Protein AF-A0A4T0A4J9-F1 (afdb_monomer)

Solvent-accessible surface area (backbone atoms only — not comparable to full-atom values): 24705 Å² total; per-residue (Å²): 138,86,78,89,86,60,70,69,67,55,52,52,56,50,51,52,53,47,48,54,54,42,56,50,55,52,49,52,54,58,51,56,76,73,57,91,76,82,80,71,63,40,82,66,94,65,86,78,76,68,61,84,71,59,80,85,79,32,44,80,53,53,72,94,72,64,46,58,69,31,79,69,22,28,38,54,35,30,22,71,38,75,48,45,59,94,43,96,92,45,39,40,30,34,41,31,31,32,94,82,66,46,67,42,44,34,37,32,64,56,50,95,34,33,51,50,52,59,68,37,31,58,70,39,32,38,41,28,44,41,44,31,40,42,79,53,99,93,38,68,30,40,45,40,77,44,66,73,22,54,42,84,48,51,88,88,40,94,84,45,57,72,89,74,52,70,82,75,62,97,65,77,79,49,40,67,56,24,43,51,54,13,52,53,25,43,76,70,60,32,16,43,59,10,31,49,28,20,49,57,17,56,72,59,60,58,86,49,63,67,62,44,27,49,35,28,35,53,25,12,54,21,23,45,77,47,56,16,27,58,56,9,23,53,26,11,60,68,29,44,74,65,92,87,57,87,84,48,76,70,38,49,56,22,36,48,50,23,20,53,20,26,44,76,71,66,39,38,73,59,16,42,55,36,37,52,54,41,36,74,76,41,76,80,39,63,66,57,53,52,51,43,53,52,35,51,50,31,48,47,17,36,71,69,59,65,69,64,62,71,61,52,68,71,41,81,84,74,68,88,61,46,48,14,54,85,47,44,45,80,46,84,38,93,96,65,49,65,42,82,41,69,75,58,94,76,61,92,91,60,84,65,65,46,77,56,72,92,60,83,52,75,73,74,79,88,76,70,93,67,89,70,79,77,69,66,40,32,76,51,36,85,60,51,73,44,50,39,50,30,51,52,53,42,53,40,47,35,72,39,20,63,84,65,34,56,70,60,64,67,64,66,73,70,85,69,93,84,65,97,74,78,101,76,78,90,72,88,131

pLDDT: mean 82.07, std 18.62, range [23.08, 98.5]

Radius of gyration: 25.76 Å; Cα contacts (8 Å, |Δi|>4): 621; chains: 1; bounding box: 77×62×75 Å

Sequence (429 aa):
MGEHQHPLQSDSKRTERIKLKRDEIVKEHSELATEHHTVWHARSQDADPPCLRSLQDLKRVRLGNLRSQNHGSVLLVRAIEQPIQLGPLFPVMNVVEDITNDVSHMEIFFSSTSPPAAILTQGTVLAIKEPLYVMNHGKRVIRVVQPSNVKVLKPGHDMFPRVFAEVPPLVTKTGMVWAKEGNNALEMGEYSRSVDCFTSGLETHPKNDELRHVLYRSRATAAFHAGQYDLAMADALLSLSAPGNTLKSTDCTALRCAGDAAYQLREFSQARAIYQRLLSILPADIQGLGELRKIEARIHEETTGAYNFTALLEDQTLADHATFINRTEVQDSEGHGRGVFAKYDIVCGEIIFCEKAFTISHPPPQLSRDHHSISSTNYYGGCGKGVAALWLHTVQKLYANPSLARPILTAHASPSLDTISGITALGAV

InterPro domains:
  IPR011990 Tetratricopeptide-like helical domain superfamily [G3DSA:1.25.40.10] (173-310)
  IPR011990 Tetratricopeptide-like helical domain superfamily [SSF48452] (176-299)
  IPR019734 Tetratricopeptide repeat [PS50005] (175-208)
  IPR019734 Tetratricopeptide repeat [SM00028] (175-208)
  IPR019734 Tetratricopeptide repeat [SM00028] (213-246)
  IPR019734 Tetratricopeptide repeat [SM00028] (252-285)
  IPR046341 SET domain superfamily [SSF82199] (325-378)
  IPR053209 Gramillin-biosynthesis-related methyltransferase [PTHR47643] (49-362)

Mean predicted aligned error: 10.0 Å

Secondary structure (DSSP, 8-state):
------HHHHHHHHHHHHHHHHHHHHHHHHHHTT-S---------S------S-GGGSEEE-GGG--S--TTEEEEEEE-S--B-SSTTSPEEEEEEETTS-EEEEEES---SSSGGGGG-TT-EEEEES-EEEEETTEEEEEE-SGGGEEEEPTTSTT--GGGPPPPPSSPPPHHHHHHHHHHHHHTT-HHHHHHHHHHHHHT--S-HHHHHHHHHHHHHHHHHTT-HHHHHHHHHHTSPPTTS---HHHHHHHHHHHHHHHHTT-HHHHHHHHHHHHHH-TT-HHHHHHHHHHHHHHHHHHH----HHHHHH--S------B-TTEEEEEETTTEEEEEESS---TTS---B---S---PPPP----------S-STTTTSHHHHHHHHHHHHHHHHH-GGGHHHHHHH---S-TT-----------

Organism: Aureobasidium pullulans (NCBI:txid5580)

Foldseek 3Di:
DDDDPDDPVVVVVVVVVQVVVVVVQVVVVVVVLVDPFDQFFPDDPFDDDFDPDDLVQADEDAPVPDDQWQASHKFKWFFADQWDDPDPQFFTKTWIAGPVRHIFIETERAALFVVRNVCRGGLWMKIFHGWGFDDTPNGTYTYHDDPNRMDTDDPPDPPHDPSSDDPQPPDDDELVNLQVQLVVCVVVRRLRVSLVSLVVSVVNVDPDLLSQLSSLQSNLVSLVSGLLLVSNLVSLVVSFDDPPPLGDPSNLSSLVSNLVSCVSVVVLVVSLVSLVVSCVNVVPPPVSVVSNVLSVQQVCCQPAVDDPVVVVVVPPDDDSHHWHQPQWDWDQDVPPFIDIDGPDDDDPPDDNIDHDDLFFFDDPDDDDPDVNPSQLRHVNSPPDPRVSSRVNVNVSSCSSYVVSVVVVVVVDGDDDPPDPDDPDDPDDD

Nearest PDB structures (foldseek):
  4wnd-assembly1_A  TM=8.081E-01  e=3.054E-03  Homo sapiens
  5g05-assembly1_K  TM=7.882E-01  e=1.669E-02  Homo sapiens
  8tau-assembly1_S  TM=7.620E-01  e=2.586E-02  Homo sapiens
  1nzn-assembly1_A  TM=6.464E-01  e=1.762E-02  Homo sapiens
  1xjv-assembly1_A  TM=5.501E-01  e=4.016E-03  Homo sapiens

Structure (mmCIF, N/CA/C/O backbone):
data_AF-A0A4T0A4J9-F1
#
_entry.id   AF-A0A4T0A4J9-F1
#
loop_
_atom_site.group_PDB
_atom_site.id
_atom_site.type_symbol
_atom_site.label_atom_id
_atom_site.label_alt_id
_atom_site.label_comp_id
_atom_site.label_asym_id
_atom_site.label_entity_id
_atom_site.label_seq_id
_atom_site.pdbx_PDB_ins_code
_atom_site.Cartn_x
_atom_site.Cartn_y
_atom_site.Cartn_z
_atom_site.occupancy
_atom_site.B_iso_or_equiv
_atom_site.auth_seq_id
_atom_site.auth_comp_id
_atom_site.auth_asym_id
_atom_site.auth_atom_id
_atom_site.pdbx_PDB_model_num
ATOM 1 N N . MET A 1 1 ? -50.349 -0.510 46.841 1.00 37.00 1 MET A N 1
ATOM 2 C CA . MET A 1 1 ? -49.959 -0.924 45.477 1.00 37.00 1 MET A CA 1
ATOM 3 C C . MET A 1 1 ? -49.265 0.290 44.878 1.00 37.00 1 MET A C 1
ATOM 5 O O . MET A 1 1 ? -49.945 1.256 44.606 1.00 37.00 1 MET A O 1
ATOM 9 N N . GLY A 1 2 ? -47.949 0.461 44.953 1.00 40.47 2 GLY A N 1
ATOM 10 C CA . GLY A 1 2 ? -46.911 -0.421 44.425 1.00 40.47 2 GLY A CA 1
ATOM 11 C C . GLY A 1 2 ? -46.366 0.193 43.129 1.00 40.47 2 GLY A C 1
ATOM 12 O O . GLY A 1 2 ? -46.378 -0.476 42.106 1.00 40.47 2 GLY A O 1
ATOM 13 N N . GLU A 1 3 ? -45.996 1.480 43.151 1.00 37.31 3 GLU A N 1
ATOM 14 C CA . GLU A 1 3 ? -45.466 2.193 41.983 1.00 37.31 3 GLU A CA 1
ATOM 15 C C . GLU A 1 3 ? -43.940 2.066 41.902 1.00 37.31 3 GLU A C 1
ATOM 17 O O . GLU A 1 3 ? -43.210 2.181 42.886 1.00 37.31 3 GLU A O 1
ATOM 22 N N . HIS A 1 4 ? -43.484 1.776 40.688 1.00 49.06 4 HIS A N 1
ATOM 23 C CA . HIS A 1 4 ? -42.131 1.412 40.301 1.00 49.06 4 HIS A CA 1
ATOM 24 C C . HIS A 1 4 ? -41.065 2.481 40.615 1.00 49.06 4 HIS A C 1
ATOM 26 O O . HIS A 1 4 ? -40.838 3.396 39.829 1.00 49.06 4 HIS A O 1
ATOM 32 N N . GLN A 1 5 ? -40.295 2.279 41.687 1.00 43.94 5 GLN A N 1
ATOM 33 C CA . GLN A 1 5 ? -38.955 2.857 41.867 1.00 43.94 5 GLN A CA 1
ATOM 34 C C . GLN A 1 5 ? -37.888 1.788 41.586 1.00 43.94 5 GLN A C 1
ATOM 36 O O . GLN A 1 5 ? -37.326 1.205 42.503 1.00 43.94 5 GLN A O 1
ATOM 41 N N . HIS A 1 6 ? -37.620 1.479 40.316 1.00 50.84 6 HIS A N 1
ATOM 42 C CA . HIS A 1 6 ? -36.564 0.519 39.948 1.00 50.84 6 HIS A CA 1
ATOM 43 C C . HIS A 1 6 ? -35.650 0.839 38.739 1.00 50.84 6 HIS A C 1
ATOM 45 O O . HIS A 1 6 ? -34.649 0.134 38.627 1.00 50.84 6 HIS A O 1
ATOM 51 N N . PRO A 1 7 ? -35.840 1.875 37.885 1.00 49.19 7 PRO A N 1
ATOM 52 C CA . PRO A 1 7 ? -34.914 2.098 36.758 1.00 49.19 7 PRO A CA 1
ATOM 53 C C . PRO A 1 7 ? -33.528 2.649 37.154 1.00 49.19 7 PRO A C 1
ATOM 55 O O . PRO A 1 7 ? -32.508 2.262 36.590 1.00 49.19 7 PRO A O 1
ATOM 58 N N . LEU A 1 8 ? -33.462 3.546 38.145 1.00 46.47 8 LEU A N 1
ATOM 59 C CA . LEU A 1 8 ? -32.242 4.320 38.436 1.00 46.47 8 LEU A CA 1
ATOM 60 C C . LEU A 1 8 ? -31.149 3.505 39.156 1.00 46.47 8 LEU A C 1
ATOM 62 O O . LEU A 1 8 ? -29.960 3.693 38.901 1.00 46.47 8 LEU A O 1
ATOM 66 N N . GLN A 1 9 ? -31.527 2.558 40.023 1.00 45.31 9 GLN A N 1
ATOM 67 C CA . GLN A 1 9 ? -30.560 1.688 40.711 1.00 45.31 9 GLN A CA 1
ATOM 68 C C . GLN A 1 9 ? -29.970 0.606 39.797 1.00 45.31 9 GLN A C 1
ATOM 70 O O . GLN A 1 9 ? -28.826 0.197 40.004 1.00 45.31 9 GLN A O 1
ATOM 75 N N . SER A 1 10 ? -30.718 0.129 38.794 1.00 55.97 10 SER A N 1
ATOM 76 C CA . SER A 1 10 ? -30.203 -0.860 37.839 1.00 55.97 10 SER A CA 1
ATOM 77 C C . SER A 1 10 ? -29.164 -0.261 36.893 1.00 55.97 10 SER A C 1
ATOM 79 O O . SER A 1 10 ? -28.165 -0.919 36.602 1.00 55.97 10 SER A O 1
ATOM 81 N N . ASP A 1 11 ? -29.351 0.993 36.472 1.00 62.12 11 ASP A N 1
ATOM 82 C CA . ASP A 1 11 ? -28.408 1.684 35.586 1.00 62.12 11 ASP A CA 1
ATOM 83 C C . ASP A 1 11 ? -27.109 2.076 36.305 1.00 62.12 11 ASP A C 1
ATOM 85 O O . ASP A 1 11 ? -26.023 1.927 35.738 1.00 62.12 11 ASP A O 1
ATOM 89 N N . SER A 1 12 ? -27.181 2.471 37.582 1.00 71.25 12 SER A N 1
ATOM 90 C CA . SER A 1 12 ? -25.994 2.747 38.408 1.00 71.25 12 SER A CA 1
ATOM 91 C C . SER A 1 12 ? -25.123 1.496 38.604 1.00 71.25 12 SER A C 1
ATOM 93 O O . SER A 1 12 ? -23.934 1.524 38.283 1.00 71.25 12 SER A O 1
ATOM 95 N N . LYS A 1 13 ? -25.719 0.360 38.999 1.00 76.31 13 LYS A N 1
ATOM 96 C CA . LYS A 1 13 ? -24.993 -0.916 39.163 1.00 76.31 13 LYS A CA 1
ATOM 97 C C . LYS A 1 13 ? -24.389 -1.429 37.855 1.00 76.31 13 LYS A C 1
ATOM 99 O O . LYS A 1 13 ? -23.301 -2.004 37.846 1.00 76.31 13 LYS A O 1
ATOM 104 N N . ARG A 1 14 ? -25.091 -1.239 36.733 1.00 75.44 14 ARG A N 1
ATOM 105 C CA . ARG A 1 14 ? -24.583 -1.601 35.404 1.00 75.44 14 ARG A CA 1
ATOM 106 C C . ARG A 1 14 ? -23.371 -0.753 35.023 1.00 75.44 14 ARG A C 1
ATOM 108 O O . ARG A 1 14 ? -22.390 -1.301 34.529 1.00 75.44 14 ARG A O 1
ATOM 115 N N . THR A 1 15 ? -23.429 0.550 35.279 1.00 77.88 15 THR A N 1
ATOM 116 C CA . THR A 1 15 ? -22.340 1.489 34.977 1.00 77.88 15 THR A CA 1
ATOM 117 C C . THR A 1 15 ? -21.089 1.177 35.799 1.00 77.88 15 THR A C 1
ATOM 119 O O . THR A 1 15 ? -19.993 1.116 35.244 1.00 77.88 15 THR A O 1
ATOM 122 N N . GLU A 1 16 ? -21.243 0.886 37.093 1.00 82.25 16 GLU A N 1
ATOM 123 C CA . GLU A 1 16 ? -20.131 0.455 37.953 1.00 82.25 16 GLU A CA 1
ATOM 124 C C . GLU A 1 16 ? -19.490 -0.847 37.468 1.00 82.25 16 GLU A C 1
ATOM 126 O O . GLU A 1 16 ? -18.266 -0.949 37.401 1.00 82.25 16 GLU A O 1
ATOM 131 N N . ARG A 1 17 ? -20.300 -1.831 37.059 1.00 81.44 17 ARG A N 1
ATOM 132 C CA . ARG A 1 17 ? -19.790 -3.102 36.528 1.00 81.44 17 ARG A CA 1
ATOM 133 C C . ARG A 1 17 ? -19.000 -2.920 35.230 1.00 81.44 17 ARG A C 1
ATOM 135 O O . ARG A 1 17 ? -17.973 -3.572 35.056 1.00 81.44 17 ARG A O 1
ATOM 142 N N . ILE A 1 18 ? -19.469 -2.056 34.326 1.00 80.56 18 ILE A N 1
ATOM 143 C CA . ILE A 1 18 ? -18.758 -1.726 33.079 1.00 80.56 18 ILE A CA 1
ATOM 144 C C . ILE A 1 18 ? -17.423 -1.051 33.402 1.00 80.56 18 ILE A C 1
ATOM 146 O O . ILE A 1 18 ? -16.402 -1.419 32.826 1.00 80.56 18 ILE A O 1
ATOM 150 N N . LYS A 1 19 ? -17.415 -0.117 34.360 1.00 85.50 19 LYS A N 1
ATOM 151 C CA . LYS A 1 19 ? -16.201 0.580 34.792 1.00 85.50 19 LYS A CA 1
ATOM 152 C C . LYS A 1 19 ? -15.165 -0.376 35.391 1.00 85.50 19 LYS A C 1
ATOM 154 O O . LYS A 1 19 ? -14.027 -0.367 34.950 1.00 85.50 19 LYS A O 1
ATOM 159 N N . LEU A 1 20 ? -15.569 -1.253 36.312 1.00 87.38 20 LEU A N 1
ATOM 160 C CA . LEU A 1 20 ? -14.670 -2.251 36.910 1.00 87.38 20 LEU A CA 1
ATOM 161 C C . LEU A 1 20 ? -14.043 -3.168 35.853 1.00 87.38 20 LEU A C 1
ATOM 163 O O . LEU A 1 20 ? -12.832 -3.368 35.852 1.00 87.38 20 LEU A O 1
ATOM 167 N N . LYS A 1 21 ? -14.856 -3.675 34.916 1.00 87.31 21 LYS A N 1
ATOM 168 C CA . LYS A 1 21 ? -14.369 -4.501 33.802 1.00 87.31 21 LYS A CA 1
ATOM 169 C C . LYS A 1 21 ? -13.396 -3.729 32.904 1.00 87.31 21 LYS A C 1
ATOM 171 O O . LYS A 1 21 ? -12.436 -4.305 32.401 1.00 87.31 21 LYS A O 1
ATOM 176 N N . ARG A 1 22 ? -13.652 -2.437 32.674 1.00 91.88 22 ARG A N 1
ATOM 177 C CA . ARG A 1 22 ? -12.755 -1.564 31.910 1.00 91.88 22 ARG A CA 1
ATOM 178 C C . ARG A 1 22 ? -11.403 -1.424 32.590 1.00 91.88 22 ARG A C 1
ATOM 180 O O . ARG A 1 22 ? -10.393 -1.668 31.940 1.00 91.88 22 ARG A O 1
ATOM 187 N N . ASP A 1 23 ? -11.406 -1.075 33.869 1.00 92.12 23 ASP A N 1
ATOM 188 C CA . ASP A 1 23 ? -10.184 -0.860 34.642 1.00 92.12 23 ASP A CA 1
ATOM 189 C C . ASP A 1 23 ? -9.343 -2.149 34.712 1.00 92.12 23 ASP A C 1
ATOM 191 O O . ASP A 1 23 ? -8.123 -2.098 34.573 1.00 92.12 23 ASP A O 1
ATOM 195 N N . GLU A 1 24 ? -9.991 -3.314 34.839 1.00 92.00 24 GLU A N 1
ATOM 196 C CA . GLU A 1 24 ? -9.339 -4.629 34.784 1.00 92.00 24 GLU A CA 1
ATOM 197 C C . GLU A 1 24 ? -8.656 -4.878 33.430 1.00 92.00 24 GLU A C 1
ATOM 199 O O . GLU A 1 24 ? -7.454 -5.123 33.386 1.00 92.00 24 GLU A O 1
ATOM 204 N N . ILE A 1 25 ? -9.383 -4.750 32.314 1.00 91.38 25 ILE A N 1
ATOM 205 C CA . ILE A 1 25 ? -8.842 -5.010 30.967 1.00 91.38 25 ILE A CA 1
ATOM 206 C C . ILE A 1 25 ? -7.710 -4.035 30.607 1.00 91.38 25 ILE A C 1
ATOM 208 O O . ILE A 1 25 ? -6.710 -4.442 30.016 1.00 91.38 25 ILE A O 1
ATOM 212 N N . VAL A 1 26 ? -7.843 -2.756 30.972 1.00 91.94 26 VAL A N 1
ATOM 213 C CA . VAL A 1 26 ? -6.804 -1.739 30.744 1.00 91.94 26 VAL A CA 1
ATOM 214 C C . VAL A 1 26 ? -5.550 -2.048 31.559 1.00 91.94 26 VAL A C 1
ATOM 216 O O . VAL A 1 26 ? -4.442 -2.002 31.023 1.00 91.94 26 VAL A O 1
ATOM 219 N N . LYS A 1 27 ? -5.709 -2.424 32.833 1.00 90.88 27 LYS A N 1
ATOM 220 C CA . LYS A 1 27 ? -4.586 -2.832 33.679 1.00 90.88 27 LYS A CA 1
ATOM 221 C C . LYS A 1 27 ? -3.854 -4.031 33.077 1.00 90.88 27 LYS A C 1
ATOM 223 O O . LYS A 1 27 ? -2.637 -3.984 32.933 1.00 90.88 27 LYS A O 1
ATOM 228 N N . GLU A 1 28 ? -4.582 -5.056 32.649 1.00 88.19 28 GLU A N 1
ATOM 229 C CA . GLU A 1 28 ? -3.985 -6.220 31.990 1.00 88.19 28 GLU A CA 1
ATOM 230 C C . GLU A 1 28 ? -3.209 -5.844 30.722 1.00 88.19 28 GLU A C 1
ATOM 232 O O . GLU A 1 28 ? -2.114 -6.349 30.501 1.00 88.19 28 GLU A O 1
ATOM 237 N N . HIS A 1 29 ? -3.750 -4.946 29.891 1.00 89.19 29 HIS A N 1
ATOM 238 C CA . HIS A 1 29 ? -3.053 -4.465 28.693 1.00 89.19 29 HIS A CA 1
ATOM 239 C C . HIS A 1 29 ? -1.747 -3.746 29.044 1.00 89.19 29 HIS A C 1
ATOM 241 O O . HIS A 1 29 ? -0.728 -3.954 28.392 1.00 89.19 29 HIS A O 1
ATOM 247 N N . SER A 1 30 ? -1.748 -2.947 30.114 1.00 87.38 30 SER A N 1
ATOM 248 C CA . SER A 1 30 ? -0.530 -2.286 30.595 1.00 87.38 30 SER A CA 1
ATOM 249 C C . SER A 1 30 ? 0.518 -3.276 31.120 1.00 87.38 30 SER A C 1
ATOM 251 O O . SER A 1 30 ? 1.708 -3.088 30.880 1.00 87.38 30 SER A O 1
ATOM 253 N N . GLU A 1 31 ? 0.089 -4.363 31.766 1.00 86.19 31 GLU A N 1
ATOM 254 C CA . GLU A 1 31 ? 0.977 -5.432 32.237 1.00 86.19 31 GLU A CA 1
ATOM 255 C C . GLU A 1 31 ? 1.590 -6.203 31.057 1.00 86.19 31 GLU A C 1
ATOM 257 O O . GLU A 1 31 ? 2.795 -6.462 31.058 1.00 86.19 31 GLU A O 1
ATOM 262 N N . LEU A 1 32 ? 0.809 -6.468 30.001 1.00 79.31 32 LEU A N 1
ATOM 263 C CA . LEU A 1 32 ? 1.294 -7.102 28.766 1.00 79.31 32 LEU A CA 1
ATOM 264 C C . LEU A 1 32 ? 2.427 -6.317 28.095 1.00 79.31 32 LEU A C 1
ATOM 266 O O . LEU A 1 32 ? 3.324 -6.923 27.513 1.00 79.31 32 LEU A O 1
ATOM 270 N N . ALA A 1 33 ? 2.423 -4.983 28.187 1.00 72.19 33 ALA A N 1
ATOM 271 C CA . ALA A 1 33 ? 3.494 -4.151 27.631 1.00 72.19 33 ALA A CA 1
ATOM 272 C C . ALA A 1 33 ? 4.852 -4.396 28.313 1.00 72.19 33 ALA A C 1
ATOM 274 O O . ALA A 1 33 ? 5.897 -4.095 27.738 1.00 72.19 33 ALA A O 1
ATOM 275 N N . THR A 1 34 ? 4.831 -4.933 29.534 1.00 69.69 34 THR A N 1
ATOM 276 C CA . THR A 1 34 ? 6.017 -5.214 30.355 1.00 69.69 34 THR A CA 1
ATOM 277 C C . THR A 1 34 ? 6.395 -6.697 30.384 1.00 69.69 34 THR A C 1
ATOM 279 O O . THR A 1 34 ? 7.405 -7.068 30.981 1.00 69.69 34 THR A O 1
ATOM 282 N N . GLU A 1 35 ? 5.601 -7.561 29.746 1.00 65.62 35 GLU A N 1
ATOM 283 C CA . GLU A 1 35 ? 5.780 -9.008 29.804 1.00 65.62 35 GLU A CA 1
ATOM 284 C C . GLU A 1 35 ? 6.748 -9.494 28.711 1.00 65.62 35 GLU A C 1
ATOM 286 O O . GLU A 1 35 ? 6.502 -9.361 27.514 1.00 65.62 35 GLU A O 1
ATOM 291 N N . HIS A 1 36 ? 7.868 -10.096 29.122 1.00 52.31 36 HIS A N 1
ATOM 292 C CA . HIS A 1 36 ? 8.915 -10.584 28.212 1.00 52.31 36 HIS A CA 1
ATOM 293 C C . HIS A 1 36 ? 8.790 -12.079 27.852 1.00 52.31 36 HIS A C 1
ATOM 295 O O . HIS A 1 36 ? 9.640 -12.612 27.135 1.00 52.31 36 HIS A O 1
ATOM 301 N N . HIS A 1 37 ? 7.774 -12.788 28.364 1.00 46.38 37 HIS A N 1
ATOM 302 C CA . HIS A 1 37 ? 7.767 -14.262 28.390 1.00 46.38 37 HIS A CA 1
ATOM 303 C C . HIS A 1 37 ? 6.519 -14.944 27.807 1.00 46.38 37 HIS A C 1
ATOM 305 O O . HIS A 1 37 ? 6.493 -16.173 27.709 1.00 46.38 37 HIS A O 1
ATOM 311 N N . THR A 1 38 ? 5.501 -14.204 27.370 1.00 48.09 38 THR A N 1
ATOM 312 C CA . THR A 1 38 ? 4.259 -14.794 26.852 1.00 48.09 38 THR A CA 1
ATOM 313 C C . THR A 1 38 ? 4.366 -15.138 25.368 1.00 48.09 38 THR A C 1
ATOM 315 O O . THR A 1 38 ? 4.401 -14.286 24.479 1.00 48.09 38 THR A O 1
ATOM 318 N N . VAL A 1 39 ? 4.390 -16.442 25.082 1.00 46.53 39 VAL A N 1
ATOM 319 C CA . VAL A 1 39 ? 4.221 -16.974 23.728 1.00 46.53 39 VAL A CA 1
ATOM 320 C C . VAL A 1 39 ? 2.730 -16.974 23.398 1.00 46.53 39 VAL A C 1
ATOM 322 O O . VAL A 1 39 ? 1.970 -17.800 23.898 1.00 46.53 39 VAL A O 1
ATOM 325 N N . TRP A 1 40 ? 2.308 -16.046 22.541 1.00 50.50 40 TRP A N 1
ATOM 326 C CA . TRP A 1 40 ? 0.928 -15.981 22.068 1.00 50.50 40 TRP A CA 1
ATOM 327 C C . TRP A 1 40 ? 0.629 -17.122 21.098 1.00 50.50 40 TRP A C 1
ATOM 329 O O . TRP A 1 40 ? 1.024 -17.110 19.927 1.00 50.50 40 TRP A O 1
ATOM 339 N N . HIS A 1 41 ? -0.094 -18.118 21.603 1.00 47.59 41 HIS A N 1
ATOM 340 C CA . HIS A 1 41 ? -0.567 -19.243 20.815 1.00 47.59 41 HIS A CA 1
ATOM 341 C C . HIS A 1 41 ? -1.893 -18.900 20.138 1.00 47.59 41 HIS A C 1
ATOM 343 O O . HIS A 1 41 ? -2.963 -19.039 20.730 1.00 47.59 41 HIS A O 1
ATOM 349 N N . ALA A 1 42 ? -1.866 -18.498 18.870 1.00 49.38 42 ALA A N 1
ATOM 350 C CA . ALA A 1 42 ? -3.092 -18.469 18.080 1.00 49.38 42 ALA A CA 1
ATOM 351 C C . ALA A 1 42 ? -3.336 -19.862 17.491 1.00 49.38 42 ALA A C 1
ATOM 353 O O . ALA A 1 42 ? -2.964 -20.160 16.364 1.00 49.38 42 ALA A O 1
ATOM 354 N N . ARG A 1 43 ? -3.964 -20.735 18.286 1.00 45.31 43 ARG A N 1
ATOM 355 C CA . ARG A 1 43 ? -4.569 -21.967 17.771 1.00 45.31 43 ARG A CA 1
ATOM 356 C C . ARG A 1 43 ? -5.873 -21.605 17.060 1.00 45.31 43 ARG A C 1
ATOM 358 O O . ARG A 1 43 ? -6.839 -21.234 17.720 1.00 45.31 43 ARG A O 1
ATOM 365 N N . SER A 1 44 ? -5.904 -21.744 15.742 1.00 48.09 44 SER A N 1
ATOM 366 C CA . SER A 1 44 ? -7.118 -22.162 15.040 1.00 48.09 44 SER A CA 1
ATOM 367 C C . SER A 1 44 ? -6.717 -23.240 14.041 1.00 48.09 44 SER A C 1
ATOM 369 O O . SER A 1 44 ? -5.863 -22.999 13.193 1.00 48.09 44 SER A O 1
ATOM 371 N N . GLN A 1 45 ? -7.274 -24.442 14.198 1.00 45.97 45 GLN A N 1
ATOM 372 C CA . GLN A 1 45 ? -7.209 -25.503 13.186 1.00 45.97 45 GLN A CA 1
ATOM 373 C C . GLN A 1 45 ? -8.222 -25.260 12.056 1.00 45.97 45 GLN A C 1
ATOM 375 O O . GLN A 1 45 ? -8.100 -25.872 10.999 1.00 45.97 45 GLN A O 1
ATOM 380 N N . ASP A 1 46 ? -9.171 -24.341 12.259 1.00 52.22 46 ASP A N 1
ATOM 381 C CA . ASP A 1 46 ? -10.235 -24.042 11.312 1.00 52.22 46 ASP A CA 1
ATOM 382 C C . ASP A 1 46 ? -9.881 -22.793 10.499 1.00 52.22 46 ASP A C 1
ATOM 384 O O . ASP A 1 46 ? -9.534 -21.739 11.045 1.00 52.22 46 ASP A O 1
ATOM 388 N N . ALA A 1 47 ? -9.953 -22.922 9.175 1.00 60.16 47 ALA A N 1
ATOM 389 C CA . ALA A 1 47 ? -9.790 -21.808 8.256 1.00 60.16 47 ALA A CA 1
ATOM 390 C C . ALA A 1 47 ? -11.013 -20.884 8.361 1.00 60.16 47 ALA A C 1
ATOM 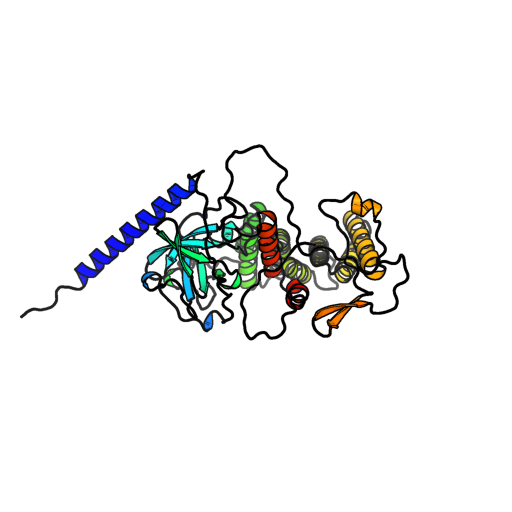392 O O . ALA A 1 47 ? -12.066 -21.194 7.811 1.00 60.16 47 ALA A O 1
ATOM 393 N N . ASP A 1 48 ? -10.878 -19.748 9.047 1.00 70.12 48 ASP A N 1
ATOM 394 C CA . ASP A 1 48 ? -11.903 -18.702 9.041 1.00 70.12 48 ASP A CA 1
ATOM 395 C C . ASP A 1 48 ? -11.847 -17.949 7.697 1.00 70.12 48 ASP A C 1
ATOM 397 O O . ASP A 1 48 ? -10.852 -17.260 7.431 1.00 70.12 48 ASP A O 1
ATOM 401 N N . PRO A 1 49 ? -12.861 -18.069 6.816 1.00 80.38 49 PRO A N 1
ATOM 402 C CA . PRO A 1 49 ? -12.821 -17.446 5.498 1.00 80.38 49 PRO A CA 1
ATOM 403 C C . PRO A 1 49 ? -12.940 -15.911 5.582 1.00 80.38 49 PRO A C 1
ATOM 405 O O . PRO A 1 49 ? -13.489 -15.368 6.545 1.00 80.38 49 PRO A O 1
ATOM 408 N N . PRO A 1 50 ? -12.445 -15.173 4.570 1.00 86.25 50 PRO A N 1
ATOM 409 C CA . PRO A 1 50 ? -12.636 -13.730 4.495 1.00 86.25 50 PRO A CA 1
ATOM 410 C C . PRO A 1 50 ? -14.108 -13.373 4.267 1.00 86.25 50 PRO A C 1
ATOM 412 O O . PRO A 1 50 ? -14.816 -14.008 3.487 1.00 86.25 50 PRO A O 1
ATOM 415 N N . CYS A 1 51 ? -14.556 -12.284 4.888 1.00 89.62 51 CYS A N 1
ATOM 416 C CA . CYS A 1 51 ? -15.875 -11.728 4.640 1.00 89.62 51 CYS A CA 1
ATOM 417 C C . CYS A 1 51 ? -15.887 -11.015 3.282 1.00 89.62 51 CYS A C 1
ATOM 419 O O . CYS A 1 51 ? -15.263 -9.960 3.120 1.00 89.62 51 CYS A O 1
ATOM 421 N N . LEU A 1 52 ? -16.654 -11.543 2.328 1.00 89.31 52 LEU A N 1
ATOM 422 C CA . LEU A 1 52 ? -16.765 -10.995 0.968 1.00 89.31 52 LEU A CA 1
ATOM 423 C C . LEU A 1 52 ? -17.856 -9.922 0.814 1.00 89.31 52 LEU A C 1
ATOM 425 O O . LEU A 1 52 ? -17.888 -9.215 -0.188 1.00 89.31 52 LEU A O 1
ATOM 429 N N . ARG A 1 53 ? -18.749 -9.769 1.800 1.00 91.94 53 ARG A N 1
ATOM 430 C CA . ARG A 1 53 ? -19.858 -8.799 1.738 1.00 91.94 53 ARG A CA 1
ATOM 431 C C . ARG A 1 53 ? -19.360 -7.364 1.875 1.00 91.94 53 ARG A C 1
ATOM 433 O O . ARG A 1 53 ? -18.366 -7.122 2.565 1.00 91.94 53 ARG A O 1
ATOM 440 N N . SER A 1 54 ? -20.057 -6.399 1.277 1.00 91.94 54 SER A N 1
ATOM 441 C CA . SER A 1 54 ? -19.764 -4.988 1.536 1.00 91.94 54 SER A CA 1
ATOM 442 C C . SER A 1 54 ? -20.052 -4.655 2.997 1.00 91.94 54 SER A C 1
ATOM 444 O O . SER A 1 54 ? -20.906 -5.257 3.642 1.00 91.94 54 SER A O 1
ATOM 446 N N . LEU A 1 55 ? -19.349 -3.658 3.527 1.00 92.56 55 LEU A N 1
ATOM 447 C CA . LEU A 1 55 ? -19.563 -3.172 4.888 1.00 92.56 55 LEU A CA 1
ATOM 448 C C . LEU A 1 55 ? -21.001 -2.700 5.143 1.00 92.56 55 LEU A C 1
ATOM 450 O O . LEU A 1 55 ? -21.488 -2.832 6.261 1.00 92.56 55 LEU A O 1
ATOM 454 N N . GLN A 1 56 ? -21.659 -2.156 4.118 1.00 91.69 56 GLN A N 1
ATOM 455 C CA . GLN A 1 56 ? -23.021 -1.622 4.208 1.00 91.69 56 GLN A CA 1
ATOM 456 C C . GLN A 1 56 ? -24.082 -2.726 4.342 1.00 91.69 56 GLN A C 1
ATOM 458 O O . GLN A 1 56 ? -25.131 -2.489 4.934 1.00 91.69 56 GLN A O 1
ATOM 463 N N . ASP A 1 57 ? -23.782 -3.938 3.867 1.00 94.50 57 ASP A N 1
ATOM 464 C CA . ASP A 1 57 ? -24.707 -5.080 3.876 1.00 94.50 57 ASP A CA 1
ATOM 465 C C . ASP A 1 57 ? -24.672 -5.863 5.199 1.00 94.50 57 ASP A C 1
ATOM 467 O O . ASP A 1 57 ? -25.408 -6.836 5.387 1.00 94.50 57 ASP A O 1
ATOM 471 N N . LEU A 1 58 ? -23.775 -5.489 6.115 1.00 96.38 58 LEU A N 1
ATOM 472 C CA . LEU A 1 58 ? -23.551 -6.200 7.367 1.00 96.38 58 LEU A CA 1
ATOM 473 C C . LEU A 1 58 ? -24.415 -5.643 8.496 1.00 96.38 58 LEU A C 1
ATOM 475 O O . LEU A 1 58 ? -24.552 -4.434 8.699 1.00 96.38 58 LEU A O 1
ATOM 479 N N . LYS A 1 59 ? -24.952 -6.550 9.314 1.00 96.38 59 LYS A N 1
ATOM 480 C CA . LYS A 1 59 ? -25.761 -6.187 10.476 1.00 96.38 59 LYS A CA 1
ATOM 481 C C . LYS A 1 59 ? -24.873 -5.707 11.620 1.00 96.38 59 LYS A C 1
ATOM 483 O O . LYS A 1 59 ? -24.000 -6.432 12.090 1.00 96.38 59 LYS A O 1
ATOM 488 N N . ARG A 1 60 ? -25.134 -4.509 12.143 1.00 96.06 60 ARG A N 1
ATOM 489 C CA . ARG A 1 60 ? -24.413 -4.005 13.321 1.00 96.06 60 ARG A CA 1
ATOM 490 C C . ARG A 1 60 ? -24.651 -4.901 14.538 1.00 96.06 60 ARG A C 1
ATOM 492 O O . ARG A 1 60 ? -25.797 -5.218 14.866 1.00 96.06 60 ARG A O 1
ATOM 499 N N . VAL A 1 61 ? -23.574 -5.256 15.230 1.00 96.88 61 VAL A N 1
ATOM 500 C CA . VAL A 1 61 ? -23.594 -6.009 16.490 1.00 96.88 61 VAL A CA 1
ATOM 501 C C . VAL A 1 61 ? -22.878 -5.217 17.588 1.00 96.88 61 VAL A C 1
ATOM 503 O O . VAL A 1 61 ? -22.085 -4.324 17.302 1.00 96.88 61 VAL A O 1
ATOM 506 N N . ARG A 1 62 ? -23.207 -5.514 18.847 1.00 95.81 62 ARG A N 1
ATOM 507 C CA . ARG A 1 62 ? -22.565 -4.946 20.043 1.00 95.81 62 ARG A CA 1
ATOM 508 C C . ARG A 1 62 ? -21.629 -5.966 20.661 1.00 95.81 62 ARG A C 1
ATOM 510 O O . ARG A 1 62 ? -21.886 -7.166 20.549 1.00 95.81 62 ARG A O 1
ATOM 517 N N . LEU A 1 63 ? -20.622 -5.491 21.380 1.00 95.06 63 LEU A N 1
ATOM 518 C CA . LEU A 1 63 ? -19.626 -6.336 22.022 1.00 95.06 63 LEU A CA 1
ATOM 519 C C . LEU A 1 63 ? -20.262 -7.327 23.005 1.00 95.06 63 LEU A C 1
ATOM 521 O O . LEU A 1 63 ? -19.993 -8.524 22.936 1.00 95.06 63 LEU A O 1
ATOM 525 N N . GLY A 1 64 ? -21.191 -6.859 23.844 1.00 91.56 64 GLY A N 1
ATOM 526 C CA . GLY A 1 64 ? -21.920 -7.707 24.793 1.00 91.56 64 GLY A CA 1
ATOM 527 C C . GLY A 1 64 ? -22.779 -8.817 24.163 1.00 91.56 64 GLY A C 1
ATOM 528 O O . GLY A 1 64 ? -23.164 -9.750 24.862 1.00 91.56 64 GLY A O 1
ATOM 529 N N . ASN A 1 65 ? -23.052 -8.751 22.853 1.00 93.44 65 ASN A N 1
ATOM 530 C CA . ASN A 1 65 ? -23.855 -9.738 22.122 1.00 93.44 65 ASN A CA 1
ATOM 531 C C . ASN A 1 65 ? -23.014 -10.661 21.224 1.00 93.44 65 ASN A C 1
ATOM 533 O O . ASN A 1 65 ? -23.591 -11.483 20.506 1.00 93.44 65 ASN A O 1
ATOM 537 N N . LEU A 1 66 ? -21.682 -10.522 21.223 1.00 94.44 66 LEU A N 1
ATOM 538 C CA . LEU A 1 66 ? -20.822 -11.348 20.382 1.00 94.44 66 LEU A CA 1
ATOM 539 C C . LEU A 1 66 ? -20.867 -12.818 20.801 1.00 94.44 66 LEU A C 1
ATOM 541 O O . LEU A 1 66 ? -20.715 -13.182 21.970 1.00 94.44 66 LEU A O 1
ATOM 545 N N . ARG A 1 67 ? -21.009 -13.676 19.795 1.00 92.19 67 ARG A N 1
ATOM 546 C CA . ARG A 1 67 ? -20.765 -15.119 19.877 1.00 92.19 67 ARG A CA 1
ATOM 547 C C . ARG A 1 67 ? -19.352 -15.421 19.387 1.00 92.19 67 ARG A C 1
ATOM 549 O O . ARG A 1 67 ? -18.653 -14.510 18.962 1.00 92.19 67 ARG A O 1
ATOM 556 N N . SER A 1 68 ? -18.930 -16.683 19.420 1.00 88.81 68 SER A N 1
ATOM 557 C CA . SER A 1 68 ? -17.598 -17.064 18.927 1.00 88.81 68 SER 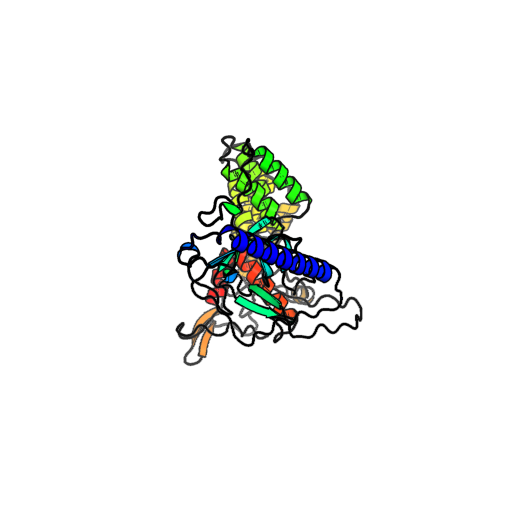A CA 1
ATOM 558 C C . SER A 1 68 ? -17.386 -16.716 17.450 1.00 88.81 68 SER A C 1
ATOM 560 O O . SER A 1 68 ? -16.345 -16.167 17.101 1.00 88.81 68 SER A O 1
ATOM 562 N N . GLN A 1 69 ? -18.404 -16.947 16.616 1.00 87.12 69 GLN A N 1
ATOM 563 C CA . GLN A 1 69 ? -18.461 -16.517 15.217 1.00 87.12 69 GLN A CA 1
ATOM 564 C C . GLN A 1 69 ? -19.703 -15.646 14.995 1.00 87.12 69 GLN A C 1
ATOM 566 O O . GLN A 1 69 ? -20.784 -15.961 15.499 1.00 87.12 69 GLN A O 1
ATOM 571 N N . ASN A 1 70 ? -19.555 -14.553 14.243 1.00 91.94 70 ASN A N 1
ATOM 572 C CA . ASN A 1 70 ? -20.608 -13.552 14.032 1.00 91.94 70 ASN A CA 1
ATOM 573 C C . ASN A 1 70 ? -20.792 -13.236 12.539 1.00 91.94 70 ASN A C 1
ATOM 575 O O . ASN A 1 70 ? -20.687 -12.084 12.119 1.00 91.94 70 ASN A O 1
ATOM 579 N N . HIS A 1 71 ? -21.063 -14.270 11.739 1.00 91.88 71 HIS A N 1
ATOM 580 C CA . HIS A 1 71 ? -21.287 -14.172 10.290 1.00 91.88 71 HIS A CA 1
ATOM 581 C C . HIS A 1 71 ? -22.336 -13.111 9.921 1.00 91.88 71 HIS A C 1
ATOM 583 O O . HIS A 1 71 ? -23.305 -12.887 10.653 1.00 91.88 71 HIS A O 1
ATOM 589 N N . GLY A 1 72 ? -22.140 -12.429 8.791 1.00 93.94 72 GLY A N 1
ATOM 590 C CA . GLY A 1 72 ? -23.024 -11.365 8.310 1.00 93.94 72 GLY A CA 1
ATOM 591 C C . GLY A 1 72 ? -23.136 -10.137 9.223 1.00 93.94 72 GLY A C 1
ATOM 592 O O . GLY A 1 72 ? -24.052 -9.332 9.037 1.00 93.94 72 GLY A O 1
ATOM 593 N N . SER A 1 73 ? -22.243 -9.981 10.206 1.00 96.31 73 SER A N 1
ATOM 594 C CA . SER A 1 73 ? -22.290 -8.883 11.178 1.00 96.31 73 SER A CA 1
ATOM 595 C C . SER A 1 73 ? -21.085 -7.949 11.078 1.00 96.31 73 SER A C 1
ATOM 597 O O . SER A 1 73 ? -20.032 -8.323 10.571 1.00 96.31 73 SER A O 1
ATOM 599 N N . VAL A 1 74 ? -21.229 -6.726 11.588 1.00 97.38 74 VAL A N 1
ATOM 600 C CA . VAL A 1 74 ? -20.142 -5.750 11.725 1.00 97.38 74 VAL A CA 1
ATOM 601 C C . VAL A 1 74 ? -20.128 -5.166 13.133 1.00 97.38 74 VAL A C 1
ATOM 603 O O . VAL A 1 74 ? -21.161 -4.740 13.654 1.00 97.38 74 VAL A O 1
ATOM 606 N N . LEU A 1 75 ? -18.954 -5.145 13.754 1.00 97.62 75 LEU A N 1
ATOM 607 C CA . LEU A 1 75 ? -18.711 -4.497 15.038 1.00 97.62 75 LEU A CA 1
ATOM 608 C C . LEU A 1 75 ? -17.952 -3.189 14.804 1.00 97.62 75 LEU A C 1
ATOM 610 O O . LEU A 1 75 ? -16.987 -3.158 14.044 1.00 97.62 75 LEU A O 1
ATOM 614 N N . LEU A 1 76 ? -18.401 -2.116 15.452 1.00 97.81 76 LEU A N 1
ATOM 615 C CA . LEU A 1 76 ? -17.769 -0.799 15.384 1.00 97.81 76 LEU A CA 1
ATOM 616 C C . LEU A 1 76 ? -17.104 -0.509 16.724 1.00 97.81 76 LEU A C 1
ATOM 618 O O . LEU A 1 76 ? -17.791 -0.504 17.749 1.00 97.81 76 LEU A O 1
ATOM 622 N N . VAL A 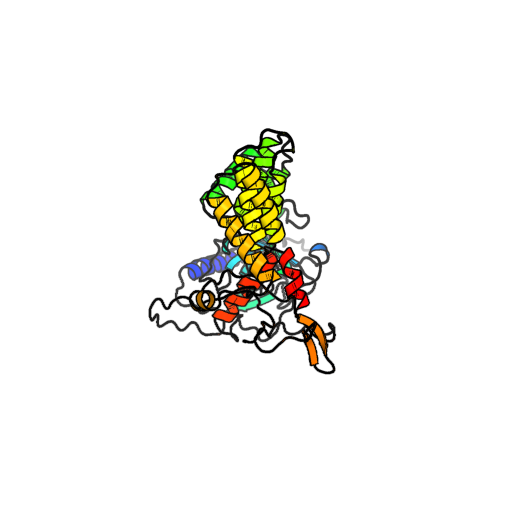1 77 ? -15.796 -0.270 16.707 1.00 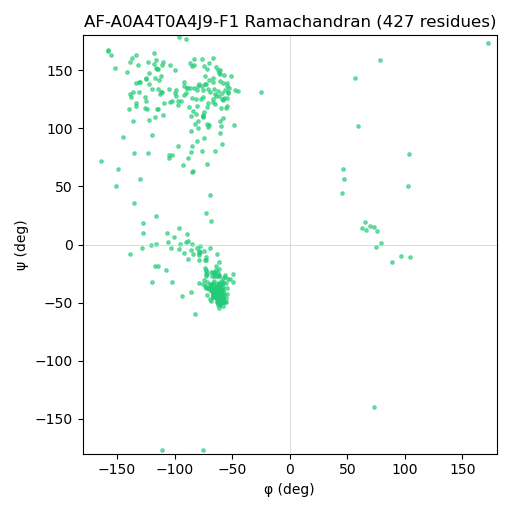97.50 77 VAL A N 1
ATOM 623 C CA . VAL A 1 77 ? -15.003 -0.056 17.923 1.00 97.50 77 VAL A CA 1
ATOM 624 C C . VAL A 1 77 ? -14.024 1.102 17.775 1.00 97.50 77 VAL A C 1
ATOM 626 O O . VAL A 1 77 ? -13.680 1.479 16.656 1.00 97.50 77 VAL A O 1
ATOM 629 N N . ARG A 1 78 ? -13.551 1.635 18.900 1.00 97.38 78 ARG A N 1
ATOM 630 C CA . ARG A 1 78 ? -12.457 2.606 18.987 1.00 97.38 78 ARG A CA 1
ATOM 631 C C . ARG A 1 78 ? -11.319 2.033 19.829 1.00 97.38 78 ARG A C 1
ATOM 633 O O . ARG A 1 78 ? -11.579 1.495 20.900 1.00 97.38 78 ARG A O 1
ATOM 640 N N . ALA A 1 79 ? -10.078 2.151 19.364 1.00 96.88 79 ALA A N 1
ATOM 641 C CA . ALA A 1 79 ? -8.894 1.821 20.158 1.00 96.88 79 ALA A CA 1
ATOM 642 C C . ALA A 1 79 ? -8.711 2.840 21.292 1.00 96.88 79 ALA A C 1
ATOM 644 O O . ALA A 1 79 ? -8.781 4.045 21.041 1.00 96.88 79 ALA A O 1
ATOM 645 N N . ILE A 1 80 ? -8.493 2.377 22.526 1.00 96.25 80 ILE A N 1
ATOM 646 C CA . ILE A 1 80 ? -8.460 3.258 23.708 1.00 96.25 80 ILE A CA 1
ATOM 647 C C . ILE A 1 80 ? -7.124 3.298 24.443 1.00 96.25 80 ILE A C 1
ATOM 649 O O . ILE A 1 80 ? -6.894 4.275 25.150 1.00 96.25 80 ILE A O 1
ATOM 653 N N . GLU A 1 81 ? -6.239 2.323 24.233 1.00 95.50 81 GLU A N 1
ATOM 654 C CA . GLU A 1 81 ? -4.895 2.299 24.821 1.00 95.50 81 GLU A CA 1
ATOM 655 C C . GLU A 1 81 ? -3.806 2.508 23.758 1.00 95.50 81 GLU A C 1
ATOM 657 O O . GLU A 1 81 ? -4.088 2.743 22.577 1.00 95.50 81 GLU A O 1
ATOM 662 N N . GLN A 1 82 ? -2.540 2.447 24.172 1.00 93.44 82 GLN A N 1
ATOM 663 C CA . GLN A 1 82 ? -1.407 2.417 23.248 1.00 93.44 82 GLN A CA 1
ATOM 664 C C . GLN A 1 82 ? -1.269 1.027 22.607 1.00 93.44 82 GLN A C 1
ATOM 666 O O . GLN A 1 82 ? -1.385 0.022 23.314 1.00 93.44 82 GLN A O 1
ATOM 671 N N . PRO A 1 83 ? -1.023 0.933 21.287 1.00 94.00 83 PRO A N 1
ATOM 672 C CA . PRO A 1 83 ? -0.867 -0.353 20.623 1.00 94.00 83 PRO A CA 1
ATOM 673 C C . PRO A 1 83 ? 0.402 -1.072 21.097 1.00 94.00 83 PRO A C 1
ATOM 675 O O . PRO A 1 83 ? 1.460 -0.461 21.234 1.00 94.00 83 PRO A O 1
ATOM 678 N N . ILE A 1 84 ? 0.305 -2.387 21.288 1.00 90.44 84 ILE A N 1
ATOM 679 C CA . ILE A 1 84 ? 1.431 -3.262 21.631 1.00 90.44 84 ILE A CA 1
ATOM 680 C C . ILE A 1 84 ? 1.696 -4.194 20.453 1.00 90.44 84 ILE A C 1
ATOM 682 O O . ILE A 1 84 ? 0.789 -4.864 19.963 1.00 90.44 84 ILE A O 1
ATOM 686 N N . GLN A 1 85 ? 2.951 -4.275 20.017 1.00 86.69 85 GLN A N 1
ATOM 687 C CA . GLN A 1 85 ? 3.400 -5.272 19.052 1.00 86.69 85 GLN A CA 1
ATOM 688 C C . GLN A 1 85 ? 4.742 -5.843 19.515 1.00 86.69 85 GLN A C 1
ATOM 690 O O . GLN A 1 85 ? 5.775 -5.189 19.413 1.00 86.69 85 GLN A O 1
ATOM 695 N N . LEU A 1 86 ? 4.723 -7.078 20.019 1.00 80.75 86 LEU A N 1
ATOM 696 C CA . LEU A 1 86 ? 5.903 -7.739 20.600 1.00 80.75 86 LEU A CA 1
ATOM 697 C C . LEU A 1 86 ? 6.939 -8.176 19.545 1.00 80.75 86 LEU A C 1
ATOM 699 O O . LEU A 1 86 ? 8.052 -8.570 19.880 1.00 80.75 86 LEU A O 1
ATOM 703 N N . GLY A 1 87 ? 6.581 -8.116 18.261 1.00 77.19 87 GLY A N 1
ATOM 704 C CA . GLY A 1 87 ? 7.496 -8.324 17.145 1.00 77.19 87 GLY A CA 1
ATOM 705 C C . GLY A 1 87 ? 6.778 -8.381 15.791 1.00 77.19 87 GLY A C 1
ATOM 706 O O . GLY A 1 87 ? 5.547 -8.425 15.748 1.00 77.19 87 GLY A O 1
ATOM 707 N N . PRO A 1 88 ? 7.524 -8.437 14.672 1.00 71.62 88 PRO A N 1
ATOM 708 C CA . PRO A 1 88 ? 6.954 -8.340 13.322 1.00 71.62 88 PRO A CA 1
ATOM 709 C C . PRO A 1 88 ? 5.952 -9.446 12.958 1.00 71.62 88 PRO A C 1
ATOM 711 O O . PRO A 1 88 ? 5.072 -9.230 12.134 1.00 71.62 88 PRO A O 1
ATOM 714 N N . LEU A 1 89 ? 6.076 -10.627 13.577 1.00 74.19 89 LEU A N 1
ATOM 715 C CA . LEU A 1 89 ? 5.198 -11.789 13.355 1.00 74.19 89 LEU A CA 1
ATOM 716 C C . LEU A 1 89 ? 4.132 -11.980 14.441 1.00 74.19 89 LEU A C 1
ATOM 718 O O . LEU A 1 89 ? 3.441 -13.002 14.455 1.00 74.19 89 LEU A O 1
ATOM 722 N N . PHE A 1 90 ? 4.024 -11.028 15.366 1.00 78.25 90 PHE A N 1
ATOM 723 C CA . PHE A 1 90 ? 2.993 -11.006 16.397 1.00 78.25 90 PHE A CA 1
ATOM 724 C C . PHE A 1 90 ? 1.868 -10.053 15.992 1.00 78.25 90 PHE A C 1
ATOM 726 O O . PHE A 1 90 ? 2.125 -9.076 15.276 1.00 78.25 90 PHE A O 1
ATOM 733 N N . PRO A 1 91 ? 0.626 -10.321 16.435 1.00 84.50 91 PRO A N 1
ATOM 734 C CA . PRO A 1 91 ? -0.472 -9.408 16.182 1.00 84.50 91 PRO A CA 1
ATOM 735 C C . PRO A 1 91 ? -0.200 -8.042 16.818 1.00 84.50 91 PRO A C 1
ATOM 737 O O . PRO A 1 91 ? 0.451 -7.940 17.859 1.00 84.50 91 PRO A O 1
ATOM 740 N N . VAL A 1 92 ? -0.744 -6.996 16.203 1.00 90.25 92 VAL A N 1
ATOM 741 C CA . VAL A 1 92 ? -0.897 -5.700 16.864 1.00 90.25 92 VAL A CA 1
ATOM 742 C C . VAL A 1 92 ? -2.062 -5.835 17.838 1.00 90.25 92 VAL A C 1
ATOM 744 O O . VAL A 1 92 ? -3.149 -6.275 17.454 1.00 90.25 92 VAL A O 1
ATOM 747 N N . MET A 1 93 ? -1.827 -5.485 19.096 1.00 92.25 93 MET A N 1
ATOM 748 C CA . MET A 1 93 ? -2.778 -5.648 20.189 1.00 92.25 93 MET A CA 1
ATOM 749 C C . MET A 1 93 ? -3.175 -4.298 20.767 1.00 92.25 93 MET A C 1
ATOM 751 O O . MET A 1 93 ? -2.348 -3.391 20.871 1.00 92.25 93 MET A O 1
ATOM 755 N N . ASN A 1 94 ? -4.437 -4.168 21.158 1.00 95.31 94 ASN A N 1
ATOM 756 C CA . ASN A 1 94 ? -4.941 -3.018 21.903 1.00 95.31 94 ASN A CA 1
ATOM 757 C C . ASN A 1 94 ? -6.225 -3.400 22.654 1.00 95.31 94 ASN A C 1
ATOM 759 O O . ASN A 1 94 ? -6.855 -4.416 22.357 1.00 95.31 94 ASN A O 1
ATOM 763 N N . VAL A 1 95 ? -6.653 -2.554 23.582 1.00 96.06 95 VAL A N 1
ATOM 764 C CA . VAL A 1 95 ? -8.011 -2.551 24.111 1.00 96.06 95 VAL A CA 1
ATOM 765 C C . VAL A 1 95 ? -8.883 -1.685 23.214 1.00 96.06 95 VAL A C 1
ATOM 767 O O . VAL A 1 95 ? -8.521 -0.567 22.835 1.00 96.06 95 VAL A O 1
ATOM 770 N N . VAL A 1 96 ? -10.063 -2.199 22.886 1.00 96.75 96 VAL A N 1
ATOM 771 C CA . VAL A 1 96 ? -11.059 -1.470 22.109 1.00 96.75 96 VAL A CA 1
ATOM 772 C C . VAL A 1 96 ? -12.365 -1.349 22.875 1.00 96.75 96 VAL A C 1
ATOM 774 O O . VAL A 1 96 ? -12.739 -2.242 23.637 1.00 96.75 96 VAL A O 1
ATOM 777 N N . GLU A 1 97 ? -13.069 -0.246 22.649 1.00 96.50 97 GLU A N 1
ATOM 778 C CA . GLU A 1 97 ? -14.408 -0.006 23.180 1.00 96.50 97 GLU A CA 1
ATOM 779 C C . GLU A 1 97 ? -15.441 0.050 22.055 1.00 96.50 97 GLU A C 1
ATOM 781 O O . GLU A 1 97 ? -15.171 0.588 20.980 1.00 96.50 97 GLU A O 1
ATOM 786 N N . ASP A 1 98 ? -16.628 -0.501 22.291 1.00 96.19 98 ASP A N 1
ATOM 787 C CA . ASP A 1 98 ? -17.752 -0.393 21.365 1.00 96.19 98 ASP A CA 1
ATOM 788 C C . ASP A 1 98 ? -18.627 0.839 21.652 1.00 96.19 98 ASP A C 1
ATOM 790 O O . ASP A 1 98 ? -18.421 1.590 22.606 1.00 96.19 98 ASP A O 1
ATOM 794 N N . ILE A 1 99 ? -19.644 1.056 20.816 1.00 93.31 99 ILE A N 1
ATOM 795 C CA . ILE A 1 99 ? -20.565 2.200 20.937 1.00 93.31 99 ILE A CA 1
ATOM 796 C C . ILE A 1 99 ? -21.398 2.209 22.234 1.00 93.31 99 ILE A C 1
ATOM 798 O O . ILE A 1 99 ? -22.145 3.156 22.472 1.00 93.31 99 ILE A O 1
ATOM 802 N N . THR A 1 100 ? -21.342 1.139 23.030 1.00 92.62 100 THR A N 1
ATOM 803 C CA . THR A 1 100 ? -22.025 1.002 24.321 1.00 92.62 100 THR A CA 1
ATOM 804 C C . THR A 1 100 ? -21.081 1.087 25.519 1.00 92.62 100 THR A C 1
ATOM 806 O O . THR A 1 100 ? -21.526 0.869 26.645 1.00 92.62 100 THR A O 1
ATOM 809 N N . ASN A 1 101 ? -19.819 1.474 25.290 1.00 91.56 101 ASN A N 1
ATOM 810 C CA . ASN A 1 101 ? -18.734 1.542 26.274 1.00 91.56 101 ASN A CA 1
ATOM 811 C C . ASN A 1 101 ? -18.298 0.176 26.830 1.00 91.56 101 ASN A C 1
ATOM 813 O O . ASN A 1 101 ? -17.546 0.128 27.806 1.00 91.56 101 ASN A O 1
ATOM 817 N N . ASP A 1 102 ? -18.738 -0.927 26.219 1.00 93.50 102 ASP A N 1
ATOM 818 C CA . ASP A 1 102 ? -18.197 -2.243 26.535 1.00 93.50 102 ASP A CA 1
ATOM 819 C C . ASP A 1 102 ? -16.788 -2.345 25.945 1.00 93.50 102 ASP A C 1
ATOM 821 O O . ASP A 1 102 ? -16.551 -1.938 24.806 1.00 93.50 102 ASP A O 1
ATOM 825 N N . VAL A 1 103 ? -15.859 -2.918 26.712 1.00 95.31 103 VAL A N 1
ATOM 826 C CA . VAL A 1 103 ? -14.458 -3.087 26.305 1.00 95.31 103 VAL A CA 1
ATOM 827 C C . VAL A 1 103 ? -14.053 -4.550 26.140 1.00 95.31 103 VAL A C 1
ATOM 829 O O . VAL A 1 103 ? -14.589 -5.451 26.802 1.00 95.31 103 VAL A O 1
ATOM 832 N N . SER A 1 104 ? -13.092 -4.781 25.249 1.00 95.12 104 SER A N 1
ATOM 833 C CA . SER A 1 104 ? -12.431 -6.068 25.038 1.00 95.12 104 SER A CA 1
ATOM 834 C C . SER A 1 104 ? -11.019 -5.853 24.512 1.00 95.12 104 SER A C 1
ATOM 836 O O . SER A 1 104 ? -10.756 -4.889 23.795 1.00 95.12 104 SER A O 1
ATOM 838 N N . HIS A 1 105 ? -10.133 -6.803 24.801 1.00 94.31 105 HIS A N 1
ATOM 839 C CA . HIS A 1 105 ? -8.876 -6.943 24.071 1.00 94.31 105 HIS A CA 1
ATOM 840 C C . HIS A 1 105 ? -9.154 -7.234 22.595 1.00 94.31 105 HIS A C 1
ATOM 842 O O . HIS A 1 105 ? -10.142 -7.909 22.261 1.00 94.31 105 HIS A O 1
ATOM 848 N N . MET A 1 106 ? -8.269 -6.749 21.732 1.00 94.19 106 MET A N 1
ATOM 849 C CA . MET A 1 106 ? -8.278 -6.971 20.295 1.00 94.19 106 MET A CA 1
ATOM 850 C C . MET A 1 106 ? -6.884 -7.358 19.800 1.00 94.19 106 MET A C 1
ATOM 852 O O . MET A 1 106 ? -5.889 -6.761 20.200 1.00 94.19 106 MET A O 1
ATOM 856 N N . GLU A 1 107 ? -6.835 -8.323 18.886 1.00 91.88 107 GLU A N 1
ATOM 857 C CA . GLU A 1 107 ? -5.628 -8.791 18.206 1.00 91.88 107 GLU A CA 1
ATOM 858 C C . GLU A 1 107 ? -5.826 -8.702 16.690 1.00 91.88 107 GLU A C 1
ATOM 860 O O . GLU A 1 107 ? -6.752 -9.308 16.140 1.00 91.88 107 GLU A O 1
ATOM 865 N N . ILE A 1 108 ? -4.937 -7.988 16.002 1.00 89.38 108 ILE A N 1
ATOM 866 C CA . ILE A 1 108 ? -4.915 -7.893 14.543 1.00 89.38 108 ILE A CA 1
ATOM 867 C C . ILE A 1 108 ? -3.635 -8.541 14.010 1.00 89.38 108 ILE A C 1
ATOM 869 O O . ILE A 1 108 ? -2.536 -8.047 14.250 1.00 89.38 108 ILE A O 1
ATOM 873 N N . PHE A 1 109 ? -3.774 -9.620 13.238 1.00 82.50 109 PHE A N 1
ATOM 874 C CA . PHE A 1 109 ? -2.640 -10.366 12.666 1.00 82.50 109 PHE A CA 1
ATOM 875 C C . PHE A 1 109 ? -2.094 -9.772 11.361 1.00 82.50 109 PHE A C 1
ATOM 877 O O . PHE A 1 109 ? -1.049 -10.207 10.878 1.00 82.50 109 PHE A O 1
ATOM 884 N N . PHE A 1 110 ? -2.784 -8.775 10.807 1.00 78.06 110 PHE A N 1
ATOM 885 C CA . PHE A 1 110 ? -2.429 -8.087 9.574 1.00 78.06 110 PHE A CA 1
ATOM 886 C C . PHE A 1 110 ? -2.641 -6.579 9.716 1.00 78.06 110 PHE A C 1
ATOM 888 O O . PHE A 1 110 ? -3.749 -6.145 10.013 1.00 78.06 110 PHE A O 1
ATOM 895 N N . SER A 1 111 ? -1.627 -5.768 9.420 1.00 77.62 111 SER A N 1
ATOM 896 C CA . SER A 1 111 ? -1.800 -4.315 9.362 1.00 77.62 111 SER A CA 1
ATOM 897 C C . SER A 1 111 ? -1.687 -3.791 7.938 1.00 77.62 111 SER A C 1
ATOM 899 O O . SER A 1 111 ? -0.724 -4.101 7.235 1.00 77.62 111 SER A O 1
ATOM 901 N N . SER A 1 112 ? -2.656 -2.958 7.553 1.00 79.12 112 SER A N 1
ATOM 902 C CA . SER A 1 112 ? -2.653 -2.176 6.314 1.00 79.12 112 SER A CA 1
ATOM 903 C C . SER A 1 112 ? -1.966 -0.813 6.468 1.00 79.12 112 SER A C 1
ATOM 905 O O . SER A 1 112 ? -2.017 -0.004 5.543 1.00 79.12 112 SER A O 1
ATOM 907 N N . THR A 1 113 ? -1.403 -0.506 7.640 1.00 82.94 113 THR A N 1
ATOM 908 C CA . THR A 1 113 ? -0.764 0.783 7.928 1.00 82.94 113 THR A CA 1
ATOM 909 C C . THR A 1 113 ? 0.750 0.646 8.055 1.00 82.94 113 THR A C 1
ATOM 911 O O . THR A 1 113 ? 1.273 -0.414 8.389 1.00 82.94 113 THR A O 1
ATOM 914 N N . SER A 1 114 ? 1.453 1.756 7.850 1.00 83.50 114 SER A N 1
ATOM 915 C CA . SER A 1 114 ? 2.883 1.918 8.079 1.00 83.50 114 SER A CA 1
ATOM 916 C C . SER A 1 114 ? 3.116 3.096 9.043 1.00 83.50 114 SER A C 1
ATOM 918 O O . SER A 1 114 ? 2.776 4.229 8.687 1.00 83.50 114 SER A O 1
ATOM 920 N N . PRO A 1 115 ? 3.680 2.865 10.244 1.00 87.62 115 PRO A N 1
ATOM 921 C CA . PRO A 1 115 ? 4.053 1.557 10.793 1.00 87.62 115 PRO A CA 1
ATOM 922 C C . PRO A 1 115 ? 2.826 0.661 11.083 1.00 87.62 115 PRO A C 1
ATOM 924 O O . PRO A 1 115 ? 1.709 1.172 11.230 1.00 87.62 115 PRO A O 1
ATOM 927 N N . PRO A 1 116 ? 3.001 -0.670 11.212 1.00 85.81 116 PRO A N 1
ATOM 928 C CA . PRO A 1 116 ? 1.900 -1.601 11.465 1.00 85.81 116 PRO A CA 1
ATOM 929 C C . PRO A 1 116 ? 1.046 -1.251 12.685 1.00 85.81 116 PRO A C 1
ATOM 931 O O . PRO A 1 116 ? -0.175 -1.375 12.628 1.00 85.81 116 PRO A O 1
ATOM 934 N N . ALA A 1 117 ? 1.667 -0.756 13.758 1.00 89.12 117 ALA A N 1
ATOM 935 C CA . ALA A 1 117 ? 0.982 -0.360 14.986 1.00 89.12 117 ALA A CA 1
ATOM 936 C C . ALA A 1 117 ? -0.042 0.775 14.791 1.00 89.12 117 ALA A C 1
ATOM 938 O O . ALA A 1 117 ? -0.972 0.894 15.589 1.00 89.12 117 ALA A O 1
ATOM 939 N N . ALA A 1 118 ? 0.081 1.568 13.717 1.00 89.56 118 ALA A N 1
ATOM 940 C CA . ALA A 1 118 ? -0.792 2.713 13.470 1.00 89.56 118 ALA A CA 1
ATOM 941 C C . ALA A 1 118 ? -2.274 2.329 13.276 1.00 89.56 118 ALA A C 1
ATOM 943 O O . ALA A 1 118 ? -3.160 3.128 13.569 1.00 89.56 118 ALA A O 1
ATOM 944 N N . ILE A 1 119 ? -2.569 1.093 12.852 1.00 91.69 119 ILE A N 1
ATOM 945 C CA . ILE A 1 119 ? -3.945 0.588 12.705 1.00 91.69 119 ILE A CA 1
ATOM 946 C C . ILE A 1 119 ? -4.712 0.550 14.034 1.00 91.69 119 ILE A C 1
ATOM 948 O O . ILE A 1 119 ? -5.938 0.650 14.036 1.00 91.69 119 ILE A O 1
ATOM 952 N N . LEU A 1 120 ? -3.997 0.420 15.157 1.00 94.38 120 LEU A N 1
ATOM 953 C CA . LEU A 1 120 ? -4.550 0.427 16.510 1.00 94.38 120 LEU A CA 1
ATOM 954 C C . LEU A 1 120 ? -4.037 1.622 17.327 1.00 94.38 120 LEU A C 1
ATOM 956 O O . LEU A 1 120 ? -4.016 1.541 18.549 1.00 94.38 120 LEU A O 1
ATOM 960 N N . THR A 1 121 ? -3.622 2.735 16.716 1.00 92.94 121 THR A N 1
ATOM 961 C CA . THR A 1 121 ? -3.316 3.947 17.496 1.00 92.94 121 THR A CA 1
ATOM 962 C C . THR A 1 121 ? -4.559 4.409 18.256 1.00 92.94 121 THR A C 1
ATOM 964 O O . THR A 1 121 ? -5.670 4.363 17.720 1.00 92.94 121 THR A O 1
ATOM 967 N N . GLN A 1 122 ? -4.372 4.868 19.495 1.00 94.12 122 GLN A N 1
ATOM 968 C CA . GLN A 1 122 ? -5.439 5.395 20.343 1.00 94.12 122 GLN A CA 1
ATOM 969 C C . GLN A 1 122 ? -6.327 6.394 19.582 1.00 94.12 122 GLN A C 1
ATOM 971 O O . GLN A 1 122 ? -5.838 7.278 18.882 1.00 94.12 122 GLN A O 1
ATOM 976 N N . GLY A 1 123 ? -7.643 6.233 19.702 1.00 92.81 123 GLY A N 1
ATOM 977 C CA . GLY A 1 123 ? -8.643 7.032 18.994 1.00 92.81 123 GLY A CA 1
ATOM 978 C C . GLY A 1 123 ? -9.042 6.485 17.620 1.00 92.81 123 GLY A C 1
ATOM 979 O O . GLY A 1 123 ? -10.090 6.873 17.104 1.00 92.81 123 GLY A O 1
ATOM 980 N N . THR A 1 124 ? -8.285 5.546 17.042 1.00 93.38 124 THR A N 1
ATOM 981 C CA . THR A 1 124 ? -8.625 4.945 15.743 1.00 93.38 124 THR A CA 1
ATOM 982 C C . THR A 1 124 ? -9.938 4.177 15.833 1.00 93.38 124 THR A C 1
ATOM 984 O O . THR A 1 124 ? -10.109 3.313 16.694 1.00 93.38 124 THR A O 1
ATOM 987 N N . VAL A 1 125 ? -10.864 4.479 14.922 1.00 96.00 125 VAL A N 1
ATOM 988 C CA . VAL A 1 125 ? -12.162 3.807 14.820 1.00 96.00 125 VAL A CA 1
ATOM 989 C C . VAL A 1 125 ? -12.103 2.742 13.732 1.00 96.00 125 VAL A C 1
ATOM 991 O O . VAL A 1 125 ? -11.649 2.997 12.617 1.00 96.00 125 VAL A O 1
ATOM 994 N N . LEU A 1 126 ? -12.590 1.546 14.046 1.00 96.38 126 LEU A N 1
ATOM 995 C CA . LEU A 1 126 ? -12.533 0.374 13.180 1.00 96.38 126 LEU A CA 1
ATOM 996 C C . LEU A 1 126 ? -13.929 -0.198 12.952 1.00 96.38 126 LEU A C 1
ATOM 998 O O . LEU A 1 126 ? -14.748 -0.270 13.870 1.00 96.38 126 LEU A O 1
ATOM 1002 N N . ALA A 1 127 ? -14.166 -0.669 11.731 1.00 96.88 127 ALA A N 1
ATOM 1003 C CA . ALA A 1 127 ? -15.227 -1.614 11.425 1.00 96.88 127 ALA A CA 1
ATOM 1004 C C . ALA A 1 127 ? -14.632 -3.011 11.269 1.00 96.88 127 ALA A C 1
ATOM 1006 O O . ALA A 1 127 ? -13.764 -3.222 10.422 1.00 96.88 127 ALA A O 1
ATOM 1007 N N . ILE A 1 128 ? -15.129 -3.958 12.060 1.00 96.19 128 ILE A N 1
ATOM 1008 C CA . ILE A 1 128 ? -14.696 -5.354 12.051 1.00 96.19 128 ILE A CA 1
ATOM 1009 C C . ILE A 1 128 ? -15.832 -6.191 11.475 1.00 96.19 128 ILE A C 1
ATOM 1011 O O . ILE A 1 128 ? -16.899 -6.304 12.082 1.00 96.19 128 ILE A O 1
ATOM 1015 N N . LYS A 1 129 ? -15.615 -6.742 10.285 1.00 95.50 129 LYS A N 1
ATOM 1016 C CA . LYS A 1 129 ? -16.552 -7.619 9.583 1.00 95.50 129 LYS A CA 1
ATOM 1017 C C . LYS A 1 129 ? -16.431 -9.021 10.157 1.00 95.50 129 LYS A C 1
ATOM 1019 O O . LYS A 1 129 ? -15.323 -9.525 10.307 1.00 95.50 129 LYS A O 1
ATOM 1024 N N . GLU A 1 130 ? -17.571 -9.631 10.445 1.00 94.38 130 GLU A N 1
ATOM 1025 C CA . GLU A 1 130 ? -17.683 -10.999 10.956 1.00 94.38 130 GLU A CA 1
ATOM 1026 C C . GLU A 1 130 ? -16.700 -11.271 12.109 1.00 94.38 130 GLU A C 1
ATOM 1028 O O . GLU A 1 130 ? -15.859 -12.163 12.013 1.00 94.38 130 GLU A O 1
ATOM 1033 N N . PRO A 1 131 ? -16.752 -10.466 13.192 1.00 93.56 131 PRO A N 1
ATOM 1034 C CA . PRO A 1 131 ? -15.751 -10.507 14.253 1.00 93.56 131 PRO A CA 1
ATOM 1035 C C . PRO A 1 131 ? -15.672 -11.898 14.887 1.00 93.56 131 PRO A C 1
ATOM 1037 O O . PRO A 1 131 ? -16.689 -12.455 15.315 1.00 93.56 131 PRO A O 1
ATOM 1040 N N . LEU A 1 132 ? -14.452 -12.421 15.000 1.00 91.81 132 LEU A N 1
ATOM 1041 C CA . LEU A 1 132 ? -14.147 -13.623 15.769 1.00 91.81 132 LEU A CA 1
ATOM 1042 C C . LEU A 1 132 ? -13.933 -13.245 17.228 1.00 91.81 132 LEU A C 1
ATOM 1044 O O . LEU A 1 132 ? -13.110 -12.384 17.537 1.00 91.81 132 LEU A O 1
ATOM 1048 N N . TYR A 1 133 ? -14.672 -13.894 18.126 1.00 92.62 133 TYR A N 1
ATOM 1049 C CA . TYR A 1 133 ? -14.585 -13.641 19.562 1.00 92.62 133 TYR A CA 1
ATOM 1050 C C . TYR A 1 133 ? -14.158 -14.912 20.291 1.00 92.62 133 TYR A C 1
ATOM 1052 O O . TYR A 1 133 ? -14.965 -15.788 20.610 1.00 92.62 133 TYR A O 1
ATOM 1060 N N . VAL A 1 134 ? -12.853 -15.032 20.508 1.00 88.12 134 VAL A N 1
ATOM 1061 C CA . VAL A 1 134 ? -12.204 -16.283 20.911 1.00 88.12 134 VAL A CA 1
ATOM 1062 C C . VAL A 1 134 ? -11.689 -16.209 22.340 1.00 88.12 134 VAL A C 1
ATOM 1064 O O . VAL A 1 134 ? -11.409 -15.131 22.862 1.00 88.12 134 VAL A O 1
ATOM 1067 N N . MET A 1 135 ? -11.566 -17.371 22.983 1.00 85.00 135 MET A N 1
ATOM 1068 C CA . MET A 1 135 ? -10.876 -17.485 24.265 1.00 85.00 135 MET A CA 1
ATOM 1069 C C . MET A 1 135 ? -9.367 -17.551 24.020 1.00 85.00 135 MET A C 1
ATOM 1071 O O . MET A 1 135 ? -8.901 -18.426 23.294 1.00 85.00 135 MET A O 1
ATOM 1075 N N . ASN A 1 136 ? -8.606 -16.665 24.652 1.00 78.88 136 ASN A N 1
ATOM 1076 C CA . ASN A 1 136 ? -7.151 -16.651 24.643 1.00 78.88 136 ASN A CA 1
ATOM 1077 C C . ASN A 1 136 ? -6.637 -16.457 26.078 1.00 78.88 136 ASN A C 1
ATOM 1079 O O . ASN A 1 136 ? -7.030 -15.502 26.741 1.00 78.88 136 ASN A O 1
ATOM 1083 N N . HIS A 1 137 ? -5.834 -17.395 26.590 1.00 75.31 137 HIS A N 1
ATOM 1084 C CA . HIS A 1 137 ? -5.324 -17.393 27.975 1.00 75.31 137 HIS A CA 1
ATOM 1085 C C . HIS A 1 137 ? -6.388 -17.078 29.053 1.00 75.31 137 HIS A C 1
ATOM 1087 O O . HIS A 1 137 ? -6.170 -16.284 29.961 1.00 75.31 137 HIS A O 1
ATOM 1093 N N . GLY A 1 138 ? -7.572 -17.694 28.940 1.00 77.50 138 GLY A N 1
ATOM 1094 C CA . GLY A 1 138 ? -8.672 -17.509 29.899 1.00 77.50 138 GLY A CA 1
ATOM 1095 C C . GLY A 1 138 ? -9.486 -16.222 29.714 1.00 77.50 138 GLY A C 1
ATOM 1096 O O . GLY A 1 138 ? -10.456 -16.013 30.438 1.00 77.50 138 GLY A O 1
ATOM 1097 N N . LYS A 1 139 ? -9.161 -15.402 28.711 1.00 82.69 139 LYS A N 1
ATOM 1098 C CA . LYS A 1 139 ? -9.819 -14.123 28.419 1.00 82.69 139 LYS A CA 1
ATOM 1099 C C . LYS A 1 139 ? -10.502 -14.167 27.063 1.00 82.69 139 LYS A C 1
ATOM 1101 O O . LYS A 1 139 ? -10.080 -14.899 26.176 1.00 82.69 139 LYS A O 1
ATOM 1106 N N . ARG A 1 140 ? -11.565 -13.385 26.881 1.00 87.19 140 ARG A N 1
ATOM 1107 C CA . ARG A 1 140 ? -12.196 -13.240 25.564 1.00 87.19 140 ARG A CA 1
ATOM 1108 C C . ARG A 1 140 ? -11.559 -12.089 24.799 1.00 87.19 140 ARG A C 1
ATOM 1110 O O . ARG A 1 140 ? -11.469 -10.986 25.330 1.00 87.19 140 ARG A O 1
ATOM 1117 N N . VAL A 1 141 ? -11.174 -12.350 23.556 1.00 91.38 141 VAL A N 1
ATOM 1118 C CA . VAL A 1 141 ? -10.456 -11.407 22.695 1.00 91.38 141 VAL A CA 1
ATOM 1119 C C . VAL A 1 141 ? -11.135 -11.346 21.333 1.00 91.38 141 VAL A C 1
ATOM 1121 O O . VAL A 1 141 ? -11.565 -12.369 20.794 1.00 91.38 141 VAL A O 1
ATOM 1124 N N . ILE A 1 142 ? -11.241 -10.141 20.773 1.00 94.50 142 ILE A N 1
ATOM 1125 C CA . ILE A 1 142 ? -11.651 -9.952 19.382 1.00 94.50 142 ILE A CA 1
ATOM 1126 C C . ILE A 1 142 ? -10.432 -10.207 18.505 1.00 94.50 142 ILE A C 1
ATOM 1128 O O . ILE A 1 142 ? -9.435 -9.496 18.606 1.00 94.50 142 ILE A O 1
ATOM 1132 N N . ARG A 1 143 ? -10.502 -11.199 17.626 1.00 91.19 143 ARG A N 1
ATOM 1133 C CA . ARG A 1 143 ? -9.388 -11.563 16.756 1.00 91.19 143 ARG A CA 1
ATOM 1134 C C . ARG A 1 143 ? -9.714 -11.239 15.305 1.00 91.19 143 ARG A C 1
ATOM 1136 O O . ARG A 1 143 ? -10.769 -11.611 14.801 1.00 91.19 143 ARG A O 1
ATOM 1143 N N . VAL A 1 144 ? -8.794 -10.572 14.619 1.00 89.62 144 VAL A N 1
ATOM 1144 C CA . VAL A 1 144 ? -8.870 -10.329 13.177 1.00 89.62 144 VAL A CA 1
ATOM 1145 C C . VAL A 1 144 ? -7.696 -11.022 12.508 1.00 89.62 144 VAL A C 1
ATOM 1147 O O . VAL A 1 144 ? -6.545 -10.609 12.652 1.00 89.62 144 VAL A O 1
ATOM 1150 N N . VAL A 1 145 ? -8.011 -12.089 11.779 1.00 82.31 145 VAL A N 1
ATOM 1151 C CA . VAL A 1 145 ? -7.030 -12.892 11.035 1.00 82.31 145 VAL A CA 1
ATOM 1152 C C . VAL A 1 145 ? -7.040 -12.576 9.542 1.00 82.31 145 VAL A C 1
ATOM 1154 O O . VAL A 1 145 ? -5.996 -12.607 8.900 1.00 82.31 145 VAL A O 1
ATOM 1157 N N . GLN A 1 146 ? -8.209 -12.218 9.000 1.00 84.44 146 GLN A N 1
ATOM 1158 C CA . GLN A 1 146 ? -8.364 -11.882 7.590 1.00 84.44 146 GLN A CA 1
ATOM 1159 C C . GLN A 1 146 ? -8.195 -10.374 7.366 1.00 84.44 146 GLN A C 1
ATOM 1161 O O . GLN A 1 146 ? -8.903 -9.584 8.001 1.00 84.44 146 GLN A O 1
ATOM 1166 N N . PRO A 1 147 ? -7.331 -9.951 6.427 1.00 83.44 147 PRO A N 1
ATOM 1167 C CA . PRO A 1 147 ? -7.050 -8.538 6.170 1.00 83.44 147 PRO A CA 1
ATOM 1168 C C . PRO A 1 147 ? -8.297 -7.771 5.704 1.00 83.44 147 PRO A C 1
ATOM 1170 O O . PRO A 1 147 ? -8.498 -6.616 6.065 1.00 83.44 147 PRO A O 1
ATOM 1173 N N . SER A 1 148 ? -9.191 -8.440 4.970 1.00 85.81 148 SER A N 1
ATOM 1174 C CA . SER A 1 148 ? -10.431 -7.856 4.447 1.00 85.81 148 SER A CA 1
ATOM 1175 C C . SER A 1 148 ? -11.490 -7.626 5.517 1.00 85.81 148 SER A C 1
ATOM 1177 O O . SER A 1 148 ? -12.494 -6.967 5.243 1.00 85.81 148 SER A O 1
ATOM 1179 N N . ASN A 1 149 ? -11.311 -8.203 6.710 1.00 91.50 149 ASN A N 1
ATOM 1180 C CA . ASN A 1 149 ? -12.303 -8.182 7.780 1.00 91.50 149 ASN A CA 1
ATOM 1181 C C . ASN A 1 149 ? -12.142 -6.980 8.712 1.00 91.50 149 ASN A C 1
ATOM 1183 O O . ASN A 1 149 ? -12.916 -6.839 9.653 1.00 91.50 149 ASN A O 1
ATOM 1187 N N . VAL A 1 150 ? -11.190 -6.087 8.450 1.00 92.88 150 VAL A N 1
ATOM 1188 C CA . VAL A 1 150 ? -11.026 -4.843 9.198 1.00 92.88 150 VAL A CA 1
ATOM 1189 C C . VAL A 1 150 ? -10.923 -3.661 8.247 1.00 92.88 150 VAL A C 1
ATOM 1191 O O . VAL A 1 150 ? -10.287 -3.730 7.199 1.00 92.88 150 VAL A O 1
ATOM 1194 N N . LYS A 1 151 ? -11.565 -2.553 8.614 1.00 92.31 151 LYS A N 1
ATOM 1195 C CA . LYS A 1 151 ? -11.419 -1.271 7.928 1.00 92.31 151 LYS A CA 1
ATOM 1196 C C . LYS A 1 151 ? -11.272 -0.153 8.946 1.00 92.31 151 LYS A C 1
ATOM 1198 O O . LYS A 1 151 ? -12.104 -0.029 9.844 1.00 92.31 151 LYS A O 1
ATOM 1203 N N . VAL A 1 152 ? -10.269 0.698 8.752 1.00 92.25 152 VAL A N 1
ATOM 1204 C CA . VAL A 1 152 ? -10.155 1.972 9.470 1.00 92.25 152 VAL A CA 1
ATOM 1205 C C . VAL A 1 152 ? -11.235 2.925 8.963 1.00 92.25 152 VAL A C 1
ATOM 1207 O O . VAL A 1 152 ? -11.315 3.216 7.768 1.00 92.25 152 VAL A O 1
ATOM 1210 N N . LEU A 1 153 ? -12.092 3.395 9.865 1.00 92.44 153 LEU A N 1
ATOM 1211 C CA . LEU A 1 153 ? -13.145 4.352 9.558 1.00 92.44 153 LEU A CA 1
ATOM 1212 C C . LEU A 1 153 ? -12.661 5.770 9.847 1.00 92.44 153 LEU A C 1
ATOM 1214 O O . LEU A 1 153 ? -12.287 6.099 10.971 1.00 92.44 153 LEU A O 1
ATOM 1218 N N . LYS A 1 154 ? -12.724 6.630 8.831 1.00 87.94 154 LYS A N 1
ATOM 1219 C CA . LYS A 1 154 ? -12.516 8.072 8.989 1.00 87.94 154 LYS A CA 1
ATOM 1220 C C . LYS A 1 154 ? -13.827 8.757 9.402 1.00 87.94 154 LYS A C 1
ATOM 1222 O O . LYS A 1 154 ? -14.887 8.246 9.035 1.00 87.94 154 LYS A O 1
ATOM 1227 N N . PRO A 1 155 ? -13.783 9.914 10.094 1.00 85.50 155 PRO A N 1
ATOM 1228 C CA . PRO A 1 155 ? -14.983 10.632 10.543 1.00 85.50 155 PRO A CA 1
ATOM 1229 C C . PRO A 1 155 ? -16.026 10.918 9.452 1.00 85.50 155 PRO A C 1
ATOM 1231 O O . PRO A 1 155 ? -17.215 10.963 9.749 1.00 85.50 155 PRO A O 1
ATOM 1234 N N . GLY A 1 156 ? -15.602 11.075 8.192 1.00 82.12 156 GLY A N 1
ATOM 1235 C CA . GLY A 1 156 ? -16.498 11.301 7.051 1.00 82.12 156 GLY A CA 1
ATOM 1236 C C . GLY A 1 156 ? -17.211 10.055 6.507 1.00 82.12 156 GLY A C 1
ATOM 1237 O O . GLY A 1 156 ? -18.036 10.179 5.611 1.00 82.12 156 GLY A O 1
ATOM 1238 N N . HIS A 1 157 ? -16.907 8.852 6.998 1.00 89.56 157 HIS A N 1
ATOM 1239 C CA . HIS A 1 157 ? -17.513 7.614 6.502 1.00 89.56 157 HIS A CA 1
ATOM 1240 C C . HIS A 1 157 ? -18.926 7.408 7.080 1.00 89.56 157 HIS A C 1
ATOM 1242 O O . HIS A 1 157 ? -19.115 7.524 8.286 1.00 89.56 157 HIS A O 1
ATOM 1248 N N . ASP A 1 158 ? -19.899 6.969 6.272 1.00 90.44 158 ASP A N 1
ATOM 1249 C CA . ASP A 1 158 ? -21.315 6.819 6.683 1.00 90.44 158 ASP A CA 1
ATOM 1250 C C . ASP A 1 158 ? -21.537 5.938 7.927 1.00 90.44 158 ASP A C 1
ATOM 1252 O O . ASP A 1 158 ? -22.455 6.139 8.723 1.00 90.44 158 ASP A O 1
ATOM 1256 N N . MET A 1 159 ? -20.692 4.919 8.097 1.00 91.69 159 MET A N 1
ATOM 1257 C CA . MET A 1 159 ? -20.730 4.024 9.261 1.00 91.69 159 MET A CA 1
ATOM 1258 C C . MET A 1 159 ? -19.963 4.526 10.490 1.00 91.69 159 MET A C 1
ATOM 1260 O O . MET A 1 159 ? -19.943 3.819 11.495 1.00 91.69 159 MET A O 1
ATOM 1264 N N . PHE A 1 160 ? -19.332 5.698 10.441 1.00 93.56 160 PHE A N 1
ATOM 1265 C CA . PHE A 1 160 ? -18.588 6.234 11.574 1.00 93.56 160 PHE A CA 1
ATOM 1266 C C . PHE A 1 160 ? -19.544 6.546 12.747 1.00 93.56 160 PHE A C 1
ATOM 1268 O O . PHE A 1 160 ? -20.486 7.332 12.589 1.00 93.56 160 PHE A O 1
ATOM 1275 N N . PRO A 1 161 ? -19.366 5.938 13.936 1.00 93.44 161 PRO A N 1
ATOM 1276 C CA . PRO A 1 161 ? -20.243 6.199 15.071 1.00 93.44 161 PRO A CA 1
ATOM 1277 C C . PRO A 1 161 ? -20.112 7.633 15.581 1.00 93.44 161 PRO A C 1
ATOM 1279 O O . PRO A 1 161 ? -19.041 8.053 16.008 1.00 93.44 161 PRO A O 1
ATOM 1282 N N . ARG A 1 162 ? -21.235 8.357 15.657 1.00 90.50 162 ARG A N 1
ATOM 1283 C CA . ARG A 1 162 ? -21.275 9.721 16.221 1.00 90.50 162 ARG A CA 1
ATOM 1284 C C . ARG A 1 162 ? -20.782 9.797 17.669 1.00 90.50 162 ARG A C 1
ATOM 1286 O O . ARG A 1 162 ? -20.255 10.821 18.064 1.00 90.50 162 ARG A O 1
ATOM 1293 N N . VAL A 1 163 ? -20.927 8.716 18.440 1.00 91.62 163 VAL A N 1
ATOM 1294 C CA . VAL A 1 163 ? -20.437 8.622 19.831 1.00 91.62 163 VAL A CA 1
ATOM 1295 C C . VAL A 1 163 ? -18.907 8.708 19.905 1.00 91.62 163 VAL A C 1
ATOM 1297 O O . VAL A 1 163 ? -18.364 9.164 20.904 1.00 91.62 163 VAL A O 1
ATOM 1300 N N . PHE A 1 164 ? -18.211 8.300 18.842 1.00 92.44 164 PHE A N 1
ATOM 1301 C CA . PHE A 1 164 ? -16.755 8.397 18.737 1.00 92.44 164 PHE A CA 1
ATOM 1302 C C . PHE A 1 164 ? -16.291 9.644 17.995 1.00 92.44 164 PHE A C 1
ATOM 1304 O O . PHE A 1 164 ? -15.086 9.864 17.893 1.00 92.44 164 PHE A O 1
ATOM 1311 N N . ALA A 1 165 ? -17.217 10.442 17.461 1.00 85.31 165 ALA A N 1
ATOM 1312 C CA . ALA A 1 165 ? -16.856 11.696 16.836 1.00 85.31 165 ALA A CA 1
ATOM 1313 C C . ALA A 1 165 ? -16.328 12.627 17.920 1.00 85.31 165 ALA A C 1
ATOM 1315 O O . ALA A 1 165 ? -17.014 12.920 18.901 1.00 85.31 165 ALA A O 1
ATOM 1316 N N . GLU A 1 166 ? -15.099 13.090 17.737 1.00 77.56 166 GLU A N 1
ATOM 1317 C CA . GLU A 1 166 ? -14.636 14.250 18.476 1.00 77.56 166 GLU A CA 1
ATOM 1318 C C . GLU A 1 166 ? -15.542 15.430 18.131 1.00 77.56 166 GLU A C 1
ATOM 1320 O O .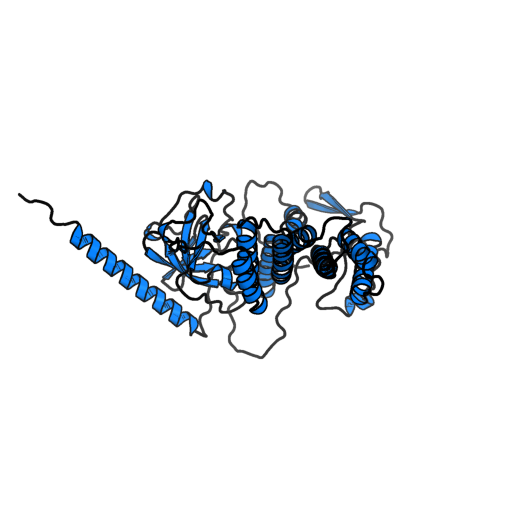 GLU A 1 166 ? -16.052 15.531 17.008 1.00 77.56 166 GLU A O 1
ATOM 1325 N N . VAL A 1 167 ? -15.763 16.315 19.105 1.00 68.88 167 VAL A N 1
ATOM 1326 C CA . VAL A 1 167 ? -16.456 17.576 18.841 1.00 68.88 167 VAL A CA 1
ATOM 1327 C C . VAL A 1 167 ? -15.680 18.261 17.719 1.00 68.88 167 VAL A C 1
ATOM 1329 O O . VAL A 1 167 ? -14.492 18.538 17.918 1.00 68.88 167 VAL A O 1
ATOM 1332 N N . PRO A 1 168 ? -16.298 18.497 16.542 1.00 63.34 168 PRO A N 1
ATOM 1333 C CA . PRO A 1 168 ? -15.595 19.131 15.446 1.00 63.34 168 PRO A CA 1
ATOM 1334 C C . PRO A 1 168 ? -15.009 20.439 15.969 1.00 63.34 168 PRO A C 1
ATOM 1336 O O . PRO A 1 168 ? -15.733 21.192 16.634 1.00 63.34 168 PRO A O 1
ATOM 1339 N N . PRO A 1 169 ? -13.718 20.715 15.733 1.00 62.47 169 PRO A N 1
ATOM 1340 C CA . PRO A 1 169 ? -13.158 21.983 16.150 1.00 62.47 169 PRO A CA 1
ATOM 1341 C C . PRO A 1 169 ? -14.016 23.103 15.554 1.00 62.47 169 PRO A C 1
ATOM 1343 O O . PRO A 1 169 ? -14.393 23.043 14.383 1.00 62.47 169 PRO A O 1
ATOM 1346 N N . LEU A 1 170 ? -14.323 24.124 16.364 1.00 61.59 170 LEU A N 1
ATOM 1347 C CA . LEU A 1 170 ? -15.098 25.309 15.954 1.00 61.59 170 LEU A CA 1
ATOM 1348 C C . LEU A 1 170 ? -14.564 25.935 14.654 1.00 61.59 170 LEU A C 1
ATOM 1350 O O . LEU A 1 170 ? -15.304 26.582 13.920 1.00 61.59 170 LEU A O 1
ATOM 1354 N N . VAL A 1 171 ? -13.276 25.719 14.376 1.00 71.19 171 VAL A N 1
ATOM 1355 C CA . VAL A 1 171 ? -12.601 26.088 13.139 1.00 71.19 171 VAL A CA 1
ATOM 1356 C C . VAL A 1 171 ? -12.150 24.817 12.425 1.00 71.19 171 VAL A C 1
ATOM 1358 O O . VAL A 1 171 ? -11.288 24.085 12.914 1.00 71.19 171 VAL A O 1
ATOM 1361 N N . THR A 1 172 ? -12.699 24.569 11.237 1.00 78.69 172 THR A N 1
ATOM 1362 C CA . THR A 1 172 ? -12.200 23.523 10.340 1.00 78.69 172 THR A CA 1
ATOM 1363 C C . THR A 1 172 ? -10.755 23.828 9.957 1.00 78.69 172 THR A C 1
ATOM 1365 O O . THR A 1 172 ? -10.456 24.933 9.492 1.00 78.69 172 THR A O 1
ATOM 1368 N N . LYS A 1 173 ? -9.856 22.852 10.128 1.00 84.12 173 LYS A N 1
ATOM 1369 C CA . LYS A 1 173 ? -8.455 22.990 9.712 1.00 84.12 173 LYS A CA 1
ATOM 1370 C C . LYS A 1 173 ? -8.389 23.329 8.220 1.00 84.12 173 LYS A C 1
ATOM 1372 O O . LYS A 1 173 ? -9.058 22.701 7.401 1.00 84.12 173 LYS A O 1
ATOM 1377 N N . THR A 1 174 ? -7.580 24.322 7.868 1.00 89.81 174 THR A N 1
ATOM 1378 C CA . THR A 1 174 ? -7.341 24.681 6.465 1.00 89.81 174 THR A CA 1
ATOM 1379 C C . THR A 1 174 ? -6.399 23.668 5.813 1.00 89.81 174 THR A C 1
ATOM 1381 O O . THR A 1 174 ? -5.622 23.002 6.502 1.00 89.81 174 THR A O 1
ATOM 1384 N N . GLY A 1 175 ? -6.399 23.589 4.477 1.00 89.94 175 GLY A N 1
ATOM 1385 C CA . GLY A 1 175 ? -5.469 22.722 3.742 1.00 89.94 175 GLY A CA 1
ATOM 1386 C C . GLY A 1 175 ? -3.990 22.957 4.095 1.00 89.94 175 GLY A C 1
ATOM 1387 O O . GLY A 1 175 ? -3.210 22.012 4.103 1.00 89.94 175 GLY A O 1
ATOM 1388 N N . MET A 1 176 ? -3.603 24.183 4.475 1.00 91.81 176 MET A N 1
ATOM 1389 C CA . MET A 1 176 ? -2.237 24.494 4.931 1.00 91.81 176 MET A CA 1
ATOM 1390 C C . MET A 1 176 ? -1.904 23.883 6.297 1.00 91.81 176 MET A C 1
ATOM 1392 O O . MET A 1 176 ? -0.783 23.426 6.507 1.00 91.81 176 MET A O 1
ATOM 1396 N N . VAL A 1 177 ? -2.864 23.863 7.228 1.00 93.19 177 VAL A N 1
ATOM 1397 C CA . VAL A 1 177 ? -2.669 23.230 8.543 1.00 93.19 177 VAL A CA 1
ATOM 1398 C C . VAL A 1 177 ? -2.507 21.722 8.368 1.00 93.19 177 VAL A C 1
ATOM 1400 O O . VAL A 1 177 ? -1.577 21.144 8.924 1.00 93.19 177 VAL A O 1
ATOM 1403 N N . TRP A 1 178 ? -3.340 21.106 7.525 1.00 94.75 178 TRP A N 1
ATOM 1404 C CA . TRP A 1 178 ? -3.203 19.694 7.168 1.00 94.75 178 TRP A CA 1
ATOM 1405 C C . TRP A 1 178 ? -1.868 19.375 6.496 1.00 94.75 178 TRP A C 1
ATOM 1407 O O . TRP A 1 178 ? -1.235 18.386 6.852 1.00 94.75 178 TRP A O 1
ATOM 1417 N N . ALA A 1 179 ? -1.402 20.233 5.581 1.00 94.25 179 ALA A N 1
ATOM 1418 C CA . ALA A 1 179 ? -0.093 20.075 4.953 1.00 94.25 179 ALA A CA 1
ATOM 1419 C C . ALA A 1 179 ? 1.043 20.084 5.988 1.00 94.25 179 ALA A C 1
ATOM 1421 O O . ALA A 1 179 ? 1.942 19.249 5.930 1.00 94.25 179 ALA A O 1
ATOM 1422 N N . LYS A 1 180 ? 0.988 20.997 6.966 1.00 96.12 180 LYS A N 1
ATOM 1423 C CA . LYS A 1 180 ? 1.985 21.074 8.040 1.00 96.12 180 LYS A CA 1
ATOM 1424 C C . LYS A 1 180 ? 1.977 19.820 8.917 1.00 96.12 180 LYS A C 1
ATOM 1426 O O . LYS A 1 180 ? 3.037 19.277 9.202 1.00 96.12 180 LYS A O 1
ATOM 1431 N N . GLU A 1 181 ? 0.802 19.345 9.323 1.00 94.75 181 GLU A N 1
ATOM 1432 C CA . GLU A 1 181 ? 0.684 18.106 10.105 1.00 94.75 181 GLU A CA 1
ATOM 1433 C C . GLU A 1 181 ? 1.171 16.881 9.324 1.00 94.75 181 GLU A C 1
ATOM 1435 O O . GLU A 1 181 ? 1.874 16.044 9.886 1.00 94.75 181 GLU A O 1
ATOM 1440 N N . GLY A 1 182 ? 0.861 16.806 8.027 1.00 96.00 182 GLY A N 1
ATOM 1441 C CA . GLY A 1 182 ? 1.334 15.738 7.150 1.00 96.00 182 GLY A CA 1
ATOM 1442 C C . GLY A 1 182 ? 2.854 15.732 6.994 1.00 96.00 182 GLY A C 1
ATOM 1443 O O . GLY A 1 182 ? 3.460 14.664 7.069 1.00 96.00 182 GLY A O 1
ATOM 1444 N N . ASN A 1 183 ? 3.479 16.905 6.845 1.00 96.44 183 ASN A N 1
ATOM 1445 C CA . ASN A 1 183 ? 4.939 17.034 6.792 1.00 96.44 183 ASN A CA 1
ATOM 1446 C C . ASN A 1 183 ? 5.585 16.612 8.119 1.00 96.44 183 ASN A C 1
ATOM 1448 O O . ASN A 1 183 ? 6.528 15.830 8.106 1.00 96.44 183 ASN A O 1
ATOM 1452 N N . ASN A 1 184 ? 5.036 17.044 9.258 1.00 96.81 184 ASN A N 1
ATOM 1453 C CA . ASN A 1 184 ? 5.528 16.610 10.567 1.00 96.81 184 ASN A CA 1
ATOM 1454 C C . ASN A 1 184 ? 5.431 15.082 10.722 1.00 96.81 184 ASN A C 1
ATOM 1456 O O . ASN A 1 184 ? 6.369 14.445 11.184 1.00 96.81 184 ASN A O 1
ATOM 1460 N N . ALA A 1 185 ? 4.312 14.473 10.316 1.00 94.38 185 ALA A N 1
ATOM 1461 C CA . ALA A 1 185 ? 4.155 13.018 10.351 1.00 94.38 185 ALA A CA 1
ATOM 1462 C C . ALA A 1 185 ? 5.155 12.304 9.423 1.00 94.38 185 ALA A C 1
ATOM 1464 O O . ALA A 1 185 ? 5.670 11.246 9.777 1.00 94.38 185 ALA A O 1
ATOM 1465 N N . LEU A 1 186 ? 5.463 12.893 8.262 1.00 93.94 186 LEU A N 1
ATOM 1466 C CA . LEU A 1 186 ? 6.465 12.377 7.328 1.00 93.94 186 LEU A CA 1
ATOM 1467 C C . LEU A 1 186 ? 7.866 12.380 7.955 1.00 93.94 186 LEU A C 1
ATOM 1469 O O . LEU A 1 186 ? 8.562 11.371 7.886 1.00 93.94 186 LEU A O 1
ATOM 1473 N N . GLU A 1 187 ? 8.249 13.482 8.606 1.00 95.25 187 GLU A N 1
ATOM 1474 C CA . GLU A 1 187 ? 9.528 13.620 9.321 1.00 95.25 187 GLU A CA 1
ATOM 1475 C C . GLU A 1 187 ? 9.660 12.622 10.480 1.00 95.25 187 GLU A C 1
ATOM 1477 O O . GLU A 1 187 ? 10.745 12.103 10.731 1.00 95.25 187 GLU A O 1
ATOM 1482 N N . MET A 1 188 ? 8.548 12.301 11.149 1.00 92.88 188 MET A N 1
ATOM 1483 C CA . MET A 1 188 ? 8.497 11.310 12.230 1.00 92.88 188 MET A CA 1
ATOM 1484 C C . MET A 1 188 ? 8.439 9.852 11.735 1.00 92.88 188 MET A C 1
ATOM 1486 O O . MET A 1 188 ? 8.428 8.932 12.551 1.00 92.88 188 MET A O 1
ATOM 1490 N N . GLY A 1 189 ? 8.380 9.613 10.419 1.00 90.81 189 GLY A N 1
ATOM 1491 C CA . GLY A 1 189 ? 8.252 8.269 9.840 1.00 90.81 189 GLY A CA 1
ATOM 1492 C C . GLY A 1 189 ? 6.847 7.654 9.950 1.00 90.81 189 GLY A C 1
ATOM 1493 O O . GLY A 1 189 ? 6.655 6.468 9.677 1.00 90.81 189 GLY A O 1
ATOM 1494 N N . GLU A 1 190 ? 5.839 8.441 10.330 1.00 92.38 190 GLU A N 1
ATOM 1495 C CA . GLU A 1 190 ? 4.439 8.022 10.459 1.00 92.38 190 GLU A CA 1
ATOM 1496 C C . GLU A 1 190 ? 3.726 8.093 9.096 1.00 92.38 190 GLU A C 1
ATOM 1498 O O . GLU A 1 190 ? 2.791 8.871 8.886 1.00 92.38 190 GLU A O 1
ATOM 1503 N N . TYR A 1 191 ? 4.182 7.292 8.131 1.00 93.44 191 TYR A N 1
ATOM 1504 C CA . TYR A 1 191 ? 3.799 7.442 6.722 1.00 93.44 191 TYR A CA 1
ATOM 1505 C C . TYR A 1 191 ? 2.291 7.313 6.461 1.00 93.44 191 TYR A C 1
ATOM 1507 O O . TYR A 1 191 ? 1.735 8.133 5.734 1.00 93.44 191 TYR A O 1
ATOM 1515 N N . SER A 1 192 ? 1.585 6.362 7.086 1.00 90.88 192 SER A N 1
ATOM 1516 C CA . SER A 1 192 ? 0.124 6.255 6.923 1.00 90.88 192 SER A CA 1
ATOM 1517 C C . SER A 1 192 ? -0.621 7.470 7.464 1.00 90.88 192 SER A C 1
ATOM 1519 O O . SER A 1 192 ? -1.550 7.953 6.819 1.00 90.88 192 SER A O 1
ATOM 1521 N N . ARG A 1 193 ? -0.184 8.009 8.606 1.00 91.81 193 ARG A N 1
ATOM 1522 C CA . ARG A 1 193 ? -0.764 9.236 9.161 1.00 91.81 193 ARG A CA 1
ATOM 1523 C C . ARG A 1 193 ? -0.476 10.430 8.255 1.00 91.81 193 ARG A C 1
ATOM 1525 O O . ARG A 1 193 ? -1.352 11.260 8.045 1.00 91.81 193 ARG A O 1
ATOM 1532 N N . SER A 1 194 ? 0.727 10.503 7.692 1.00 95.81 194 SER A N 1
ATOM 1533 C CA . SER A 1 194 ? 1.098 11.536 6.727 1.00 95.81 194 SER A CA 1
ATOM 1534 C C . SER A 1 194 ? 0.195 11.496 5.483 1.00 95.81 194 SER A C 1
ATOM 1536 O O . SER A 1 194 ? -0.386 12.519 5.113 1.00 95.81 194 SER A O 1
ATOM 1538 N N . VAL A 1 195 ? -0.035 10.305 4.910 1.00 95.69 195 VAL A N 1
ATOM 1539 C CA . VAL A 1 195 ? -0.984 10.097 3.799 1.00 95.69 195 VAL A CA 1
ATOM 1540 C C . VAL A 1 195 ? -2.401 10.543 4.175 1.00 95.69 195 VAL A C 1
ATOM 1542 O O . VAL A 1 195 ? -3.055 11.229 3.384 1.00 95.69 195 VAL A O 1
ATOM 1545 N N . ASP A 1 196 ? -2.869 10.206 5.379 1.00 92.25 196 ASP A N 1
ATOM 1546 C CA . ASP A 1 196 ? -4.180 10.626 5.882 1.00 92.25 196 ASP A CA 1
ATOM 1547 C C . ASP A 1 196 ? -4.286 12.154 5.998 1.00 92.25 196 ASP A C 1
ATOM 1549 O O . ASP A 1 196 ? -5.238 12.744 5.488 1.00 92.25 196 ASP A O 1
ATOM 1553 N N . CYS A 1 197 ? -3.294 12.813 6.607 1.00 94.31 197 CYS A N 1
ATOM 1554 C CA . CYS A 1 197 ? -3.257 14.269 6.753 1.00 94.31 197 CYS A CA 1
ATOM 1555 C C . CYS A 1 197 ? -3.304 14.975 5.393 1.00 94.31 197 CYS A C 1
ATOM 1557 O O . CYS A 1 197 ? -4.091 15.905 5.211 1.00 94.31 197 CYS A O 1
ATOM 1559 N N . PHE A 1 198 ? -2.508 14.532 4.415 1.00 96.88 198 PHE A N 1
ATOM 1560 C CA . PHE A 1 198 ? -2.545 15.127 3.078 1.00 96.88 198 PHE A CA 1
ATOM 1561 C C . PHE A 1 198 ? -3.854 14.840 2.343 1.00 96.88 198 PHE A C 1
ATOM 1563 O O . PHE A 1 198 ? -4.348 15.712 1.629 1.00 96.88 198 PHE A O 1
ATOM 1570 N N . THR A 1 199 ? -4.453 13.666 2.554 1.00 94.94 199 THR A N 1
ATOM 1571 C CA . THR A 1 199 ? -5.783 13.343 2.021 1.00 94.94 199 THR A CA 1
ATOM 1572 C C . THR A 1 199 ? -6.839 14.290 2.579 1.00 94.94 199 THR A C 1
ATOM 1574 O O . THR A 1 199 ? -7.539 14.929 1.798 1.00 94.94 199 THR A O 1
ATOM 1577 N N . SER A 1 200 ? -6.880 14.496 3.899 1.00 91.81 200 SER A N 1
ATOM 1578 C CA . SER A 1 200 ? -7.772 15.485 4.517 1.00 91.81 200 SER A CA 1
ATOM 1579 C C . SER A 1 200 ? -7.490 16.911 4.034 1.00 91.81 200 SER A C 1
ATOM 1581 O O . SER A 1 200 ? -8.415 17.696 3.841 1.00 91.81 200 SER A O 1
ATOM 1583 N N . GLY A 1 201 ? -6.225 17.254 3.766 1.00 93.62 201 GLY A N 1
ATOM 1584 C CA . GLY A 1 201 ? -5.851 18.517 3.129 1.00 93.62 201 GLY A CA 1
ATOM 1585 C C . GLY A 1 201 ? -6.455 18.687 1.732 1.00 93.62 201 GLY A C 1
ATOM 1586 O O . GLY A 1 201 ? -6.978 19.758 1.419 1.00 93.62 201 GLY A O 1
ATOM 1587 N N . LEU A 1 202 ? -6.430 17.641 0.904 1.00 94.00 202 LEU A N 1
ATOM 1588 C CA . LEU A 1 202 ? -7.023 17.637 -0.439 1.00 94.00 202 LEU A CA 1
ATOM 1589 C C . LEU A 1 202 ? -8.557 17.690 -0.397 1.00 94.00 202 LEU A C 1
ATOM 1591 O O . LEU A 1 202 ? -9.162 18.381 -1.217 1.00 94.00 202 LEU A O 1
ATOM 1595 N N . GLU A 1 203 ? -9.179 17.040 0.590 1.00 91.88 203 GLU A N 1
ATOM 1596 C CA . GLU A 1 203 ? -10.629 17.085 0.842 1.00 91.88 203 GLU A CA 1
ATOM 1597 C C . GLU A 1 203 ? -11.128 18.485 1.236 1.00 91.88 203 GLU A C 1
ATOM 1599 O O . GLU A 1 203 ? -12.305 18.789 1.066 1.00 91.88 203 GLU A O 1
ATOM 1604 N N . THR A 1 204 ? -10.245 19.398 1.671 1.00 89.62 204 THR A N 1
ATOM 1605 C CA . THR A 1 204 ? -10.618 20.819 1.843 1.00 89.62 204 THR A CA 1
ATOM 1606 C C . THR A 1 204 ? -10.880 21.551 0.521 1.00 89.62 204 THR A C 1
ATOM 1608 O O . THR A 1 204 ? -11.228 22.732 0.533 1.00 89.62 204 THR A O 1
ATOM 1611 N N . HIS A 1 205 ? -10.698 20.868 -0.614 1.00 87.31 205 HIS A N 1
ATOM 1612 C CA . HIS A 1 205 ? -10.786 21.402 -1.970 1.00 87.31 205 HIS A CA 1
ATOM 1613 C C . HIS A 1 205 ? -10.033 22.735 -2.134 1.00 87.31 205 HIS A C 1
ATOM 1615 O O . HIS A 1 205 ? -10.650 23.775 -2.400 1.00 87.31 205 HIS A O 1
ATOM 1621 N N . PRO A 1 206 ? -8.689 22.735 -1.982 1.00 86.25 206 PRO A N 1
ATOM 1622 C CA . PRO A 1 206 ? -7.890 23.945 -2.119 1.00 86.25 206 PRO A CA 1
ATOM 1623 C C . PRO A 1 206 ? -8.145 24.634 -3.463 1.00 86.25 206 PRO A C 1
ATOM 1625 O O . PRO A 1 206 ? -7.866 24.075 -4.524 1.00 86.25 206 PRO A O 1
ATOM 1628 N N . LYS A 1 207 ? -8.642 25.878 -3.415 1.00 85.81 207 LYS A N 1
ATOM 1629 C CA . LYS A 1 207 ? -8.811 26.725 -4.611 1.00 85.81 207 LYS A CA 1
ATOM 1630 C C . LYS A 1 207 ? -7.473 27.152 -5.217 1.00 85.81 207 LYS A C 1
ATOM 1632 O O . LYS A 1 207 ? -7.415 27.497 -6.388 1.00 85.81 207 LYS A O 1
ATOM 1637 N N . ASN A 1 208 ? -6.417 27.163 -4.402 1.00 86.69 208 ASN A N 1
ATOM 1638 C CA . ASN A 1 208 ? -5.062 27.441 -4.852 1.00 86.69 208 ASN A CA 1
ATOM 1639 C C . ASN A 1 208 ? -4.455 26.170 -5.463 1.00 86.69 208 ASN A C 1
ATOM 1641 O O . ASN A 1 208 ? -4.174 25.207 -4.743 1.00 86.69 208 ASN A O 1
ATOM 1645 N N . ASP A 1 209 ? -4.220 26.204 -6.773 1.00 86.56 209 ASP A N 1
ATOM 1646 C CA . ASP A 1 209 ? -3.590 25.114 -7.517 1.00 86.56 209 ASP A CA 1
ATOM 1647 C C . ASP A 1 209 ? -2.200 24.763 -6.967 1.00 86.56 209 ASP A C 1
ATOM 1649 O O . ASP A 1 209 ? -1.862 23.587 -6.875 1.0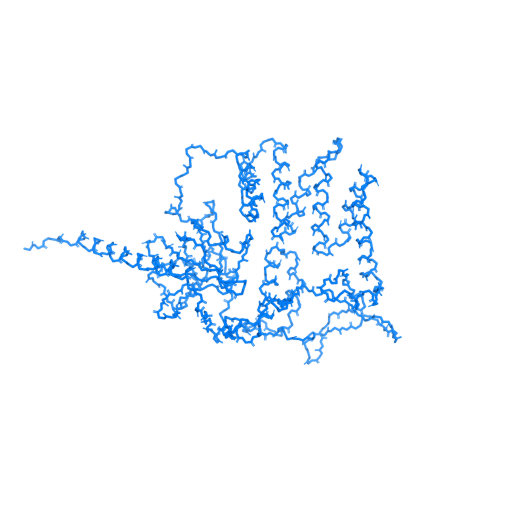0 86.56 209 ASP A O 1
ATOM 1653 N N . GLU A 1 210 ? -1.415 25.744 -6.513 1.00 87.75 210 GLU A N 1
ATOM 1654 C CA . GLU A 1 210 ? -0.087 25.500 -5.940 1.00 87.75 210 GLU A CA 1
ATOM 1655 C C . GLU A 1 210 ? -0.166 24.667 -4.659 1.00 87.75 210 GLU A C 1
ATOM 1657 O O . GLU A 1 210 ? 0.543 23.670 -4.527 1.00 87.75 210 GLU A O 1
ATOM 1662 N N . LEU A 1 211 ? -1.082 25.009 -3.745 1.00 90.31 211 LEU A N 1
ATOM 1663 C CA . LEU A 1 211 ? -1.305 24.221 -2.531 1.00 90.31 211 LEU A CA 1
ATOM 1664 C C . LEU A 1 211 ? -1.786 22.807 -2.876 1.00 90.31 211 LEU A C 1
ATOM 1666 O O . LEU A 1 211 ? -1.333 21.842 -2.265 1.00 90.31 211 LEU A O 1
ATOM 1670 N N . ARG A 1 212 ? -2.663 22.669 -3.878 1.00 92.62 212 ARG A N 1
ATOM 1671 C CA . ARG A 1 212 ? -3.123 21.359 -4.352 1.00 92.62 212 ARG A CA 1
ATOM 1672 C C . ARG A 1 212 ? -1.959 20.516 -4.886 1.00 92.62 212 ARG A C 1
ATOM 1674 O O . ARG A 1 212 ? -1.830 19.357 -4.501 1.00 92.62 212 ARG A O 1
ATOM 1681 N N . HIS A 1 213 ? -1.082 21.089 -5.710 1.00 92.12 213 HIS A N 1
ATOM 1682 C CA . HIS A 1 213 ? 0.109 20.401 -6.214 1.00 92.12 213 HIS A CA 1
ATOM 1683 C C . HIS A 1 213 ? 1.096 20.041 -5.095 1.00 92.12 213 HIS A C 1
ATOM 1685 O O . HIS A 1 213 ? 1.689 18.965 -5.135 1.00 92.12 213 HIS A O 1
ATOM 1691 N N . VAL A 1 214 ? 1.279 20.908 -4.091 1.00 92.44 214 VAL A N 1
ATOM 1692 C CA . VAL A 1 214 ? 2.101 20.603 -2.907 1.00 92.44 214 VAL A CA 1
ATOM 1693 C C . VAL A 1 214 ? 1.528 19.413 -2.143 1.00 92.44 214 VAL A C 1
ATOM 1695 O O . VAL A 1 214 ? 2.268 18.477 -1.863 1.00 92.44 214 VAL A O 1
ATOM 1698 N N . LEU A 1 215 ? 0.222 19.406 -1.869 1.00 95.75 215 LEU A N 1
ATOM 1699 C CA . LEU A 1 215 ? -0.440 18.310 -1.159 1.00 95.75 215 LEU A CA 1
ATOM 1700 C C . LEU A 1 215 ? -0.324 16.976 -1.906 1.00 95.75 215 LEU A C 1
ATOM 1702 O O . LEU A 1 215 ? 0.032 15.979 -1.286 1.00 95.75 215 LEU A O 1
ATOM 1706 N N . TYR A 1 216 ? -0.559 16.956 -3.224 1.00 96.94 216 TYR A N 1
ATOM 1707 C CA . TYR A 1 216 ? -0.366 15.745 -4.028 1.00 96.94 216 TYR A CA 1
ATOM 1708 C C . TYR A 1 216 ? 1.084 15.262 -3.993 1.00 96.94 216 TYR A C 1
ATOM 1710 O O . TYR A 1 216 ? 1.330 14.087 -3.753 1.00 96.94 216 TYR A O 1
ATOM 1718 N N . ARG A 1 217 ? 2.060 16.161 -4.159 1.00 95.56 217 ARG A N 1
ATOM 1719 C CA . ARG A 1 217 ? 3.480 15.789 -4.130 1.00 95.56 217 ARG A CA 1
ATOM 1720 C C . ARG A 1 217 ? 3.895 15.220 -2.776 1.00 95.56 217 ARG A C 1
ATOM 1722 O O . ARG A 1 217 ? 4.569 14.199 -2.732 1.00 95.56 217 ARG A O 1
ATOM 1729 N N . SER A 1 218 ? 3.485 15.853 -1.679 1.00 96.25 218 SER A N 1
ATOM 1730 C CA . SER A 1 218 ? 3.819 15.357 -0.345 1.00 96.25 218 SER A CA 1
ATOM 1731 C C . SER A 1 218 ? 3.106 14.040 -0.028 1.00 96.25 218 SER A C 1
ATOM 1733 O O . SER A 1 218 ? 3.722 13.151 0.562 1.00 96.25 218 SER A O 1
ATOM 1735 N N . ARG A 1 219 ? 1.850 13.866 -0.473 1.00 97.94 219 ARG A N 1
ATOM 1736 C CA . ARG A 1 219 ? 1.141 12.584 -0.351 1.00 97.94 219 ARG A CA 1
ATOM 1737 C C . ARG A 1 219 ? 1.808 11.488 -1.171 1.00 97.94 219 ARG A C 1
ATOM 1739 O O . ARG A 1 219 ? 1.932 10.382 -0.659 1.00 97.94 219 ARG A O 1
ATOM 1746 N N . ALA A 1 220 ? 2.310 11.803 -2.365 1.00 98.06 220 ALA A N 1
ATOM 1747 C CA . ALA A 1 220 ? 3.070 10.867 -3.182 1.00 98.06 220 ALA A CA 1
ATOM 1748 C C . ALA A 1 220 ? 4.332 10.375 -2.461 1.00 98.06 220 ALA A C 1
ATOM 1750 O O . ALA A 1 220 ? 4.554 9.171 -2.366 1.00 98.06 220 ALA A O 1
ATOM 1751 N N . THR A 1 221 ? 5.111 11.291 -1.876 1.00 96.81 221 THR A N 1
ATOM 1752 C CA . THR A 1 221 ? 6.296 10.940 -1.079 1.00 96.81 221 THR A CA 1
ATOM 1753 C C . THR A 1 221 ? 5.932 10.066 0.124 1.00 96.81 221 THR A C 1
ATOM 1755 O O . THR A 1 221 ? 6.550 9.026 0.343 1.00 96.81 221 THR A O 1
ATOM 1758 N N . ALA A 1 222 ? 4.903 10.444 0.889 1.00 97.00 222 ALA A N 1
ATOM 1759 C CA . ALA A 1 222 ? 4.442 9.662 2.036 1.00 97.00 222 ALA A CA 1
ATOM 1760 C C . ALA A 1 222 ? 3.951 8.262 1.630 1.00 97.00 222 ALA A C 1
ATOM 1762 O O . ALA A 1 222 ? 4.306 7.271 2.266 1.00 97.00 222 ALA A O 1
ATOM 1763 N N . ALA A 1 223 ? 3.178 8.171 0.544 1.00 97.12 223 ALA A N 1
ATOM 1764 C CA . ALA A 1 223 ? 2.675 6.919 -0.009 1.00 97.12 223 ALA A CA 1
ATOM 1765 C C . ALA A 1 223 ? 3.818 6.017 -0.491 1.00 97.12 223 ALA A C 1
ATOM 1767 O O . ALA A 1 223 ? 3.814 4.822 -0.200 1.00 97.12 223 ALA A O 1
ATOM 1768 N N . PHE A 1 224 ? 4.837 6.585 -1.145 1.00 96.69 224 PHE A N 1
ATOM 1769 C CA . PHE A 1 224 ? 6.021 5.848 -1.582 1.00 96.69 224 PHE A CA 1
ATOM 1770 C C . PHE A 1 224 ? 6.750 5.205 -0.395 1.00 96.69 224 PHE A C 1
ATOM 1772 O O . PHE A 1 224 ? 7.033 4.007 -0.417 1.00 96.69 224 PHE A O 1
ATOM 1779 N N . HIS A 1 225 ? 6.983 5.966 0.680 1.00 94.50 225 HIS A N 1
ATOM 1780 C CA . HIS A 1 225 ? 7.596 5.438 1.904 1.00 94.50 225 HIS A CA 1
ATOM 1781 C C . HIS A 1 225 ? 6.704 4.436 2.652 1.00 94.50 225 HIS A C 1
ATOM 1783 O O . HIS A 1 225 ? 7.218 3.539 3.316 1.00 94.50 225 HIS A O 1
ATOM 1789 N N . ALA A 1 226 ? 5.380 4.538 2.512 1.00 91.38 226 ALA A N 1
ATOM 1790 C CA . ALA A 1 226 ? 4.429 3.544 3.010 1.00 91.38 226 ALA A CA 1
ATOM 1791 C C . ALA A 1 226 ? 4.330 2.280 2.127 1.00 91.38 226 ALA A C 1
ATOM 1793 O O . ALA A 1 226 ? 3.547 1.387 2.449 1.00 91.38 226 ALA A O 1
ATOM 1794 N N . GLY A 1 227 ? 5.066 2.201 1.009 1.00 92.19 227 GLY A N 1
ATOM 1795 C CA . GLY A 1 227 ? 4.993 1.094 0.048 1.00 92.19 227 GLY A CA 1
ATOM 1796 C C . GLY A 1 227 ? 3.725 1.082 -0.818 1.00 92.19 227 GLY A C 1
ATOM 1797 O O . GLY A 1 227 ? 3.418 0.063 -1.434 1.00 92.19 227 GLY A O 1
ATOM 1798 N N . GLN A 1 228 ? 2.977 2.190 -0.852 1.00 95.44 228 GLN A N 1
ATOM 1799 C CA . GLN A 1 228 ? 1.764 2.398 -1.652 1.00 95.44 228 GLN A CA 1
ATOM 1800 C C . GLN A 1 228 ? 2.133 3.041 -2.999 1.00 95.44 228 GLN A C 1
ATOM 1802 O O . GLN A 1 228 ? 1.845 4.212 -3.255 1.00 95.44 228 GLN A O 1
ATOM 1807 N N . TYR A 1 229 ? 2.825 2.291 -3.852 1.00 97.44 229 TYR A N 1
ATOM 1808 C CA . TYR A 1 229 ? 3.379 2.768 -5.119 1.00 97.44 229 TYR A CA 1
ATOM 1809 C C . TYR A 1 229 ? 2.308 3.145 -6.146 1.00 97.44 229 TYR A C 1
ATOM 1811 O O . TYR A 1 229 ? 2.497 4.123 -6.866 1.00 97.44 229 TYR A O 1
ATOM 1819 N N . ASP A 1 230 ? 1.163 2.455 -6.166 1.00 97.50 230 ASP A N 1
ATOM 1820 C CA . ASP A 1 230 ? 0.023 2.839 -7.017 1.00 97.50 230 ASP A CA 1
ATOM 1821 C C . ASP A 1 230 ? -0.443 4.273 -6.717 1.00 97.50 230 ASP A C 1
ATOM 1823 O O . ASP A 1 230 ? -0.570 5.107 -7.618 1.00 97.50 230 ASP A O 1
ATOM 1827 N N . LEU A 1 231 ? -0.653 4.579 -5.429 1.00 97.31 231 LEU A N 1
ATOM 1828 C CA . LEU A 1 231 ? -1.049 5.913 -4.978 1.00 97.31 231 LEU A CA 1
ATOM 1829 C C . LEU A 1 231 ? 0.071 6.930 -5.220 1.00 97.31 231 LEU A C 1
ATOM 1831 O O . LEU A 1 231 ? -0.194 8.021 -5.723 1.00 97.31 231 LEU A O 1
ATOM 1835 N N . ALA A 1 232 ? 1.316 6.562 -4.904 1.00 98.31 232 ALA A N 1
ATOM 1836 C CA . ALA A 1 232 ? 2.474 7.430 -5.080 1.00 98.31 232 ALA A CA 1
ATOM 1837 C C . ALA A 1 232 ? 2.645 7.873 -6.537 1.00 98.31 232 ALA A C 1
ATOM 1839 O O . ALA A 1 232 ? 2.793 9.065 -6.806 1.00 98.31 232 ALA A O 1
ATOM 1840 N N . MET A 1 233 ? 2.565 6.932 -7.481 1.00 98.19 233 MET A N 1
ATOM 1841 C CA . MET A 1 233 ? 2.670 7.225 -8.907 1.00 98.19 233 MET A CA 1
ATOM 1842 C C . MET A 1 233 ? 1.537 8.146 -9.371 1.00 98.19 233 MET A C 1
ATOM 1844 O O . MET A 1 233 ? 1.796 9.153 -10.033 1.00 98.19 233 MET A O 1
ATOM 1848 N N . ALA A 1 234 ? 0.290 7.829 -9.010 1.00 97.81 234 ALA A N 1
ATOM 1849 C CA . ALA A 1 234 ? -0.872 8.619 -9.407 1.00 97.81 234 ALA A CA 1
ATOM 1850 C C . ALA A 1 234 ? -0.786 10.066 -8.891 1.00 97.81 234 ALA A C 1
ATOM 1852 O O . ALA A 1 234 ? -0.921 11.013 -9.669 1.00 97.81 234 ALA A O 1
ATOM 1853 N N . ASP A 1 235 ? -0.497 10.247 -7.602 1.00 98.00 235 ASP A N 1
ATOM 1854 C CA . ASP A 1 235 ? -0.392 11.568 -6.985 1.00 98.00 235 ASP A CA 1
ATOM 1855 C C . ASP A 1 235 ? 0.793 12.373 -7.520 1.00 98.00 235 ASP A C 1
ATOM 1857 O O . ASP A 1 235 ? 0.667 13.573 -7.781 1.00 98.00 235 ASP A O 1
ATOM 1861 N N . ALA A 1 236 ? 1.941 11.726 -7.732 1.00 97.31 236 ALA A N 1
ATOM 1862 C CA . ALA A 1 236 ? 3.112 12.382 -8.293 1.00 97.31 236 ALA A CA 1
ATOM 1863 C C . ALA A 1 236 ? 2.805 12.955 -9.684 1.00 97.31 236 ALA A C 1
ATOM 1865 O O . ALA A 1 236 ? 3.106 14.122 -9.944 1.00 97.31 236 ALA A O 1
ATOM 1866 N N . LEU A 1 237 ? 2.129 12.189 -10.546 1.00 95.19 237 LEU A N 1
ATOM 1867 C CA . LEU A 1 237 ? 1.713 12.649 -11.873 1.00 95.19 237 LEU A CA 1
ATOM 1868 C C . LEU A 1 237 ? 0.652 13.762 -11.809 1.00 95.19 237 LEU A C 1
ATOM 1870 O O . LEU A 1 237 ? 0.748 14.723 -12.573 1.00 95.19 237 LEU A O 1
ATOM 1874 N N . LEU A 1 238 ? -0.307 13.691 -10.877 1.00 94.00 238 LEU A N 1
ATOM 1875 C CA . LEU A 1 238 ? -1.294 14.759 -10.635 1.00 94.00 238 LEU A CA 1
ATOM 1876 C C . LEU A 1 238 ? -0.659 16.052 -10.096 1.00 94.00 238 LEU A C 1
ATOM 1878 O O . LEU A 1 238 ? -1.211 17.143 -10.260 1.00 94.00 238 LEU A O 1
ATOM 1882 N N . SER A 1 239 ? 0.504 15.953 -9.451 1.00 93.06 239 SER A N 1
ATOM 1883 C CA . SER A 1 239 ? 1.225 17.105 -8.906 1.00 93.06 239 SER A CA 1
ATOM 1884 C C . SER A 1 239 ? 2.019 17.903 -9.948 1.00 93.06 239 SER A C 1
ATOM 1886 O O . SER A 1 239 ? 2.521 18.980 -9.615 1.00 93.06 239 SER A O 1
ATOM 1888 N N . LEU A 1 240 ? 2.137 17.396 -11.181 1.00 90.69 240 LEU A N 1
ATOM 1889 C CA . LEU A 1 240 ? 2.890 18.047 -12.250 1.00 90.69 240 LEU A CA 1
ATOM 1890 C C . LEU A 1 240 ? 2.199 19.322 -12.733 1.00 90.69 240 LEU A C 1
ATOM 1892 O O . LEU A 1 240 ? 0.977 19.380 -12.886 1.00 90.69 240 LEU A O 1
ATOM 1896 N N . SER A 1 241 ? 3.012 20.334 -13.026 1.00 83.12 241 SER A N 1
ATOM 1897 C CA . SER A 1 241 ? 2.549 21.575 -13.643 1.00 83.12 241 SER A CA 1
ATOM 1898 C C . SER A 1 241 ? 1.945 21.326 -15.034 1.00 83.12 241 SER A C 1
ATOM 1900 O O . SER A 1 241 ? 2.362 20.417 -15.760 1.00 83.12 241 SER A O 1
ATOM 1902 N N . ALA A 1 242 ? 0.977 22.161 -15.429 1.00 74.50 242 ALA A N 1
ATOM 1903 C CA . ALA A 1 242 ? 0.352 22.079 -16.747 1.00 74.50 242 ALA A CA 1
ATOM 1904 C C . ALA A 1 242 ? 1.391 22.194 -17.889 1.00 74.50 242 ALA A C 1
ATOM 1906 O O . ALA A 1 242 ? 2.366 22.946 -17.756 1.00 74.50 242 ALA A O 1
ATOM 1907 N N . PRO A 1 243 ? 1.187 21.491 -19.021 1.00 63.66 243 PRO A N 1
ATOM 1908 C CA . PRO A 1 243 ? 2.080 21.577 -20.173 1.00 63.66 243 PRO A CA 1
ATOM 1909 C C . PRO A 1 243 ? 2.198 23.027 -20.668 1.00 63.66 243 PRO A C 1
ATOM 1911 O O . PRO A 1 243 ? 1.185 23.664 -20.940 1.00 63.66 243 PRO A O 1
ATOM 1914 N N . GLY A 1 244 ? 3.425 23.543 -20.792 1.00 57.44 244 GLY A N 1
ATOM 1915 C CA . GLY A 1 244 ? 3.697 24.894 -21.307 1.00 57.44 244 GLY A CA 1
ATOM 1916 C C . GLY A 1 244 ? 4.073 25.943 -20.255 1.00 57.44 244 GLY A C 1
ATOM 1917 O O . GLY A 1 244 ? 4.577 27.001 -20.624 1.00 57.44 244 GLY A O 1
ATOM 1918 N N . ASN A 1 245 ? 3.916 25.653 -18.959 1.00 62.03 245 ASN A N 1
ATOM 1919 C CA . ASN A 1 245 ? 4.577 26.444 -17.916 1.00 62.03 245 ASN A CA 1
ATOM 1920 C C . ASN A 1 245 ? 6.077 26.115 -17.871 1.00 62.03 245 ASN A C 1
ATOM 1922 O O . ASN A 1 245 ? 6.483 25.008 -18.226 1.00 62.03 245 ASN A O 1
ATOM 1926 N N . THR A 1 246 ? 6.911 27.054 -17.415 1.00 58.22 246 THR A N 1
ATOM 1927 C CA . THR A 1 246 ? 8.322 26.774 -17.116 1.00 58.22 246 THR A CA 1
ATOM 1928 C C . THR A 1 246 ? 8.391 25.656 -16.079 1.00 58.22 246 THR A C 1
ATOM 1930 O O . THR A 1 246 ? 8.003 25.853 -14.926 1.00 58.22 246 THR A O 1
ATOM 1933 N N . LEU A 1 247 ? 8.825 24.462 -16.506 1.00 59.12 247 LEU A N 1
ATOM 1934 C CA . LEU A 1 247 ? 8.888 23.296 -15.630 1.00 59.12 247 LEU A CA 1
ATOM 1935 C C . LEU A 1 247 ? 9.781 23.607 -14.431 1.00 59.12 247 LEU A C 1
ATOM 1937 O O . LEU A 1 247 ? 10.932 24.025 -14.571 1.00 59.12 247 LEU A O 1
ATOM 1941 N N . LYS A 1 248 ? 9.214 23.435 -13.238 1.00 68.81 248 LYS A N 1
ATOM 1942 C CA . LYS A 1 248 ? 9.868 23.788 -11.978 1.00 68.81 248 LYS A CA 1
ATOM 1943 C C . LYS A 1 248 ? 10.722 22.612 -11.504 1.00 68.81 248 LYS A C 1
ATOM 1945 O O . LYS A 1 248 ? 10.417 21.454 -11.781 1.00 68.81 248 LYS A O 1
ATOM 1950 N N . SER A 1 249 ? 11.741 22.885 -10.686 1.00 73.94 249 SER A N 1
ATOM 1951 C CA . SER A 1 249 ? 12.509 21.844 -9.971 1.00 73.94 249 SER A CA 1
ATOM 1952 C C . SER A 1 249 ? 11.593 20.842 -9.236 1.00 73.94 249 SER A C 1
ATOM 1954 O O . SER A 1 249 ? 11.855 19.642 -9.189 1.00 73.94 249 SER A O 1
ATOM 1956 N N . THR A 1 250 ? 10.436 21.310 -8.762 1.00 79.38 250 THR A N 1
ATOM 1957 C CA . THR A 1 250 ? 9.401 20.494 -8.113 1.00 79.38 250 THR A CA 1
ATOM 1958 C C . THR A 1 250 ? 8.735 19.462 -9.029 1.00 79.38 250 THR A C 1
ATOM 1960 O O . THR A 1 250 ? 8.270 18.435 -8.531 1.00 79.38 250 THR A O 1
ATOM 1963 N N . ASP A 1 251 ? 8.680 19.706 -10.342 1.00 86.25 251 ASP A N 1
ATOM 1964 C CA . ASP A 1 251 ? 8.190 18.728 -11.321 1.00 86.25 251 ASP A CA 1
ATOM 1965 C C . ASP A 1 251 ? 9.208 17.596 -11.497 1.00 86.25 251 ASP A C 1
ATOM 1967 O O . ASP A 1 251 ? 8.825 16.444 -11.663 1.00 86.25 251 ASP A O 1
ATOM 1971 N N . CYS A 1 252 ? 10.507 17.888 -11.368 1.00 89.56 252 CYS A N 1
ATOM 1972 C CA . CYS A 1 252 ? 11.554 16.868 -11.424 1.00 89.56 252 CYS A CA 1
ATOM 1973 C C . CYS A 1 252 ? 11.468 15.913 -10.227 1.00 89.56 252 CYS A C 1
ATOM 1975 O O . CYS A 1 252 ? 11.571 14.703 -10.400 1.00 89.56 252 CYS A O 1
ATOM 1977 N N . THR A 1 253 ? 11.224 16.427 -9.017 1.00 91.38 253 THR A N 1
ATOM 1978 C CA . THR A 1 253 ? 11.003 15.583 -7.827 1.00 91.38 253 THR A CA 1
ATOM 1979 C C . THR A 1 253 ? 9.777 14.685 -7.986 1.00 91.38 253 THR A C 1
ATOM 1981 O O . THR A 1 253 ? 9.834 13.505 -7.653 1.00 91.38 253 THR A O 1
ATOM 1984 N N . ALA A 1 254 ? 8.685 15.224 -8.535 1.00 94.19 254 ALA A N 1
ATOM 1985 C CA . ALA A 1 254 ? 7.481 14.447 -8.808 1.00 94.19 254 ALA A CA 1
ATOM 1986 C C . ALA A 1 254 ? 7.725 13.367 -9.877 1.00 94.19 254 ALA A C 1
ATOM 1988 O O . ALA A 1 254 ? 7.342 12.220 -9.680 1.00 94.19 254 ALA A O 1
ATOM 1989 N N . LEU A 1 255 ? 8.416 13.697 -10.973 1.00 95.56 255 LEU A N 1
ATOM 1990 C CA . LEU A 1 255 ? 8.775 12.722 -12.007 1.00 95.56 255 LEU A CA 1
ATOM 1991 C C . LEU A 1 255 ? 9.676 11.607 -11.466 1.00 95.56 255 LEU A C 1
ATOM 1993 O O . LEU A 1 255 ? 9.442 10.454 -11.808 1.00 95.56 255 LEU A O 1
ATOM 1997 N N . ARG A 1 256 ? 10.651 11.914 -10.597 1.00 95.94 256 ARG A N 1
ATOM 1998 C CA . ARG A 1 256 ? 11.464 10.879 -9.934 1.00 95.94 256 ARG A CA 1
ATOM 1999 C C . ARG A 1 256 ? 10.594 9.950 -9.091 1.00 95.94 256 ARG A C 1
ATOM 2001 O O . ARG A 1 256 ? 10.587 8.760 -9.352 1.00 95.94 256 ARG A O 1
ATOM 2008 N N . CYS A 1 257 ? 9.762 10.495 -8.200 1.00 96.81 257 CYS A N 1
ATOM 2009 C CA . CYS A 1 257 ? 8.855 9.687 -7.378 1.00 96.81 257 CYS A CA 1
ATOM 2010 C C . CYS A 1 257 ? 7.913 8.809 -8.224 1.00 96.81 257 CYS A C 1
ATOM 2012 O O . CYS A 1 257 ? 7.736 7.632 -7.921 1.00 96.81 257 CYS A O 1
ATOM 2014 N N . ALA A 1 258 ? 7.350 9.347 -9.313 1.00 98.00 258 ALA A N 1
ATOM 2015 C CA . ALA A 1 258 ? 6.508 8.578 -10.228 1.00 98.00 258 ALA A CA 1
ATOM 2016 C C . ALA A 1 258 ? 7.290 7.469 -10.954 1.00 98.00 258 ALA A C 1
ATOM 2018 O O . ALA A 1 258 ? 6.778 6.364 -11.110 1.00 98.00 258 ALA A O 1
ATOM 2019 N N . GLY A 1 259 ? 8.516 7.760 -11.396 1.00 98.00 259 GLY A N 1
ATOM 2020 C CA . GLY A 1 259 ? 9.393 6.802 -12.064 1.00 98.00 259 GLY A CA 1
ATOM 2021 C C . GLY A 1 259 ? 9.847 5.684 -11.127 1.00 98.00 259 GLY A C 1
ATOM 2022 O O . GLY A 1 259 ? 9.752 4.516 -11.492 1.00 98.00 259 GLY A O 1
ATOM 2023 N N . ASP A 1 260 ? 10.259 6.035 -9.908 1.00 97.75 260 ASP A N 1
ATOM 2024 C CA . ASP A 1 260 ? 10.611 5.092 -8.846 1.00 97.75 260 ASP A CA 1
ATOM 2025 C C . ASP A 1 260 ? 9.410 4.204 -8.491 1.00 97.75 260 ASP A C 1
ATOM 2027 O O . ASP A 1 260 ? 9.538 2.987 -8.384 1.00 97.75 260 ASP A O 1
ATOM 2031 N N . ALA A 1 261 ? 8.216 4.787 -8.343 1.00 98.06 261 ALA A N 1
ATOM 2032 C CA . ALA A 1 261 ? 6.998 4.031 -8.059 1.00 98.06 261 ALA A CA 1
ATOM 2033 C C . ALA A 1 261 ? 6.657 3.057 -9.200 1.00 98.06 261 ALA A C 1
ATOM 2035 O O . ALA A 1 261 ? 6.408 1.881 -8.939 1.00 98.06 261 ALA A O 1
ATOM 2036 N N . ALA A 1 262 ? 6.728 3.506 -10.458 1.00 98.31 262 ALA A N 1
ATOM 2037 C CA . ALA A 1 262 ? 6.546 2.643 -11.627 1.00 98.31 262 ALA A CA 1
ATOM 2038 C C . ALA A 1 262 ? 7.580 1.503 -11.667 1.00 98.31 262 ALA A C 1
ATOM 2040 O O . ALA A 1 262 ? 7.232 0.362 -11.969 1.00 98.31 262 ALA A O 1
ATOM 2041 N N . TYR A 1 263 ? 8.836 1.778 -11.295 1.00 97.12 263 TYR A N 1
ATOM 2042 C CA . TYR A 1 263 ? 9.879 0.757 -11.175 1.00 97.12 263 TYR A CA 1
ATOM 2043 C C . TYR A 1 263 ? 9.527 -0.301 -10.122 1.00 97.12 263 TYR A C 1
ATOM 2045 O O . TYR A 1 263 ? 9.622 -1.498 -10.394 1.00 97.12 263 TYR A O 1
ATOM 2053 N N . GLN A 1 264 ? 9.068 0.117 -8.937 1.00 95.12 264 GLN A N 1
ATOM 2054 C CA . GLN A 1 264 ? 8.661 -0.802 -7.863 1.00 95.12 264 GLN A CA 1
ATOM 2055 C C . GLN A 1 264 ? 7.429 -1.642 -8.233 1.00 95.12 264 GLN A C 1
ATOM 2057 O O . GLN A 1 264 ? 7.321 -2.805 -7.828 1.00 95.12 264 GLN A O 1
ATOM 2062 N N . LEU A 1 265 ? 6.532 -1.082 -9.049 1.00 94.75 265 LEU A N 1
ATOM 2063 C CA . LEU A 1 265 ? 5.399 -1.788 -9.654 1.00 94.75 265 LEU A CA 1
ATOM 2064 C C . LEU A 1 265 ? 5.811 -2.721 -10.807 1.00 94.75 265 LEU A C 1
ATOM 2066 O O . LEU A 1 265 ? 4.982 -3.494 -11.274 1.00 94.75 265 LEU A O 1
ATOM 2070 N N . ARG A 1 266 ? 7.092 -2.715 -11.209 1.00 94.31 266 ARG A N 1
ATOM 2071 C CA . ARG A 1 266 ? 7.657 -3.470 -12.346 1.00 94.31 266 ARG A CA 1
ATOM 2072 C C . ARG A 1 266 ? 7.126 -3.022 -13.709 1.00 94.31 266 ARG A C 1
ATOM 2074 O O . ARG A 1 266 ? 7.280 -3.728 -14.698 1.00 94.31 266 ARG A O 1
ATOM 2081 N N . GLU A 1 267 ? 6.570 -1.819 -13.784 1.00 96.25 267 GLU A N 1
ATOM 2082 C CA . GLU A 1 267 ? 6.090 -1.196 -15.016 1.00 96.25 267 GLU A CA 1
ATOM 2083 C C . GLU A 1 267 ? 7.256 -0.483 -15.723 1.00 96.25 267 GLU A C 1
ATOM 2085 O O . GLU A 1 267 ? 7.284 0.743 -15.878 1.00 96.25 267 GLU A O 1
ATOM 2090 N N . PHE A 1 268 ? 8.280 -1.245 -16.128 1.00 97.81 268 PHE A N 1
ATOM 2091 C CA . PHE A 1 268 ? 9.559 -0.689 -16.595 1.00 97.81 268 PHE A CA 1
ATOM 2092 C C . PHE A 1 268 ? 9.416 0.191 -17.840 1.00 97.81 268 PHE A C 1
ATOM 2094 O O . PHE A 1 268 ? 10.087 1.216 -17.964 1.00 97.81 268 PHE A O 1
ATOM 2101 N N . SER A 1 269 ? 8.498 -0.154 -18.745 1.00 97.69 269 SER A N 1
ATOM 2102 C CA . SER A 1 269 ? 8.198 0.671 -19.921 1.00 97.69 269 SER A CA 1
ATOM 2103 C C . SER A 1 269 ? 7.641 2.048 -19.539 1.00 97.69 269 SER A C 1
ATOM 2105 O O . SER A 1 269 ? 8.025 3.056 -20.141 1.00 97.69 269 SER A O 1
ATOM 2107 N N . GLN A 1 270 ? 6.778 2.109 -18.520 1.00 97.94 270 GLN A N 1
ATOM 2108 C CA . GLN A 1 270 ? 6.233 3.363 -18.002 1.00 97.94 270 GLN A CA 1
ATOM 2109 C C . GLN A 1 270 ? 7.302 4.155 -17.243 1.00 97.94 270 GLN A C 1
ATOM 2111 O O . GLN A 1 270 ? 7.457 5.354 -17.485 1.00 97.94 270 GLN A O 1
ATOM 2116 N N . ALA A 1 271 ? 8.095 3.482 -16.401 1.00 98.31 271 ALA A N 1
ATOM 2117 C CA . ALA A 1 271 ? 9.234 4.086 -15.714 1.00 98.31 271 ALA A CA 1
ATOM 2118 C C . ALA A 1 271 ? 10.206 4.730 -16.718 1.00 98.31 271 ALA A C 1
ATOM 2120 O O . ALA A 1 271 ? 10.574 5.895 -16.564 1.00 98.31 271 ALA A O 1
ATOM 2121 N N . ARG A 1 272 ? 10.539 4.030 -17.814 1.00 98.50 272 ARG A N 1
ATOM 2122 C CA . ARG A 1 272 ? 11.396 4.551 -18.892 1.00 98.50 272 ARG A CA 1
ATOM 2123 C C . ARG A 1 272 ? 10.851 5.852 -19.470 1.00 98.50 272 ARG A C 1
ATOM 2125 O O . ARG A 1 272 ? 11.595 6.822 -19.579 1.00 98.50 272 ARG A O 1
ATOM 2132 N N . ALA A 1 273 ? 9.565 5.890 -19.822 1.00 98.00 273 ALA A N 1
ATOM 2133 C CA . ALA A 1 273 ? 8.943 7.086 -20.388 1.00 98.00 273 ALA A CA 1
ATOM 2134 C C . ALA A 1 273 ? 8.987 8.277 -19.410 1.00 98.00 273 ALA A C 1
ATOM 2136 O O . ALA A 1 273 ? 9.255 9.412 -19.813 1.00 98.00 273 ALA A O 1
ATOM 2137 N N . ILE A 1 274 ? 8.779 8.022 -18.114 1.00 97.06 274 ILE A N 1
ATOM 2138 C CA . ILE A 1 274 ? 8.843 9.046 -17.064 1.00 97.06 274 ILE A CA 1
ATOM 2139 C C . ILE A 1 274 ? 10.276 9.576 -16.893 1.00 97.06 274 ILE A C 1
ATOM 2141 O O . ILE A 1 274 ? 10.469 10.793 -16.864 1.00 97.06 274 ILE A O 1
ATOM 2145 N N . TYR A 1 275 ? 11.290 8.706 -16.846 1.00 96.94 275 TYR A N 1
ATOM 2146 C CA . TYR A 1 275 ? 12.692 9.131 -16.733 1.00 96.94 275 TYR A CA 1
ATOM 2147 C C . TYR A 1 275 ? 13.215 9.811 -18.000 1.00 96.94 275 TYR A C 1
ATOM 2149 O O . TYR A 1 275 ? 13.969 10.775 -17.905 1.00 96.94 275 TYR A O 1
ATOM 2157 N N . GLN A 1 276 ? 12.775 9.396 -19.188 1.00 95.88 276 GLN A N 1
ATOM 2158 C CA . GLN A 1 276 ? 13.064 10.129 -20.425 1.00 95.88 276 GLN A CA 1
ATOM 2159 C C . GLN A 1 276 ? 12.475 11.542 -20.378 1.00 95.88 276 GLN A C 1
ATOM 2161 O O . GLN A 1 276 ? 13.149 12.508 -20.738 1.00 95.88 276 GLN A O 1
ATOM 2166 N N . ARG A 1 277 ? 11.250 11.696 -19.857 1.00 93.00 277 ARG A N 1
ATOM 2167 C CA . ARG A 1 277 ? 10.657 13.017 -19.623 1.00 93.00 277 ARG A CA 1
ATOM 2168 C C . ARG A 1 277 ? 11.465 13.822 -18.602 1.00 93.00 277 ARG A C 1
ATOM 2170 O O . ARG A 1 277 ? 11.738 14.987 -18.869 1.00 93.00 277 ARG A O 1
ATOM 2177 N N . LEU A 1 278 ? 11.896 13.223 -17.488 1.00 93.69 278 LEU A N 1
ATOM 2178 C CA . LEU A 1 278 ? 12.773 13.868 -16.499 1.00 93.69 278 LEU A CA 1
ATOM 2179 C C . LEU A 1 278 ? 14.064 14.384 -17.154 1.00 93.69 278 LEU A C 1
ATOM 2181 O O . LEU A 1 278 ? 14.421 15.548 -16.992 1.00 93.69 278 LEU A O 1
ATOM 2185 N N . LEU A 1 279 ? 14.738 13.537 -17.931 1.00 93.25 279 LEU A N 1
ATOM 2186 C CA . LEU A 1 279 ? 16.010 13.862 -18.578 1.00 93.25 279 LEU A CA 1
ATOM 2187 C C . LEU A 1 279 ? 15.866 14.837 -19.748 1.00 93.25 279 LEU A C 1
ATOM 2189 O O . LEU A 1 279 ? 16.814 15.549 -20.058 1.00 93.25 279 LEU A O 1
ATOM 2193 N N . SER A 1 280 ? 14.685 14.951 -20.358 1.00 90.88 280 SER A N 1
ATOM 2194 C CA . SER A 1 280 ? 14.418 16.037 -21.310 1.00 90.88 280 SER A CA 1
ATOM 2195 C C . SER A 1 280 ? 14.433 17.421 -20.642 1.00 90.88 280 SER A C 1
ATOM 2197 O O . SER A 1 280 ? 14.681 18.424 -21.305 1.00 90.88 280 SER A O 1
ATOM 2199 N N . ILE A 1 281 ? 14.190 17.468 -19.325 1.00 87.19 281 ILE A N 1
ATOM 2200 C CA . ILE A 1 281 ? 14.167 18.692 -18.514 1.00 87.19 281 ILE A CA 1
ATOM 2201 C C . ILE A 1 281 ? 15.537 18.938 -17.885 1.00 87.19 281 ILE A C 1
ATOM 2203 O O . ILE A 1 281 ? 16.034 20.061 -17.900 1.00 87.19 281 ILE A O 1
ATOM 2207 N N . LEU A 1 282 ? 16.153 17.885 -17.339 1.00 88.81 282 LEU A N 1
ATOM 2208 C CA . LEU A 1 282 ? 17.474 17.919 -16.715 1.00 88.81 282 LEU A CA 1
ATOM 2209 C C . LEU A 1 282 ? 18.413 16.901 -17.388 1.00 88.81 282 LEU A C 1
ATOM 2211 O O . LEU A 1 282 ? 18.660 15.836 -16.820 1.00 88.81 282 LEU A O 1
ATOM 2215 N N . PRO A 1 283 ? 18.985 17.216 -18.568 1.00 89.38 283 PRO A N 1
ATOM 2216 C CA . PRO A 1 283 ? 19.797 16.258 -19.329 1.00 89.38 283 PRO A CA 1
ATOM 2217 C C . PRO A 1 283 ? 21.056 15.768 -18.605 1.00 89.38 283 PRO A C 1
ATOM 2219 O O . PRO A 1 283 ? 21.539 14.673 -18.875 1.00 89.38 283 PRO A O 1
ATOM 2222 N N . ALA A 1 284 ? 21.591 16.575 -17.685 1.00 90.81 284 ALA A N 1
ATOM 2223 C CA . ALA A 1 284 ? 22.794 16.271 -16.911 1.00 90.81 284 ALA A CA 1
ATOM 2224 C C . ALA A 1 284 ? 22.497 15.680 -15.516 1.00 90.81 284 ALA A C 1
ATOM 2226 O O . ALA A 1 284 ? 23.389 15.643 -14.668 1.00 90.81 284 ALA A O 1
ATOM 2227 N N . ASP A 1 285 ? 21.261 15.239 -15.242 1.00 91.94 285 ASP A N 1
ATOM 2228 C CA . ASP A 1 285 ? 20.928 14.593 -13.970 1.00 91.94 285 ASP A CA 1
ATOM 2229 C C . ASP A 1 285 ? 21.560 13.196 -13.878 1.00 91.94 285 ASP A C 1
ATOM 2231 O O . ASP A 1 285 ? 21.053 12.221 -14.434 1.00 91.94 285 ASP A O 1
ATOM 2235 N N . ILE A 1 286 ? 22.673 13.097 -13.147 1.00 93.75 286 ILE A N 1
ATOM 2236 C CA . ILE A 1 286 ? 23.433 11.852 -12.962 1.00 93.75 286 ILE A CA 1
ATOM 2237 C C . ILE A 1 286 ? 22.554 10.749 -12.360 1.00 93.75 286 ILE A C 1
ATOM 2239 O O . ILE A 1 286 ? 22.665 9.595 -12.774 1.00 93.75 286 ILE A O 1
ATOM 2243 N N . GLN A 1 287 ? 21.671 11.097 -11.417 1.00 93.06 287 GLN A N 1
ATOM 2244 C CA . GLN A 1 287 ? 20.777 10.127 -10.781 1.00 93.06 287 GLN A CA 1
ATOM 2245 C C . GLN A 1 287 ? 19.742 9.617 -11.786 1.00 93.06 287 GLN A C 1
ATOM 2247 O O . GLN A 1 287 ? 19.613 8.411 -11.974 1.00 93.06 287 GLN A O 1
ATOM 2252 N N . GLY A 1 288 ? 19.084 10.525 -12.514 1.00 94.25 288 GLY A N 1
ATOM 2253 C CA . GLY A 1 288 ? 18.140 10.165 -13.574 1.00 94.25 288 GLY A CA 1
ATOM 2254 C C . GLY A 1 288 ? 18.760 9.298 -14.675 1.00 94.25 288 GLY A C 1
ATOM 2255 O O . GLY A 1 288 ? 18.139 8.336 -15.118 1.00 94.25 288 GLY A O 1
ATOM 2256 N N . LEU A 1 289 ? 20.001 9.588 -15.083 1.00 97.00 289 LEU A N 1
ATOM 2257 C CA . LEU A 1 289 ? 20.742 8.768 -16.049 1.00 97.00 289 LEU A CA 1
ATOM 2258 C C . LEU A 1 289 ? 21.071 7.378 -15.492 1.00 97.00 289 LEU A C 1
ATOM 2260 O O . LEU A 1 289 ? 21.018 6.396 -16.229 1.00 97.00 289 LEU A O 1
ATOM 2264 N N . GLY A 1 290 ? 21.426 7.289 -14.208 1.00 97.00 290 GLY A N 1
ATOM 2265 C CA . GLY A 1 290 ? 21.675 6.022 -13.525 1.00 97.00 290 GLY A CA 1
ATOM 2266 C C . GLY A 1 290 ? 20.430 5.139 -13.476 1.00 97.00 290 GLY A C 1
ATOM 2267 O O . GLY A 1 290 ? 20.496 3.976 -13.870 1.00 97.00 290 GLY A O 1
ATOM 2268 N N . GLU A 1 291 ? 19.293 5.702 -13.066 1.00 97.00 291 GLU A N 1
ATOM 2269 C CA . GLU A 1 291 ? 18.017 4.980 -13.016 1.00 97.00 291 GLU A CA 1
ATOM 2270 C C . GLU A 1 291 ? 17.527 4.575 -14.409 1.00 97.00 291 GLU A C 1
ATOM 2272 O O . GLU A 1 291 ? 17.115 3.432 -14.600 1.00 97.00 291 GLU A O 1
ATOM 2277 N N . LEU A 1 292 ? 17.661 5.440 -15.423 1.00 97.56 292 LEU A N 1
ATOM 2278 C CA . LEU A 1 292 ? 17.296 5.078 -16.795 1.00 97.56 292 LEU A CA 1
ATOM 2279 C C . LEU A 1 292 ? 18.109 3.879 -17.310 1.00 97.56 292 LEU A C 1
ATOM 2281 O O . LEU A 1 292 ? 17.527 2.971 -17.899 1.00 97.56 292 LEU A O 1
ATOM 2285 N N . ARG A 1 293 ? 19.420 3.818 -17.036 1.00 97.56 293 ARG A N 1
ATOM 2286 C CA . ARG A 1 293 ? 20.243 2.648 -17.403 1.00 97.56 293 ARG A CA 1
ATOM 2287 C C . ARG A 1 293 ? 19.778 1.372 -16.705 1.00 97.56 293 ARG A C 1
ATOM 2289 O O . ARG A 1 293 ? 19.752 0.316 -17.333 1.00 97.56 293 ARG A O 1
ATOM 2296 N N . LYS A 1 294 ? 19.409 1.449 -15.420 1.00 95.69 294 LYS A N 1
ATOM 2297 C CA . LYS A 1 294 ? 18.850 0.297 -14.692 1.00 95.69 294 LYS A CA 1
ATOM 2298 C C . LYS A 1 294 ? 17.541 -0.162 -15.330 1.00 95.69 294 LYS A C 1
ATOM 2300 O O . LYS A 1 294 ? 17.385 -1.349 -15.592 1.00 95.69 294 LYS A O 1
ATOM 2305 N N . ILE A 1 295 ? 16.638 0.769 -15.635 1.00 98.19 295 ILE A N 1
ATOM 2306 C CA . ILE A 1 295 ? 15.367 0.489 -16.314 1.00 98.19 295 ILE A CA 1
ATOM 2307 C C . ILE A 1 295 ? 15.602 -0.176 -17.674 1.00 98.19 295 ILE A C 1
ATOM 2309 O O . ILE A 1 295 ? 14.948 -1.165 -17.995 1.00 98.19 295 ILE A O 1
ATOM 2313 N N . GLU A 1 296 ? 16.542 0.332 -18.469 1.00 98.12 296 GLU A N 1
ATOM 2314 C CA . GLU A 1 296 ? 16.893 -0.251 -19.766 1.00 98.12 296 GLU A CA 1
ATOM 2315 C C . GLU A 1 296 ? 17.433 -1.677 -19.628 1.00 98.12 296 GLU A C 1
ATOM 2317 O O . GLU A 1 296 ? 17.057 -2.538 -20.423 1.00 98.12 296 GLU A O 1
ATOM 2322 N N . ALA A 1 297 ? 18.228 -1.960 -18.591 1.00 96.06 297 ALA A N 1
ATOM 2323 C CA . ALA A 1 297 ? 18.658 -3.320 -18.280 1.00 96.06 297 ALA A CA 1
ATOM 2324 C C . ALA A 1 297 ? 17.468 -4.237 -17.941 1.00 96.06 297 ALA A C 1
ATOM 2326 O O . ALA A 1 297 ? 17.392 -5.344 -18.471 1.00 96.06 297 ALA A O 1
ATOM 2327 N N . ARG A 1 298 ? 16.493 -3.771 -17.142 1.00 96.88 298 ARG A N 1
ATOM 2328 C CA . ARG A 1 298 ? 15.268 -4.543 -16.843 1.00 96.88 298 ARG A CA 1
ATOM 2329 C C . ARG A 1 298 ? 14.422 -4.812 -18.082 1.00 96.88 298 ARG A C 1
ATOM 2331 O O . ARG A 1 298 ? 13.949 -5.926 -18.261 1.00 96.88 298 ARG A O 1
ATOM 2338 N N . ILE A 1 299 ? 14.274 -3.827 -18.966 1.00 97.88 299 ILE A N 1
ATOM 2339 C CA . ILE A 1 299 ? 13.562 -4.009 -20.240 1.00 97.88 299 ILE A CA 1
ATOM 2340 C C . ILE A 1 299 ? 14.313 -4.999 -21.136 1.00 97.88 299 ILE A C 1
ATOM 2342 O O . ILE A 1 299 ? 13.692 -5.830 -21.796 1.00 97.88 299 ILE A O 1
ATOM 2346 N N . HIS A 1 300 ? 15.646 -4.936 -21.181 1.00 97.44 300 HIS A N 1
ATOM 2347 C CA . HIS A 1 300 ? 16.445 -5.885 -21.954 1.00 97.44 300 HIS A CA 1
ATOM 2348 C C . HIS A 1 300 ? 16.246 -7.323 -21.459 1.00 97.44 300 HIS A C 1
ATOM 2350 O O . HIS A 1 300 ? 16.001 -8.217 -22.268 1.00 97.44 300 HIS A O 1
ATOM 2356 N N . GLU A 1 301 ? 16.266 -7.535 -20.145 1.00 96.19 301 GLU A N 1
ATOM 2357 C CA . GLU A 1 301 ? 15.960 -8.824 -19.518 1.00 96.19 301 GLU A CA 1
ATOM 2358 C C . GLU A 1 301 ? 14.535 -9.297 -19.834 1.00 96.19 301 GLU A C 1
ATOM 2360 O O . GLU A 1 301 ? 14.355 -10.405 -20.331 1.00 96.19 301 GLU A O 1
ATOM 2365 N N . GLU A 1 302 ? 13.529 -8.442 -19.627 1.00 95.88 302 GLU A N 1
ATOM 2366 C CA . GLU A 1 302 ? 12.113 -8.750 -19.878 1.00 95.88 302 GLU A CA 1
ATOM 2367 C C . GLU A 1 302 ? 11.837 -9.099 -21.347 1.00 95.88 302 GLU A C 1
ATOM 2369 O O . GLU A 1 302 ? 10.987 -9.935 -21.651 1.00 95.88 302 GLU A O 1
ATOM 2374 N N . THR A 1 303 ? 12.558 -8.477 -22.282 1.00 96.06 303 THR A N 1
ATOM 2375 C CA . THR A 1 303 ? 12.348 -8.687 -23.721 1.00 96.06 303 THR A CA 1
ATOM 2376 C C . THR A 1 303 ? 13.119 -9.883 -24.264 1.00 96.06 303 THR A C 1
ATOM 2378 O O . THR A 1 303 ? 12.573 -10.638 -25.071 1.00 96.06 303 THR A O 1
ATOM 2381 N N . THR A 1 304 ? 14.367 -10.073 -23.834 1.00 95.00 304 THR A N 1
ATOM 2382 C CA . THR A 1 304 ? 15.292 -11.044 -24.445 1.00 95.00 304 THR A CA 1
ATOM 2383 C C . THR A 1 304 ? 15.558 -12.280 -23.593 1.00 95.00 304 THR A C 1
ATOM 2385 O O . THR A 1 304 ? 15.974 -13.302 -24.133 1.00 95.00 304 THR A O 1
ATOM 2388 N N . GLY A 1 305 ? 15.341 -12.203 -22.278 1.00 93.94 305 GLY A N 1
ATOM 2389 C CA . GLY A 1 305 ? 15.761 -13.234 -21.331 1.00 93.94 305 GLY A CA 1
ATOM 2390 C C . GLY A 1 305 ? 17.281 -13.303 -21.145 1.00 93.94 305 GLY A C 1
ATOM 2391 O O . GLY A 1 305 ? 17.790 -14.305 -20.645 1.00 93.94 305 GLY A O 1
ATOM 2392 N N . ALA A 1 306 ? 18.024 -12.275 -21.571 1.00 93.88 306 ALA A N 1
ATOM 2393 C CA . ALA A 1 306 ? 19.468 -12.205 -21.404 1.00 93.88 306 ALA A CA 1
ATOM 2394 C C . ALA A 1 306 ? 19.822 -11.710 -19.996 1.00 93.88 306 ALA A C 1
ATOM 2396 O O . ALA A 1 306 ? 19.750 -10.518 -19.701 1.00 93.88 306 ALA A O 1
ATOM 2397 N N . TYR A 1 307 ? 20.239 -12.641 -19.141 1.00 91.94 307 TYR A N 1
ATOM 2398 C CA . TYR A 1 307 ? 20.679 -12.355 -17.780 1.00 91.94 307 TYR A CA 1
ATOM 2399 C C . TYR A 1 307 ? 22.176 -12.609 -17.619 1.00 91.94 307 TYR A C 1
ATOM 2401 O O . TYR A 1 307 ? 22.730 -13.564 -18.165 1.00 91.94 307 TYR A O 1
ATOM 2409 N N . ASN A 1 308 ? 22.831 -11.794 -16.792 1.00 89.69 308 ASN A N 1
ATOM 2410 C CA . ASN A 1 308 ? 24.162 -12.117 -16.296 1.00 89.69 308 ASN A CA 1
ATOM 2411 C C . ASN A 1 308 ? 24.031 -13.096 -15.119 1.00 89.69 308 ASN A C 1
ATOM 2413 O O . ASN A 1 308 ? 23.931 -12.683 -13.965 1.00 89.69 308 ASN A O 1
ATOM 2417 N N . PHE A 1 309 ? 24.012 -14.396 -15.422 1.00 86.19 309 PHE A N 1
ATOM 2418 C CA . PHE A 1 309 ? 23.872 -15.446 -14.409 1.00 86.19 309 PHE A CA 1
ATOM 2419 C C . PHE A 1 309 ? 24.993 -15.438 -13.365 1.00 86.19 309 PHE A C 1
ATOM 2421 O O . PHE A 1 309 ? 24.739 -15.754 -12.208 1.00 86.19 309 PHE A O 1
ATOM 2428 N N . THR A 1 310 ? 26.209 -15.032 -13.737 1.00 87.38 310 THR A N 1
ATOM 2429 C CA . THR A 1 310 ? 27.313 -14.892 -12.780 1.00 87.38 310 THR A CA 1
ATOM 2430 C C . THR A 1 310 ? 26.992 -13.818 -11.742 1.00 87.38 310 THR A C 1
ATOM 2432 O O . THR A 1 310 ? 27.068 -14.088 -10.549 1.00 87.38 310 THR A O 1
ATOM 2435 N N . ALA A 1 311 ? 26.539 -12.640 -12.184 1.00 83.00 311 ALA A N 1
ATOM 2436 C CA . ALA A 1 311 ? 26.126 -11.566 -11.278 1.00 83.00 311 ALA A CA 1
ATOM 2437 C C . ALA A 1 311 ? 24.897 -11.952 -10.432 1.00 83.00 311 ALA A C 1
ATOM 2439 O O . ALA A 1 311 ? 24.839 -11.629 -9.250 1.00 83.00 311 ALA A O 1
ATOM 2440 N N . LEU A 1 312 ? 23.944 -12.694 -11.010 1.00 80.94 312 LEU A N 1
ATOM 2441 C CA . LEU A 1 312 ? 22.783 -13.228 -10.284 1.00 80.94 312 LEU A CA 1
ATOM 2442 C C . LEU A 1 312 ? 23.180 -14.167 -9.136 1.00 80.94 312 LEU A C 1
ATOM 2444 O O . LEU A 1 312 ? 22.552 -14.144 -8.083 1.00 80.94 312 LEU A O 1
ATOM 2448 N N . LEU A 1 313 ? 24.202 -15.006 -9.329 1.00 80.00 313 LEU A N 1
ATOM 2449 C CA . LEU A 1 313 ? 24.680 -15.936 -8.299 1.00 80.00 313 LEU A CA 1
ATOM 2450 C C . LEU A 1 313 ? 25.435 -15.228 -7.162 1.00 80.00 313 LEU A C 1
ATOM 2452 O O . LEU A 1 313 ? 25.487 -15.748 -6.043 1.00 80.00 313 LEU A O 1
ATOM 2456 N N . GLU A 1 314 ? 26.018 -14.062 -7.446 1.00 79.44 314 GLU A N 1
ATOM 2457 C CA . GLU A 1 314 ? 26.690 -13.207 -6.463 1.00 79.44 314 GLU A CA 1
ATOM 2458 C C . GLU A 1 314 ? 25.683 -12.388 -5.630 1.00 79.44 314 GLU A C 1
ATOM 2460 O O . GLU A 1 314 ? 25.897 -12.189 -4.432 1.00 79.44 314 GLU A O 1
ATOM 2465 N N . ASP A 1 315 ? 24.549 -11.979 -6.215 1.00 69.06 315 ASP A N 1
ATOM 2466 C CA . ASP A 1 315 ? 23.471 -11.247 -5.532 1.00 69.06 315 ASP A CA 1
ATOM 2467 C C . ASP A 1 315 ? 22.431 -12.189 -4.890 1.00 69.06 315 ASP A C 1
ATOM 2469 O O . ASP A 1 315 ? 21.307 -12.371 -5.361 1.00 69.06 315 ASP A O 1
ATOM 2473 N N . GLN A 1 316 ? 22.808 -12.810 -3.770 1.00 61.59 316 GLN A N 1
ATOM 2474 C CA . GLN A 1 316 ? 21.985 -13.836 -3.110 1.00 61.59 316 GLN A CA 1
ATOM 2475 C C . GLN A 1 316 ? 20.818 -13.291 -2.27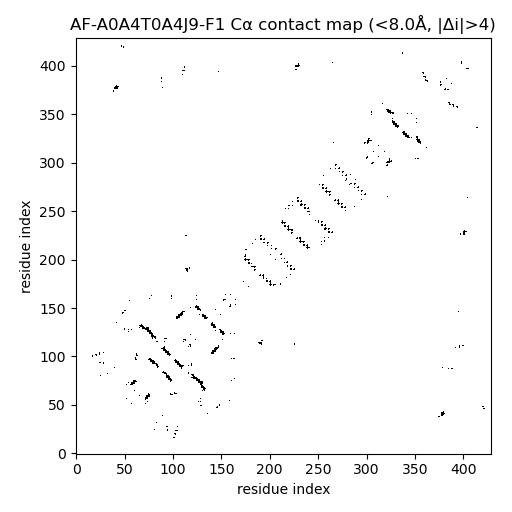1 1.00 61.59 316 GLN A C 1
ATOM 2477 O O . GLN A 1 316 ? 20.019 -14.074 -1.755 1.00 61.59 316 GLN A O 1
ATOM 2482 N N . THR A 1 317 ? 20.710 -11.972 -2.079 1.00 61.47 317 THR A N 1
ATOM 2483 C CA . THR A 1 317 ? 19.784 -11.415 -1.073 1.00 61.47 317 THR A CA 1
ATOM 2484 C C . THR A 1 317 ? 18.717 -10.491 -1.643 1.00 61.47 317 THR A C 1
ATOM 2486 O O . THR A 1 317 ? 17.601 -10.506 -1.119 1.00 61.47 317 THR A O 1
ATOM 2489 N N . LEU A 1 318 ? 18.986 -9.738 -2.716 1.00 66.12 318 LEU A N 1
ATOM 2490 C CA . LEU A 1 318 ? 18.041 -8.757 -3.263 1.00 66.12 318 LEU A CA 1
ATOM 2491 C C . LEU A 1 318 ? 18.226 -8.566 -4.775 1.00 66.12 318 LEU A C 1
ATOM 2493 O O . LEU A 1 318 ? 18.252 -7.440 -5.263 1.00 66.12 318 LEU A O 1
ATOM 2497 N N . ALA A 1 319 ? 18.248 -9.688 -5.502 1.00 76.94 319 ALA A N 1
ATOM 2498 C CA . ALA A 1 319 ? 18.364 -9.740 -6.956 1.00 76.94 319 ALA A CA 1
ATOM 2499 C C . ALA A 1 319 ? 17.383 -8.777 -7.650 1.00 76.94 319 ALA A C 1
ATOM 2501 O O . ALA A 1 319 ? 16.168 -9.017 -7.790 1.00 76.94 319 ALA A O 1
ATOM 2502 N N . ASP A 1 320 ? 17.918 -7.651 -8.107 1.00 86.56 320 ASP A N 1
ATOM 2503 C CA . ASP A 1 320 ? 17.145 -6.673 -8.840 1.00 86.56 320 ASP A CA 1
ATOM 2504 C C . ASP A 1 320 ? 17.124 -7.043 -10.317 1.00 86.56 320 ASP A C 1
ATOM 2506 O O . ASP A 1 320 ? 17.912 -6.499 -11.061 1.00 86.56 320 ASP A O 1
ATOM 2510 N N . HIS A 1 321 ? 16.282 -7.997 -10.729 1.00 90.06 321 HIS A N 1
ATOM 2511 C CA . HIS A 1 321 ? 16.144 -8.435 -12.128 1.00 90.06 321 HIS A CA 1
ATOM 2512 C C . HIS A 1 321 ? 14.682 -8.512 -12.575 1.00 90.06 321 HIS A C 1
ATOM 2514 O O . HIS A 1 321 ? 13.794 -8.641 -11.730 1.00 90.06 321 HIS A O 1
ATOM 2520 N N . ALA A 1 322 ? 14.422 -8.386 -13.878 1.00 93.06 322 ALA A N 1
ATOM 2521 C CA . ALA A 1 322 ? 13.077 -8.440 -14.452 1.00 93.06 322 ALA A CA 1
ATOM 2522 C C . ALA A 1 322 ? 12.594 -9.876 -14.692 1.00 93.06 322 ALA A C 1
ATOM 2524 O O . ALA A 1 322 ? 13.391 -10.805 -14.812 1.00 93.06 322 ALA A O 1
ATOM 2525 N N . THR A 1 323 ? 11.277 -10.049 -14.797 1.00 92.81 323 THR A N 1
ATOM 2526 C CA . THR A 1 323 ? 10.655 -11.314 -15.204 1.00 92.81 323 THR A CA 1
ATOM 2527 C C . THR A 1 323 ? 10.710 -11.463 -16.728 1.00 92.81 323 THR A C 1
ATOM 2529 O O . THR A 1 323 ? 10.374 -10.534 -17.452 1.00 92.81 323 THR A O 1
ATOM 2532 N N . PHE A 1 324 ? 11.062 -12.651 -17.208 1.00 95.06 324 PHE A N 1
ATOM 2533 C CA . PHE A 1 324 ? 10.992 -13.088 -18.596 1.00 95.06 324 PHE A CA 1
ATOM 2534 C C . PHE A 1 324 ? 10.120 -14.346 -18.697 1.00 95.06 324 PHE A C 1
ATOM 2536 O O . PHE A 1 324 ? 10.535 -15.436 -18.313 1.00 95.06 324 PHE A O 1
ATOM 2543 N N . ILE A 1 325 ? 8.912 -14.202 -19.243 1.00 93.38 325 ILE A N 1
ATOM 2544 C CA . ILE A 1 325 ? 7.945 -15.300 -19.471 1.00 93.38 325 ILE A CA 1
ATOM 2545 C C . ILE A 1 325 ? 7.456 -15.329 -20.929 1.00 93.38 325 ILE A C 1
ATOM 2547 O O . ILE A 1 325 ? 6.423 -15.904 -21.268 1.00 93.38 325 ILE A O 1
ATOM 2551 N N . ASN A 1 326 ? 8.192 -14.681 -21.836 1.00 93.69 326 ASN A N 1
ATOM 2552 C CA . ASN A 1 326 ? 7.730 -14.446 -23.207 1.00 93.69 326 ASN A CA 1
ATOM 2553 C C . ASN A 1 326 ? 7.602 -15.734 -24.025 1.00 93.69 326 ASN A C 1
ATOM 2555 O O . ASN A 1 326 ? 6.823 -15.754 -24.978 1.00 93.69 326 ASN A O 1
ATOM 2559 N N . ARG A 1 327 ? 8.328 -16.794 -23.645 1.00 94.31 327 ARG A N 1
ATOM 2560 C CA . ARG A 1 327 ? 8.318 -18.103 -24.317 1.00 94.31 327 ARG A CA 1
ATOM 2561 C C . ARG A 1 327 ? 7.305 -19.083 -23.746 1.00 94.31 327 ARG A C 1
ATOM 2563 O O . ARG A 1 327 ? 7.127 -20.158 -24.309 1.00 94.31 327 ARG A O 1
ATOM 2570 N N . THR A 1 328 ? 6.656 -18.725 -22.645 1.00 94.19 328 THR A N 1
ATOM 2571 C CA . THR A 1 328 ? 5.700 -19.591 -21.970 1.00 94.19 328 THR A CA 1
ATOM 2572 C C . THR A 1 328 ? 4.307 -18.984 -21.963 1.00 94.19 328 THR A C 1
ATOM 2574 O O . THR A 1 328 ? 4.114 -17.772 -22.097 1.00 94.19 328 THR A O 1
ATOM 2577 N N . GLU A 1 329 ? 3.310 -19.844 -21.847 1.00 92.06 329 GLU A N 1
ATOM 2578 C CA . GLU A 1 329 ? 1.914 -19.490 -21.641 1.00 92.06 329 GLU A CA 1
ATOM 2579 C C . GLU A 1 329 ? 1.272 -20.427 -20.628 1.00 92.06 329 GLU A C 1
ATOM 2581 O O . GLU A 1 329 ? 1.738 -21.542 -20.406 1.00 92.06 329 GLU A O 1
ATOM 2586 N N . VAL A 1 330 ? 0.197 -19.961 -20.000 1.00 88.50 330 VAL A N 1
ATOM 2587 C CA . VAL A 1 330 ? -0.605 -20.784 -19.099 1.00 88.50 330 VAL A CA 1
ATOM 2588 C C . VAL A 1 330 ? -1.793 -21.325 -19.883 1.00 88.50 330 VAL A C 1
ATOM 2590 O O . VAL A 1 330 ? -2.567 -20.539 -20.427 1.00 88.50 330 VAL A O 1
ATOM 2593 N N . GLN A 1 331 ? -1.948 -22.647 -19.915 1.00 88.88 331 GLN A N 1
ATOM 2594 C CA . GLN A 1 331 ? -3.074 -23.333 -20.560 1.00 88.88 331 GLN A CA 1
ATOM 2595 C C . GLN A 1 331 ? -3.650 -24.409 -19.634 1.00 88.88 331 GLN A C 1
ATOM 2597 O O . GLN A 1 331 ? -3.005 -24.815 -18.664 1.00 88.88 331 GLN A O 1
ATOM 2602 N N . ASP A 1 332 ? -4.865 -24.872 -19.923 1.00 88.75 332 ASP A N 1
ATOM 2603 C CA . ASP A 1 332 ? -5.433 -26.042 -19.256 1.00 88.75 332 ASP A CA 1
ATOM 2604 C C . ASP A 1 332 ? -4.753 -27.324 -19.757 1.00 88.75 332 ASP A C 1
ATOM 2606 O O . ASP A 1 332 ? -4.489 -27.500 -20.943 1.00 88.75 332 ASP A O 1
ATOM 2610 N N . SER A 1 333 ? -4.474 -28.223 -18.824 1.00 85.81 333 SER A N 1
ATOM 2611 C CA . SER A 1 333 ? -3.855 -29.524 -19.028 1.00 85.81 333 SER A CA 1
ATOM 2612 C C . SER A 1 333 ? -4.850 -30.621 -18.670 1.00 85.81 333 SER A C 1
ATOM 2614 O O . SER A 1 333 ? -5.500 -30.584 -17.617 1.00 85.81 333 SER A O 1
ATOM 2616 N N . GLU A 1 334 ? -4.957 -31.628 -19.532 1.00 87.19 334 GLU A N 1
ATOM 2617 C CA . GLU A 1 334 ? -5.860 -32.754 -19.324 1.00 87.19 334 GLU A CA 1
ATOM 2618 C C . GLU A 1 334 ? -5.509 -33.498 -18.021 1.00 87.19 334 GLU A C 1
ATOM 2620 O O . GLU A 1 334 ? -4.405 -34.010 -17.835 1.00 87.19 334 GLU A O 1
ATOM 2625 N N . GLY A 1 335 ? -6.448 -33.513 -17.071 1.00 82.38 335 GLY A N 1
ATOM 2626 C CA . GLY A 1 335 ? -6.302 -34.188 -15.777 1.00 82.38 335 GLY A CA 1
ATOM 2627 C C . GLY A 1 335 ? -5.394 -33.500 -14.746 1.00 82.38 335 GLY A C 1
ATOM 2628 O O . GLY A 1 335 ? -5.299 -34.004 -13.630 1.00 82.38 335 GLY A O 1
ATOM 2629 N N . HIS A 1 336 ? -4.753 -32.369 -15.074 1.00 80.50 336 HIS A N 1
ATOM 2630 C CA . HIS A 1 336 ? -3.718 -31.746 -14.224 1.00 80.50 336 HIS A CA 1
ATOM 2631 C C . HIS A 1 336 ? -3.970 -30.258 -13.914 1.00 80.50 336 HIS A C 1
ATOM 2633 O O . HIS A 1 336 ? -3.110 -29.588 -13.346 1.00 80.50 336 HIS A O 1
ATOM 2639 N N . GLY A 1 337 ? -5.151 -29.726 -14.249 1.00 84.06 337 GLY A N 1
ATOM 2640 C CA . GLY A 1 337 ? -5.483 -28.317 -14.020 1.00 84.06 337 GLY A CA 1
ATOM 2641 C C . GLY A 1 337 ? -4.739 -27.405 -14.993 1.00 84.06 337 GLY A C 1
ATOM 2642 O O . GLY A 1 337 ? -4.615 -27.745 -16.160 1.00 84.06 337 GLY A O 1
ATOM 2643 N N . ARG A 1 338 ? -4.239 -26.250 -14.542 1.00 84.69 338 ARG A N 1
ATOM 2644 C CA . ARG A 1 338 ? -3.465 -25.342 -15.408 1.00 84.69 338 ARG A CA 1
ATOM 2645 C C . ARG A 1 338 ? -1.981 -25.678 -15.373 1.00 84.69 338 ARG A C 1
ATOM 2647 O O . ARG A 1 338 ? -1.417 -25.855 -14.298 1.00 84.69 338 ARG A O 1
ATOM 2654 N N . GLY A 1 339 ? -1.355 -25.708 -16.542 1.00 86.00 339 GLY A N 1
ATOM 2655 C CA . GLY A 1 339 ? 0.080 -25.907 -16.719 1.00 86.00 339 GLY A CA 1
ATOM 2656 C C . GLY A 1 339 ? 0.751 -24.711 -17.388 1.00 86.00 339 GLY A C 1
ATOM 2657 O O . GLY A 1 339 ? 0.088 -23.851 -17.969 1.00 86.00 339 GLY A O 1
ATOM 2658 N N . VAL A 1 340 ? 2.081 -24.674 -17.307 1.00 88.94 340 VAL A N 1
ATOM 2659 C CA . VAL A 1 340 ? 2.925 -23.748 -18.071 1.00 88.94 340 VAL A CA 1
ATOM 2660 C C . VAL A 1 340 ? 3.435 -24.489 -19.304 1.00 88.94 340 VAL A C 1
ATOM 2662 O O . VAL A 1 340 ? 4.107 -25.510 -19.179 1.00 88.94 340 VAL A O 1
ATOM 2665 N N . PHE A 1 341 ? 3.111 -23.975 -20.483 1.00 92.31 341 PHE A N 1
ATOM 2666 C CA . PHE A 1 341 ? 3.427 -24.563 -21.781 1.00 92.31 341 PHE A CA 1
ATOM 2667 C C . PHE A 1 341 ? 4.381 -23.658 -22.550 1.00 92.31 341 PHE A C 1
ATOM 2669 O O . PHE A 1 341 ? 4.381 -22.441 -22.365 1.00 92.31 341 PHE A O 1
ATOM 2676 N N . ALA A 1 342 ? 5.201 -24.245 -23.418 1.00 95.50 342 ALA A N 1
ATOM 2677 C CA . ALA A 1 342 ? 6.011 -23.480 -24.353 1.00 95.50 342 ALA A CA 1
ATOM 2678 C C . ALA A 1 342 ? 5.126 -22.955 -25.496 1.00 95.50 342 ALA A C 1
ATOM 2680 O O . ALA A 1 342 ? 4.360 -23.716 -26.079 1.00 95.50 342 ALA A O 1
ATOM 2681 N N . LYS A 1 343 ? 5.259 -21.670 -25.836 1.00 95.06 343 LYS A N 1
ATOM 2682 C CA . LYS A 1 343 ? 4.553 -21.034 -26.966 1.00 95.06 343 LYS A CA 1
ATOM 2683 C C . LYS A 1 343 ? 5.098 -21.464 -28.332 1.00 95.06 343 LYS A C 1
ATOM 2685 O O . LYS A 1 343 ? 4.440 -21.290 -29.353 1.00 95.06 343 LYS A O 1
ATOM 2690 N N . TYR A 1 344 ? 6.344 -21.922 -28.361 1.00 92.00 344 TYR A N 1
ATOM 2691 C CA . TYR A 1 344 ? 7.089 -22.334 -29.548 1.00 92.00 344 TYR A CA 1
ATOM 2692 C C . TYR A 1 344 ? 8.221 -23.274 -29.133 1.00 92.00 344 TYR A C 1
ATOM 2694 O O . TYR A 1 344 ? 8.542 -23.368 -27.948 1.00 92.00 344 TYR A O 1
ATOM 2702 N N . ASP A 1 345 ? 8.833 -23.951 -30.104 1.00 94.88 345 ASP A N 1
ATOM 2703 C CA . ASP A 1 345 ? 9.975 -24.834 -29.866 1.00 94.88 345 ASP A CA 1
ATOM 2704 C C . ASP A 1 345 ? 11.137 -24.057 -29.223 1.00 94.88 345 ASP A C 1
ATOM 2706 O O . ASP A 1 345 ? 11.582 -23.031 -29.742 1.00 94.88 345 ASP A O 1
ATOM 2710 N N . ILE A 1 346 ? 11.624 -24.545 -28.080 1.00 93.94 346 ILE A N 1
ATOM 2711 C CA . ILE A 1 346 ? 12.745 -23.956 -27.338 1.00 93.94 346 ILE A CA 1
ATOM 2712 C C . ILE A 1 346 ? 13.978 -24.822 -27.581 1.00 93.94 346 ILE A C 1
ATOM 2714 O O . ILE A 1 346 ? 13.967 -26.023 -27.297 1.00 93.94 346 ILE A O 1
ATOM 2718 N N . VAL A 1 347 ? 15.049 -24.225 -28.105 1.00 94.38 347 VAL A N 1
ATOM 2719 C CA . VAL A 1 347 ? 16.281 -24.961 -28.406 1.00 94.38 347 VAL A CA 1
ATOM 2720 C C . VAL A 1 347 ? 17.013 -25.299 -27.106 1.00 94.38 347 VAL A C 1
ATOM 2722 O O . VAL A 1 347 ? 17.029 -24.521 -26.151 1.00 94.38 347 VAL A O 1
ATOM 2725 N N . CYS A 1 348 ? 17.655 -26.469 -27.068 1.00 93.44 348 CYS A N 1
ATOM 2726 C CA . CYS A 1 348 ? 18.489 -26.868 -25.937 1.00 93.44 348 CYS A CA 1
ATOM 2727 C C . CYS A 1 348 ? 19.558 -25.800 -25.642 1.00 93.44 348 CYS A C 1
ATOM 2729 O O . CYS A 1 348 ? 20.324 -25.421 -26.527 1.00 93.44 348 CYS A O 1
ATOM 2731 N N . GLY A 1 349 ? 19.606 -25.335 -24.392 1.00 90.00 349 GLY A N 1
ATOM 2732 C CA . GLY A 1 349 ? 20.514 -24.279 -23.937 1.00 90.00 349 GLY A CA 1
ATOM 2733 C C . GLY A 1 349 ? 19.903 -22.876 -23.910 1.00 90.00 349 GLY A C 1
ATOM 2734 O O . GLY A 1 349 ? 20.511 -21.976 -23.337 1.00 90.00 349 GLY A O 1
ATOM 2735 N N . GLU A 1 350 ? 18.706 -22.674 -24.464 1.00 91.25 350 GLU A N 1
ATOM 2736 C CA . GLU A 1 350 ? 17.984 -21.414 -24.304 1.00 91.25 350 GLU A CA 1
ATOM 2737 C C . GLU A 1 350 ? 17.205 -21.350 -22.984 1.00 91.25 350 GLU A C 1
ATOM 2739 O O . GLU A 1 350 ? 16.790 -22.363 -22.416 1.00 91.25 350 GLU A O 1
ATOM 2744 N N . ILE A 1 351 ? 16.970 -20.129 -22.503 1.00 91.88 351 ILE A N 1
ATOM 2745 C CA . ILE A 1 351 ? 16.162 -19.892 -21.310 1.00 91.88 351 ILE A CA 1
ATOM 2746 C C . ILE A 1 351 ? 14.680 -20.168 -21.592 1.00 91.88 351 ILE A C 1
ATOM 2748 O O . ILE A 1 351 ? 14.131 -19.714 -22.596 1.00 91.88 351 ILE A O 1
ATOM 2752 N N . ILE A 1 352 ? 14.021 -20.898 -20.689 1.00 94.00 352 ILE A N 1
ATOM 2753 C CA . ILE A 1 352 ? 12.579 -21.174 -20.774 1.00 94.00 352 ILE A CA 1
ATOM 2754 C C . ILE A 1 352 ? 11.800 -19.982 -20.209 1.00 94.00 352 ILE A C 1
ATOM 2756 O O . ILE A 1 352 ? 11.025 -19.345 -20.920 1.00 94.00 352 ILE A O 1
ATOM 2760 N N . PHE A 1 353 ? 12.041 -19.655 -18.939 1.00 92.88 353 PHE A N 1
ATOM 2761 C CA . PHE A 1 353 ? 11.541 -18.457 -18.274 1.00 92.88 353 PHE A CA 1
ATOM 2762 C C . PHE A 1 353 ? 12.461 -18.078 -17.101 1.00 92.88 353 PHE A C 1
ATOM 2764 O O . PHE A 1 353 ? 13.255 -18.894 -16.632 1.00 92.88 353 PHE A O 1
ATOM 2771 N N . CYS A 1 354 ? 12.340 -16.847 -16.618 1.00 91.31 354 CYS A N 1
ATOM 2772 C CA . CYS A 1 354 ? 12.907 -16.369 -15.360 1.00 91.31 354 CYS A CA 1
ATOM 2773 C C . CYS A 1 354 ? 11.856 -15.486 -14.693 1.00 91.31 354 CYS A C 1
ATOM 2775 O O . CYS A 1 354 ? 11.314 -14.600 -15.343 1.00 91.31 354 CYS A O 1
ATOM 2777 N N . GLU A 1 355 ? 11.536 -15.699 -13.422 1.00 88.69 355 GLU A N 1
ATOM 2778 C CA . GLU A 1 355 ? 10.511 -14.903 -12.747 1.00 88.69 355 GLU A CA 1
ATOM 2779 C C . GLU A 1 355 ? 11.054 -14.282 -11.464 1.00 88.69 355 GLU A C 1
ATOM 2781 O O . GLU A 1 355 ? 11.585 -14.969 -10.591 1.00 88.69 355 GLU A O 1
ATOM 2786 N N . LYS A 1 356 ? 10.903 -12.958 -11.332 1.00 86.50 356 LYS A N 1
ATOM 2787 C CA . LYS A 1 356 ? 11.244 -12.255 -10.097 1.00 86.50 356 LYS A CA 1
ATOM 2788 C C . LYS A 1 356 ? 10.209 -12.604 -9.032 1.00 86.50 356 LYS A C 1
ATOM 2790 O O . LYS A 1 356 ? 9.041 -12.220 -9.160 1.00 86.50 356 LYS A O 1
ATOM 2795 N N . ALA A 1 357 ? 10.656 -13.227 -7.942 1.00 85.44 357 ALA A N 1
ATOM 2796 C CA . ALA A 1 357 ? 9.823 -13.533 -6.780 1.00 85.44 357 ALA A CA 1
ATOM 2797 C C . ALA A 1 357 ? 8.958 -12.326 -6.375 1.00 85.44 357 ALA A C 1
ATOM 2799 O O . ALA A 1 357 ? 9.442 -11.191 -6.302 1.00 85.44 357 ALA A O 1
ATOM 2800 N N . PHE A 1 358 ? 7.661 -12.543 -6.146 1.00 86.44 358 PHE A N 1
ATOM 2801 C CA . PHE A 1 358 ? 6.733 -11.456 -5.816 1.00 86.44 358 PHE A CA 1
ATOM 2802 C C . PHE A 1 358 ? 7.098 -10.767 -4.494 1.00 86.44 358 PHE A C 1
ATOM 2804 O O . PHE A 1 358 ? 7.156 -9.533 -4.420 1.00 86.44 358 PHE A O 1
ATOM 2811 N N . THR A 1 359 ? 7.401 -11.588 -3.491 1.00 83.88 359 THR A N 1
ATOM 2812 C CA . THR A 1 359 ? 7.846 -11.215 -2.152 1.00 83.88 359 THR A CA 1
ATOM 2813 C C . THR A 1 359 ? 8.920 -12.210 -1.724 1.00 83.88 359 THR A C 1
ATOM 2815 O O . THR A 1 359 ? 8.876 -13.373 -2.117 1.00 83.88 359 THR A O 1
ATOM 2818 N N . ILE A 1 360 ? 9.877 -11.761 -0.918 1.00 77.50 360 ILE A N 1
ATOM 2819 C CA . ILE A 1 360 ? 10.939 -12.595 -0.355 1.00 77.50 360 ILE A CA 1
ATOM 2820 C C . ILE A 1 360 ? 10.896 -12.431 1.166 1.00 77.50 360 ILE A C 1
ATOM 2822 O O . ILE A 1 360 ? 10.612 -11.344 1.676 1.00 77.50 360 ILE A O 1
ATOM 2826 N N . SER A 1 361 ? 11.162 -13.508 1.900 1.00 72.31 361 SER A N 1
ATOM 2827 C CA . SER A 1 361 ? 11.425 -13.449 3.334 1.00 72.31 361 SER A CA 1
ATOM 2828 C C . SER A 1 361 ? 12.757 -14.122 3.610 1.00 72.31 361 SER A C 1
ATOM 2830 O O . SER A 1 361 ? 12.914 -15.317 3.371 1.00 72.31 361 SER A O 1
ATOM 2832 N N . HIS A 1 362 ? 13.702 -13.344 4.130 1.00 63.97 362 HIS A N 1
ATOM 2833 C CA . HIS A 1 362 ? 14.939 -13.884 4.671 1.00 63.97 362 HIS A CA 1
ATOM 2834 C C . HIS A 1 362 ? 14.754 -14.146 6.164 1.00 63.97 362 HIS A C 1
ATOM 2836 O O . HIS A 1 362 ? 14.187 -13.295 6.863 1.00 63.97 362 HIS A O 1
ATOM 2842 N N . PRO A 1 363 ? 15.221 -15.290 6.692 1.00 54.28 363 PRO A N 1
ATOM 2843 C CA . PRO A 1 363 ? 15.358 -15.428 8.130 1.00 54.28 363 PRO A CA 1
ATOM 2844 C C . PRO A 1 363 ? 16.287 -14.309 8.629 1.00 54.28 363 PRO A C 1
ATOM 2846 O O . PRO A 1 363 ? 17.279 -14.006 7.961 1.00 54.28 363 PRO A O 1
ATOM 2849 N N . PRO A 1 364 ? 15.981 -13.666 9.770 1.00 49.28 364 PRO A N 1
ATOM 2850 C CA . PRO A 1 364 ? 16.855 -12.631 10.301 1.00 49.28 364 PRO A CA 1
ATOM 2851 C C . PRO A 1 364 ? 18.273 -13.200 10.465 1.00 49.28 364 PRO A C 1
ATOM 2853 O O . PRO A 1 364 ? 18.405 -14.355 10.895 1.00 49.28 364 PRO A O 1
ATOM 2856 N N . PRO A 1 365 ? 19.329 -12.432 10.128 1.00 42.38 365 PRO A N 1
ATOM 2857 C CA . PRO A 1 365 ? 20.696 -12.856 10.400 1.00 42.38 365 PRO A CA 1
ATOM 2858 C C . PRO A 1 365 ? 20.790 -13.209 11.885 1.00 42.38 365 PRO A C 1
ATOM 2860 O O . PRO A 1 365 ? 20.268 -12.469 12.718 1.00 42.38 365 PRO A O 1
ATOM 2863 N N . GLN A 1 366 ? 21.361 -14.376 12.198 1.00 42.72 366 GLN A N 1
ATOM 2864 C CA . GLN A 1 366 ? 21.391 -14.945 13.548 1.00 42.72 366 GLN A CA 1
ATOM 2865 C C . GLN A 1 366 ? 22.096 -13.997 14.534 1.00 42.72 366 GLN A C 1
ATOM 2867 O O . GLN A 1 366 ? 23.292 -14.110 14.789 1.00 42.72 366 GLN A O 1
ATOM 2872 N N . LEU A 1 367 ? 21.350 -13.060 15.109 1.00 38.25 367 LEU A N 1
ATOM 2873 C CA . LEU A 1 367 ? 21.753 -12.291 16.272 1.00 38.25 367 LEU A CA 1
ATOM 2874 C C . LEU A 1 367 ? 21.510 -13.170 17.496 1.00 38.25 367 LEU A C 1
ATOM 2876 O O . LEU A 1 367 ? 20.378 -13.302 17.945 1.00 38.25 367 LEU A O 1
ATOM 2880 N N . SER A 1 368 ? 22.606 -13.769 17.973 1.00 37.41 368 SER A N 1
ATOM 2881 C CA . SER A 1 368 ? 22.795 -14.424 19.277 1.00 37.41 368 SER A CA 1
ATOM 2882 C C . SER A 1 368 ? 21.845 -15.570 19.664 1.00 37.41 368 SER A C 1
ATOM 2884 O O . SER A 1 368 ? 20.648 -15.590 19.403 1.00 37.41 368 SER A O 1
ATOM 2886 N N . ARG A 1 369 ? 22.419 -16.567 20.346 1.00 38.91 369 ARG A N 1
ATOM 2887 C CA . ARG A 1 369 ? 21.699 -17.646 21.031 1.00 38.91 369 ARG A CA 1
ATOM 2888 C C . ARG A 1 369 ? 20.860 -17.074 22.180 1.00 38.91 369 ARG A C 1
ATOM 2890 O O . ARG A 1 369 ? 21.265 -17.182 23.331 1.00 38.91 369 ARG A O 1
ATOM 2897 N N . ASP A 1 370 ? 19.692 -16.520 21.887 1.00 34.56 370 ASP A N 1
ATOM 2898 C CA . ASP A 1 370 ? 18.667 -16.356 22.912 1.00 34.56 370 ASP A CA 1
ATOM 2899 C C . ASP A 1 370 ? 17.883 -17.662 23.035 1.00 34.56 370 ASP A C 1
ATOM 2901 O O . ASP A 1 370 ? 17.205 -18.122 22.114 1.00 34.56 370 ASP A O 1
ATOM 2905 N N . HIS A 1 371 ? 18.003 -18.284 24.207 1.00 36.06 371 HIS A N 1
ATOM 2906 C CA . HIS A 1 371 ? 17.395 -19.557 24.599 1.00 36.06 371 HIS A CA 1
ATOM 2907 C C . HIS A 1 371 ? 15.860 -19.511 24.750 1.00 36.06 371 HIS A C 1
ATOM 2909 O O . HIS A 1 371 ? 15.264 -20.388 25.374 1.00 36.06 371 HIS A O 1
ATOM 2915 N N . HIS A 1 372 ? 15.182 -18.535 24.151 1.00 38.66 372 HIS A N 1
ATOM 2916 C CA . HIS A 1 372 ? 13.727 -18.478 24.116 1.00 38.66 372 HIS A CA 1
ATOM 2917 C C . HIS A 1 372 ? 13.236 -19.050 22.791 1.00 38.66 372 HIS A C 1
ATOM 2919 O O . HIS A 1 372 ? 12.998 -18.335 21.816 1.00 38.66 372 HIS A O 1
ATOM 2925 N N . SER A 1 373 ? 13.092 -20.380 22.747 1.00 35.78 373 SER A N 1
ATOM 2926 C CA . SER A 1 373 ? 12.414 -21.047 21.640 1.00 35.78 373 SER A CA 1
ATOM 2927 C C . SER A 1 373 ? 10.972 -20.537 21.578 1.00 35.78 373 SER A C 1
ATOM 2929 O O . SER A 1 373 ? 10.096 -21.009 22.303 1.00 35.78 373 SER A O 1
ATOM 2931 N N . ILE A 1 374 ? 10.719 -19.546 20.726 1.00 39.34 374 ILE A N 1
ATOM 2932 C CA . ILE A 1 374 ? 9.361 -19.165 20.346 1.00 39.34 374 ILE A CA 1
ATOM 2933 C C . ILE A 1 374 ? 8.764 -20.408 19.693 1.00 39.34 374 ILE A C 1
ATOM 2935 O O . ILE A 1 374 ? 9.164 -20.787 18.589 1.00 39.34 374 ILE A O 1
ATOM 2939 N N . SER A 1 375 ? 7.866 -21.070 20.422 1.00 38.78 375 SER A N 1
ATOM 2940 C CA . SER A 1 375 ? 7.129 -22.229 19.940 1.00 38.78 375 SER A CA 1
ATOM 2941 C C . SER A 1 375 ? 6.469 -21.876 18.612 1.00 38.78 375 SER A C 1
ATOM 2943 O O . SER A 1 375 ? 5.883 -20.804 18.452 1.00 38.78 375 SER A O 1
ATOM 2945 N N . SER A 1 376 ? 6.585 -22.782 17.649 1.00 39.78 376 SER A N 1
ATOM 2946 C CA . SER A 1 376 ? 6.072 -22.690 16.285 1.00 39.78 376 SER A CA 1
ATOM 2947 C C . SER A 1 376 ? 4.543 -22.760 16.229 1.00 39.78 376 SER A C 1
ATOM 2949 O O . SER A 1 376 ? 4.009 -23.475 15.409 1.00 39.78 376 SER A O 1
ATOM 2951 N N . THR A 1 377 ? 3.820 -22.090 17.123 1.00 40.47 377 THR A N 1
ATOM 2952 C CA . THR 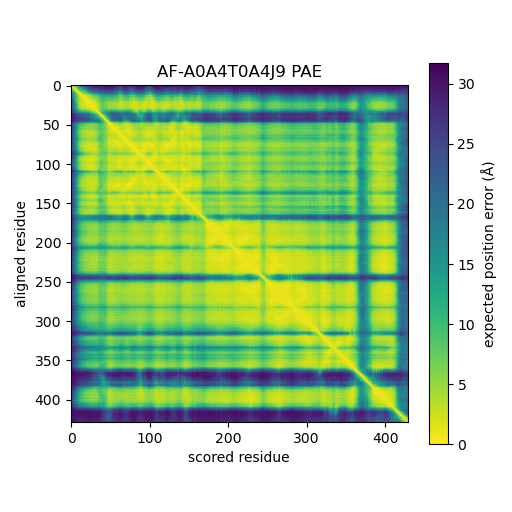A 1 377 ? 2.369 -22.245 17.321 1.00 40.47 377 THR A CA 1
ATOM 2953 C C . THR A 1 377 ? 1.662 -20.890 17.459 1.00 40.47 377 THR A C 1
ATOM 2955 O O . THR A 1 377 ? 0.712 -20.753 18.226 1.00 40.47 377 THR A O 1
ATOM 2958 N N . ASN A 1 378 ? 2.118 -19.869 16.724 1.00 45.69 378 ASN A N 1
ATOM 2959 C CA . ASN A 1 378 ? 1.301 -18.682 16.433 1.00 45.69 378 ASN A CA 1
ATOM 2960 C C . ASN A 1 378 ? 0.241 -19.024 15.355 1.00 45.69 378 ASN A C 1
ATOM 2962 O O . ASN A 1 378 ? 0.156 -20.175 14.940 1.00 45.69 378 ASN A O 1
ATOM 2966 N N . TYR A 1 379 ? -0.570 -18.066 14.884 1.00 44.62 379 TYR A N 1
ATOM 2967 C CA . TYR A 1 379 ? -1.600 -18.328 13.849 1.00 44.62 379 TYR A CA 1
ATOM 2968 C C . TYR A 1 379 ? -0.987 -18.942 12.579 1.00 44.62 379 TYR A C 1
ATOM 2970 O O . TYR A 1 379 ? -1.601 -19.740 11.882 1.00 44.62 379 TYR A O 1
ATOM 2978 N N . TYR A 1 380 ? 0.282 -18.623 12.332 1.00 51.34 380 TYR A N 1
ATOM 2979 C CA . TYR A 1 380 ? 1.094 -19.133 11.233 1.00 51.34 380 TYR A CA 1
ATOM 2980 C C . TYR A 1 380 ? 1.846 -20.440 11.573 1.00 51.34 380 TYR A C 1
ATOM 2982 O O . TYR A 1 380 ? 2.709 -20.895 10.817 1.00 51.34 380 TYR A O 1
ATOM 2990 N N . GLY A 1 381 ? 1.533 -21.045 12.720 1.00 42.56 381 GLY A N 1
ATOM 2991 C CA . GLY A 1 381 ? 2.268 -22.092 13.434 1.00 42.56 381 GLY A CA 1
ATOM 2992 C C . GLY A 1 381 ? 2.249 -23.495 12.823 1.00 42.56 381 GLY A C 1
ATOM 2993 O O . GLY A 1 381 ? 2.378 -24.492 13.523 1.00 42.56 381 GLY A O 1
ATOM 2994 N N . GLY A 1 382 ? 2.090 -23.594 11.510 1.00 48.91 382 GLY A N 1
ATOM 2995 C CA . GLY A 1 382 ? 2.350 -24.824 10.760 1.00 48.91 382 GLY A CA 1
ATOM 2996 C C . GLY A 1 382 ? 3.514 -24.691 9.780 1.00 48.91 382 GLY A C 1
ATOM 2997 O O . GLY A 1 382 ? 4.062 -25.698 9.351 1.00 48.91 382 GLY A O 1
ATOM 2998 N N . CYS A 1 383 ? 3.907 -23.458 9.432 1.00 50.03 383 CYS A N 1
ATOM 2999 C CA . CYS A 1 383 ? 4.686 -23.204 8.215 1.00 50.03 383 CYS A CA 1
ATOM 3000 C C . CYS A 1 383 ? 6.098 -22.635 8.468 1.00 50.03 383 CYS A C 1
ATOM 3002 O O . CYS A 1 383 ? 6.846 -22.389 7.529 1.00 50.03 383 CYS A O 1
ATOM 3004 N N . GLY A 1 384 ? 6.498 -22.431 9.729 1.00 59.78 384 GLY A N 1
ATOM 3005 C CA . GLY A 1 384 ? 7.776 -21.796 10.082 1.00 59.78 384 GLY A CA 1
ATOM 3006 C C . GLY A 1 384 ? 7.764 -20.263 9.940 1.00 59.78 384 GLY A C 1
ATOM 3007 O O . GLY A 1 384 ? 6.933 -19.680 9.244 1.00 59.78 384 GLY A O 1
ATOM 3008 N N . LYS A 1 385 ? 8.693 -19.577 10.630 1.00 66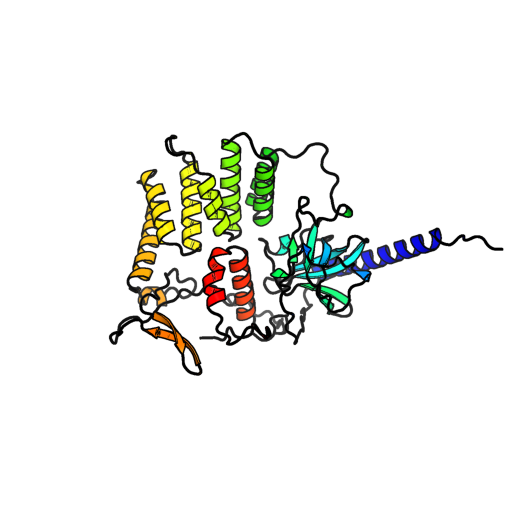.38 385 LYS A N 1
ATOM 3009 C CA . LYS A 1 385 ? 8.733 -18.098 10.714 1.00 66.38 385 LYS A CA 1
ATOM 3010 C C . LYS A 1 385 ? 8.865 -17.412 9.344 1.00 66.38 385 LYS A C 1
ATOM 3012 O O . LYS A 1 385 ? 8.259 -16.366 9.137 1.00 66.38 385 LYS A O 1
ATOM 3017 N N . GLY A 1 386 ? 9.627 -18.004 8.422 1.00 67.81 386 GLY A N 1
ATOM 3018 C CA . GLY A 1 386 ? 9.831 -17.456 7.076 1.00 67.81 386 GLY A CA 1
ATOM 3019 C C . GLY A 1 386 ? 8.557 -17.458 6.229 1.00 67.81 386 GLY A C 1
ATOM 3020 O O . GLY A 1 386 ? 8.233 -16.449 5.613 1.00 67.81 386 GLY A O 1
ATOM 3021 N N . VAL A 1 387 ? 7.774 -18.542 6.258 1.00 70.00 387 VAL A N 1
ATOM 3022 C CA . VAL A 1 387 ? 6.516 -18.620 5.491 1.00 70.00 387 VAL A CA 1
ATOM 3023 C C . VAL A 1 387 ? 5.467 -17.657 6.049 1.00 70.00 387 VAL A C 1
ATOM 3025 O O . VAL A 1 387 ? 4.763 -17.003 5.284 1.00 70.00 387 VAL A O 1
ATOM 3028 N N . ALA A 1 388 ? 5.407 -17.503 7.376 1.00 72.44 388 ALA A N 1
ATOM 3029 C CA . ALA A 1 388 ? 4.547 -16.516 8.030 1.00 72.44 388 ALA A CA 1
ATOM 3030 C C . ALA A 1 388 ? 4.854 -15.081 7.566 1.00 72.44 388 ALA A C 1
ATOM 3032 O O . ALA A 1 388 ? 3.954 -14.338 7.173 1.00 72.44 388 ALA A O 1
ATOM 3033 N N . ALA A 1 389 ? 6.138 -14.711 7.579 1.00 75.31 389 ALA A N 1
ATOM 3034 C CA . ALA A 1 389 ? 6.610 -13.412 7.111 1.00 75.31 389 ALA A CA 1
ATOM 3035 C C . ALA A 1 389 ? 6.312 -13.205 5.622 1.00 75.31 389 ALA A C 1
ATOM 3037 O O . ALA A 1 389 ? 5.809 -12.154 5.230 1.00 75.31 389 ALA A O 1
ATOM 3038 N N . LEU A 1 390 ? 6.577 -14.225 4.799 1.00 79.81 390 LEU A N 1
ATOM 3039 C CA . LEU A 1 390 ? 6.315 -14.196 3.364 1.00 79.81 390 LEU A CA 1
ATOM 3040 C C . LEU A 1 390 ? 4.834 -13.944 3.067 1.00 79.81 390 LEU A C 1
ATOM 3042 O O . LEU A 1 390 ? 4.514 -13.088 2.239 1.00 79.81 390 LEU A O 1
ATOM 3046 N N . TRP A 1 391 ? 3.932 -14.650 3.754 1.00 79.19 391 TRP A N 1
ATOM 3047 C CA . TRP A 1 391 ? 2.492 -14.447 3.617 1.00 79.19 391 TRP A CA 1
ATOM 3048 C C . TRP A 1 391 ? 2.096 -13.020 4.001 1.00 79.19 391 TRP A C 1
ATOM 3050 O O . TRP A 1 391 ? 1.460 -12.330 3.205 1.00 79.19 391 TRP A O 1
ATOM 3060 N N . LEU A 1 392 ? 2.534 -12.541 5.172 1.00 78.38 392 LEU A N 1
ATOM 3061 C CA . LEU A 1 392 ? 2.187 -11.208 5.668 1.00 78.38 392 LEU A CA 1
ATOM 3062 C C . LEU A 1 392 ? 2.640 -10.111 4.697 1.00 78.38 392 LEU A C 1
ATOM 3064 O O . LEU A 1 392 ? 1.832 -9.279 4.288 1.00 78.38 392 LEU A O 1
ATOM 3068 N N . HIS A 1 393 ? 3.900 -10.157 4.264 1.00 81.12 393 HIS A N 1
ATOM 3069 C CA . HIS A 1 393 ? 4.455 -9.197 3.311 1.00 81.12 393 HIS A CA 1
ATOM 3070 C C . HIS A 1 393 ? 3.742 -9.255 1.951 1.00 81.12 393 HIS A C 1
ATOM 3072 O O . HIS A 1 393 ? 3.499 -8.219 1.336 1.00 81.12 393 HIS A O 1
ATOM 3078 N N . THR A 1 394 ? 3.361 -10.450 1.486 1.00 85.31 394 THR A N 1
ATOM 3079 C CA . THR A 1 394 ? 2.606 -10.628 0.234 1.00 85.31 394 THR A CA 1
ATOM 3080 C C . THR A 1 394 ? 1.247 -9.952 0.316 1.00 85.31 394 THR A C 1
ATOM 3082 O O . THR A 1 394 ? 0.912 -9.142 -0.547 1.00 85.31 394 THR A O 1
ATOM 3085 N N . VAL A 1 395 ? 0.485 -10.223 1.376 1.00 82.25 395 VAL A N 1
ATOM 3086 C CA . VAL A 1 395 ? -0.824 -9.599 1.582 1.00 82.25 395 VAL A CA 1
ATOM 3087 C C . VAL A 1 395 ? -0.677 -8.082 1.722 1.00 82.25 395 VAL A C 1
ATOM 3089 O O . VAL A 1 395 ? -1.425 -7.341 1.091 1.00 82.25 395 VAL A O 1
ATOM 3092 N N . GLN A 1 396 ? 0.308 -7.594 2.481 1.00 84.00 396 GLN A N 1
ATOM 3093 C CA . GLN A 1 396 ? 0.531 -6.155 2.667 1.00 84.00 396 GLN A CA 1
ATOM 3094 C C . GLN A 1 396 ? 0.843 -5.456 1.347 1.00 84.00 396 GLN A C 1
ATOM 3096 O O . GLN A 1 396 ? 0.236 -4.433 1.034 1.00 84.00 396 GLN A O 1
ATOM 3101 N N . LYS A 1 397 ? 1.731 -6.045 0.542 1.00 87.62 397 LYS A N 1
ATOM 3102 C CA . LYS A 1 397 ? 2.090 -5.526 -0.777 1.00 87.62 397 LYS A CA 1
ATOM 3103 C C . LYS A 1 397 ? 0.882 -5.442 -1.709 1.00 87.62 397 LYS A C 1
ATOM 3105 O O . LYS A 1 397 ? 0.738 -4.436 -2.396 1.00 87.62 397 LYS A O 1
ATOM 3110 N N . LEU A 1 398 ? 0.010 -6.452 -1.695 1.00 88.62 398 LEU A N 1
ATOM 3111 C CA . LEU A 1 398 ? -1.227 -6.484 -2.485 1.00 88.62 398 LEU A CA 1
ATOM 3112 C C . LEU A 1 398 ? -2.246 -5.431 -2.032 1.00 88.62 398 LEU A C 1
ATOM 3114 O O . LEU A 1 398 ? -2.872 -4.786 -2.865 1.00 88.62 398 LEU A O 1
ATOM 3118 N N . TYR A 1 399 ? -2.402 -5.234 -0.720 1.00 85.06 399 TYR A N 1
ATOM 3119 C CA . TYR A 1 399 ? -3.295 -4.203 -0.178 1.00 85.06 399 TYR A CA 1
ATOM 3120 C C . TYR A 1 399 ? -2.802 -2.789 -0.478 1.00 85.06 399 TYR A C 1
ATOM 3122 O O . TYR A 1 399 ? -3.608 -1.910 -0.774 1.00 85.06 399 TYR A O 1
ATOM 3130 N N . ALA A 1 400 ? -1.490 -2.570 -0.390 1.00 88.19 400 ALA A N 1
ATOM 3131 C CA . ALA A 1 400 ? -0.876 -1.283 -0.690 1.00 88.19 400 ALA A CA 1
ATOM 3132 C C . ALA A 1 400 ? -0.855 -0.977 -2.198 1.00 88.19 400 ALA A C 1
ATOM 3134 O O . ALA A 1 400 ? -0.861 0.195 -2.571 1.00 88.19 400 ALA A O 1
ATOM 3135 N N . ASN A 1 401 ? -0.848 -2.014 -3.047 1.00 93.56 401 ASN A N 1
ATOM 3136 C CA . ASN A 1 401 ? -0.741 -1.901 -4.504 1.00 93.56 401 ASN A CA 1
ATOM 3137 C C . ASN A 1 401 ? -1.748 -2.826 -5.215 1.00 93.56 401 ASN A C 1
ATOM 3139 O O . ASN A 1 401 ? -1.377 -3.914 -5.674 1.00 93.56 401 ASN A O 1
ATOM 3143 N N . PRO A 1 402 ? -3.032 -2.430 -5.301 1.00 92.44 402 PRO A N 1
ATOM 3144 C CA . PRO A 1 402 ? -4.066 -3.223 -5.961 1.00 92.44 402 PRO A CA 1
ATOM 3145 C C . PRO A 1 402 ? -3.767 -3.587 -7.423 1.00 92.44 402 PRO A C 1
ATOM 3147 O O . PRO A 1 402 ? -4.259 -4.616 -7.892 1.00 92.44 402 PRO A O 1
ATOM 3150 N N . SER A 1 403 ? -2.966 -2.796 -8.149 1.00 93.75 403 SER A N 1
ATOM 3151 C CA . SER A 1 403 ? -2.572 -3.103 -9.535 1.00 93.75 403 SER A CA 1
ATOM 3152 C C . SER A 1 403 ? -1.834 -4.443 -9.649 1.00 93.75 403 SER A C 1
ATOM 3154 O O . SER A 1 403 ? -2.034 -5.192 -10.608 1.00 93.75 403 SER A O 1
ATOM 3156 N N . LEU A 1 404 ? -1.073 -4.809 -8.615 1.00 91.56 404 LEU A N 1
ATOM 3157 C CA . LEU A 1 404 ? -0.305 -6.049 -8.541 1.00 91.56 404 LEU A CA 1
ATOM 3158 C C . LEU A 1 404 ? -1.158 -7.281 -8.205 1.00 91.56 404 LEU A C 1
ATOM 3160 O O . LEU A 1 404 ? -0.650 -8.404 -8.217 1.00 91.56 404 LEU A O 1
ATOM 3164 N N . ALA A 1 405 ? -2.444 -7.107 -7.888 1.00 87.75 405 ALA A N 1
ATOM 3165 C CA . ALA A 1 405 ? -3.281 -8.205 -7.419 1.00 87.75 405 ALA A CA 1
ATOM 3166 C C . ALA A 1 405 ? -3.671 -9.188 -8.515 1.00 87.75 405 ALA A C 1
ATOM 3168 O O . ALA A 1 405 ? -3.743 -10.392 -8.263 1.00 87.75 405 ALA A O 1
ATOM 3169 N N . ARG A 1 406 ? -3.906 -8.697 -9.735 1.00 85.00 406 ARG A N 1
ATOM 3170 C CA . ARG A 1 406 ? -4.420 -9.530 -10.824 1.00 85.00 406 ARG A CA 1
ATOM 3171 C C . ARG A 1 406 ? -3.510 -10.731 -11.122 1.00 85.00 406 ARG A C 1
ATOM 3173 O O . ARG A 1 406 ? -4.049 -11.832 -11.056 1.00 85.00 406 ARG A O 1
ATOM 3180 N N . PRO A 1 407 ? -2.191 -10.580 -11.371 1.00 80.19 407 PRO A N 1
ATOM 3181 C CA . PRO A 1 407 ? -1.315 -11.719 -11.660 1.00 80.19 407 PRO A CA 1
ATOM 3182 C C . PRO A 1 407 ? -1.360 -12.805 -10.576 1.00 80.19 407 PRO A C 1
ATOM 3184 O O . PRO A 1 407 ? -1.488 -13.987 -10.891 1.00 80.19 407 PRO A O 1
ATOM 3187 N N . ILE A 1 408 ? -1.353 -12.401 -9.301 1.00 82.44 408 ILE A N 1
ATOM 3188 C CA . ILE A 1 408 ? -1.374 -13.315 -8.152 1.00 82.44 408 ILE A CA 1
ATOM 3189 C C . ILE A 1 408 ? -2.720 -14.031 -8.020 1.00 82.44 408 ILE A C 1
ATOM 3191 O O . ILE A 1 408 ? -2.762 -15.248 -7.864 1.00 82.44 408 ILE A O 1
ATOM 3195 N N . LEU A 1 409 ? -3.834 -13.304 -8.122 1.00 76.31 409 LEU A N 1
ATOM 3196 C CA . LEU A 1 409 ? -5.168 -13.903 -8.026 1.00 76.31 409 LEU A CA 1
ATOM 3197 C C . LEU A 1 409 ? -5.444 -14.847 -9.199 1.00 76.31 409 LEU A C 1
ATOM 3199 O O . LEU A 1 409 ? -6.065 -15.892 -9.019 1.00 76.31 409 LEU A O 1
ATOM 3203 N N . THR A 1 410 ? -4.933 -14.520 -10.388 1.00 72.81 410 THR A N 1
ATOM 3204 C CA . THR A 1 410 ? -5.027 -15.404 -11.550 1.00 72.81 410 THR A CA 1
ATOM 3205 C C . THR A 1 410 ? -4.101 -16.608 -11.468 1.00 72.81 410 THR A C 1
ATOM 3207 O O . THR A 1 410 ? -4.318 -17.540 -12.230 1.00 72.81 410 THR A O 1
ATOM 3210 N N . ALA A 1 411 ? -3.118 -16.660 -10.564 1.00 67.25 411 ALA A N 1
ATOM 3211 C CA . ALA A 1 411 ? -2.246 -17.827 -10.399 1.00 67.25 411 ALA A CA 1
ATOM 3212 C C . ALA A 1 411 ? -2.952 -19.015 -9.710 1.00 67.25 411 ALA A C 1
ATOM 3214 O O . ALA A 1 411 ? -2.561 -20.164 -9.905 1.00 67.25 411 ALA A O 1
ATOM 3215 N N . HIS A 1 412 ? -4.058 -18.785 -8.992 1.00 59.12 412 HIS A N 1
ATOM 3216 C CA . HIS A 1 412 ? -4.792 -19.848 -8.298 1.00 59.12 412 HIS A CA 1
ATOM 3217 C C . HIS A 1 412 ? -5.619 -20.721 -9.261 1.00 59.12 412 HIS A C 1
ATOM 3219 O O . HIS A 1 412 ? -6.614 -20.273 -9.829 1.00 59.12 412 HIS A O 1
ATOM 3225 N N . ALA A 1 413 ? -5.202 -21.975 -9.455 1.00 51.16 413 ALA A N 1
ATOM 3226 C CA . ALA A 1 413 ? -5.840 -22.953 -10.337 1.00 51.16 413 ALA A CA 1
ATOM 3227 C C . ALA A 1 413 ? -6.624 -23.994 -9.517 1.00 51.16 413 ALA A C 1
ATOM 3229 O O . ALA A 1 413 ? -6.165 -25.122 -9.380 1.00 51.16 413 ALA A O 1
ATOM 3230 N N . SER A 1 414 ? -7.786 -23.643 -8.956 1.00 47.47 414 SER A N 1
ATOM 3231 C CA . SER A 1 414 ? -8.710 -24.684 -8.468 1.00 47.47 414 SER A CA 1
ATOM 3232 C C . SER A 1 414 ? -9.815 -24.908 -9.491 1.00 47.47 414 SER A C 1
ATOM 3234 O O . SER A 1 414 ? -10.450 -23.931 -9.898 1.00 47.47 414 SER A O 1
ATOM 3236 N N . PRO A 1 415 ? -10.099 -26.164 -9.878 1.00 40.03 415 PRO A N 1
ATOM 3237 C CA . PRO A 1 415 ? -11.346 -26.478 -10.550 1.00 40.03 415 PRO A CA 1
ATOM 3238 C C . PRO A 1 415 ? -12.493 -26.212 -9.561 1.00 40.03 415 PRO A C 1
ATOM 3240 O O . PRO A 1 415 ? -12.447 -26.656 -8.416 1.00 40.03 415 PRO A O 1
ATOM 3243 N N . SER A 1 416 ? -13.509 -25.463 -9.996 1.00 36.53 416 SER A N 1
ATOM 3244 C CA . SER A 1 416 ? -14.743 -25.124 -9.259 1.00 36.53 416 SER A CA 1
ATOM 3245 C C . SER A 1 416 ? -14.582 -24.371 -7.923 1.00 36.53 416 SER A C 1
ATOM 3247 O O . SER A 1 416 ? -14.361 -24.939 -6.856 1.00 36.53 416 SER A O 1
ATOM 3249 N N . LEU A 1 417 ? -14.825 -23.059 -7.971 1.00 37.38 417 LEU A N 1
ATOM 3250 C CA . LEU A 1 417 ? -15.197 -22.230 -6.821 1.00 37.38 417 LEU A CA 1
ATOM 3251 C C . LEU A 1 417 ? -16.638 -22.552 -6.375 1.00 37.38 417 LEU A C 1
ATOM 3253 O O . LEU A 1 417 ? -17.522 -21.721 -6.526 1.00 37.38 417 LEU A O 1
ATOM 3257 N N . ASP A 1 418 ? -16.862 -23.743 -5.819 1.00 30.11 418 ASP A N 1
ATOM 3258 C CA . ASP A 1 418 ? -18.047 -24.026 -4.982 1.00 30.11 418 ASP A CA 1
ATOM 3259 C C . ASP A 1 418 ? -17.686 -24.460 -3.550 1.00 30.11 418 ASP A C 1
ATOM 3261 O O . ASP A 1 418 ? -18.553 -24.613 -2.695 1.00 30.11 418 ASP A O 1
ATOM 3265 N N . THR A 1 419 ? -16.397 -24.536 -3.215 1.00 29.80 419 THR A N 1
ATOM 3266 C CA . THR A 1 419 ? -15.943 -24.769 -1.837 1.00 29.80 419 THR A CA 1
ATOM 3267 C C . THR A 1 419 ? -14.660 -23.991 -1.577 1.00 29.80 419 THR A C 1
ATOM 3269 O O . THR A 1 419 ? -13.556 -24.456 -1.846 1.00 29.80 419 THR A O 1
ATOM 3272 N N . ILE A 1 420 ? -14.806 -22.765 -1.063 1.00 38.03 420 ILE A N 1
ATOM 3273 C CA . ILE A 1 420 ? -13.693 -21.976 -0.525 1.00 38.03 420 ILE A CA 1
ATOM 3274 C C . ILE A 1 420 ? -13.317 -22.581 0.830 1.00 38.03 420 ILE A C 1
ATOM 3276 O O . ILE A 1 420 ? -13.856 -22.214 1.871 1.00 38.03 420 ILE A O 1
ATOM 3280 N N . SER A 1 421 ? -12.377 -23.518 0.803 1.00 28.42 421 SER A N 1
ATOM 3281 C CA . SER A 1 421 ? -11.614 -23.946 1.970 1.00 28.42 421 SER A CA 1
ATOM 3282 C C . SER A 1 421 ? -10.161 -24.153 1.553 1.00 28.42 421 SER A C 1
ATOM 3284 O O . SER A 1 421 ? -9.876 -25.032 0.746 1.00 28.42 421 SER A O 1
ATOM 3286 N N . GLY A 1 422 ? -9.255 -23.358 2.126 1.00 29.83 422 GLY A N 1
ATOM 3287 C CA . GLY A 1 422 ? -7.820 -23.649 2.127 1.00 29.83 422 GLY A CA 1
ATOM 3288 C C . GLY A 1 422 ? -6.974 -22.835 1.151 1.00 29.83 422 GLY A C 1
ATOM 3289 O O . GLY A 1 422 ? -6.491 -23.360 0.155 1.00 29.83 422 GLY A O 1
ATOM 3290 N N . ILE A 1 423 ? -6.678 -21.578 1.499 1.00 35.28 423 ILE A N 1
ATOM 3291 C CA . ILE A 1 423 ? -5.408 -20.961 1.083 1.00 35.28 423 ILE A CA 1
ATOM 3292 C C . ILE A 1 423 ? -4.330 -21.551 2.002 1.00 35.28 423 ILE A C 1
ATOM 3294 O O . ILE A 1 423 ? -3.959 -20.964 3.014 1.00 35.28 423 ILE A O 1
ATOM 3298 N N . THR A 1 424 ? -3.882 -22.758 1.672 1.00 30.89 424 THR A N 1
ATOM 3299 C CA . THR A 1 424 ? -2.779 -23.463 2.341 1.00 30.89 424 THR A CA 1
ATOM 3300 C C . THR A 1 424 ? -2.072 -24.349 1.321 1.00 30.89 424 THR A C 1
ATOM 3302 O O . THR A 1 424 ? -2.100 -25.568 1.406 1.00 30.89 424 THR A O 1
ATOM 3305 N N . ALA A 1 425 ? -1.445 -23.725 0.326 1.00 27.03 425 ALA A N 1
ATOM 3306 C CA . ALA A 1 425 ? -0.410 -24.358 -0.490 1.00 27.03 425 ALA A CA 1
ATOM 3307 C C . ALA A 1 425 ? 0.384 -23.290 -1.260 1.00 27.03 425 ALA A C 1
ATOM 3309 O O . ALA A 1 425 ? 0.253 -23.143 -2.468 1.00 27.03 425 ALA A O 1
ATOM 3310 N N . LEU A 1 426 ? 1.219 -22.527 -0.555 1.00 28.28 426 LEU A N 1
ATOM 3311 C CA . LEU A 1 426 ? 2.445 -21.996 -1.157 1.00 28.28 426 LEU A CA 1
ATOM 3312 C C . LEU A 1 426 ? 3.583 -22.829 -0.575 1.00 28.28 426 LEU A C 1
ATOM 3314 O O . LEU A 1 426 ? 4.223 -22.463 0.408 1.00 28.28 426 LEU A O 1
ATOM 3318 N N . GLY A 1 427 ? 3.694 -24.041 -1.117 1.00 23.08 427 GLY A N 1
ATOM 3319 C CA . GLY A 1 427 ? 4.793 -24.955 -0.867 1.00 23.08 427 GLY A CA 1
ATOM 3320 C C . GLY A 1 427 ? 5.965 -24.603 -1.772 1.00 23.08 427 GLY A C 1
ATOM 3321 O O . GLY A 1 427 ? 5.778 -24.330 -2.954 1.00 23.08 427 GLY A O 1
ATOM 3322 N N . ALA A 1 428 ? 7.136 -24.590 -1.148 1.00 23.39 428 ALA A N 1
ATOM 3323 C CA . ALA A 1 428 ? 8.471 -24.551 -1.719 1.00 23.39 428 ALA A CA 1
ATOM 3324 C C . ALA A 1 428 ? 8.603 -25.105 -3.150 1.00 23.39 428 ALA A C 1
ATOM 3326 O O . ALA A 1 428 ? 8.227 -26.249 -3.417 1.00 23.39 428 ALA A O 1
ATOM 3327 N N . VAL A 1 429 ? 9.266 -24.317 -3.997 1.00 24.92 429 VAL A N 1
ATOM 3328 C CA . VAL A 1 429 ? 10.329 -24.802 -4.886 1.00 24.92 429 VAL A CA 1
ATOM 3329 C C . VAL A 1 429 ? 11.580 -24.011 -4.544 1.00 24.92 429 VAL A C 1
ATOM 3331 O O . VAL A 1 429 ? 11.446 -22.773 -4.405 1.00 24.92 429 VAL A O 1
#